Protein AF-0000000085122939 (afdb_homodimer)

pLDDT: mean 85.91, std 17.23, range [36.19, 98.81]

InterPro domains:
  IPR000701 Succinate dehydrogenase/fumarate reductase type B, transmembrane subunit [PF01127] (109-211)
  IPR004224 Fumarate reductase type B, transmembrane subunit [NF010072] (1-251)
  IPR004224 Fumarate reductase type B, transmembrane subunit [PIRSF000177] (2-240)
  IPR004224 Fumarate reductase type B, transmembrane subunit [cd00581] (24-233)
  IPR034804 Fumarate reductase/succinate dehydrogenase, transmembrane subunit [G3DSA:1.20.1300.10] (1-251)
  IPR034804 Fumarate reductase/succinate dehydrogenase, transmembrane subunit [SSF81343] (2-237)

Nearest PDB structures (foldseek):
  2bs4-assembly1_F  TM=9.556E-01  e=3.043E-21  Wolinella succinogenes
  2bs3-assembly1_F  TM=9.555E-01  e=5.502E-21  Wolinella succinogenes
  1qlb-assembly1_F  TM=9.405E-01  e=1.369E-20  Wolinella succinogenes
  1e7p-assembly1_C  TM=9.432E-01  e=2.528E-19  Wolinella succinogenes
  5k7v-assembly1_B  TM=2.062E-01  e=4.747E+00  synthetic construct

Secondary structure (DSSP, 8-state):
-HHHHHHHHSB-TTS-B-SHHHHHHHHHHHHHHHHHHHHHHHHHHHGGGGG-HHHHHHHHHHHTTTTTSTT--HHHHHHHHHHHHHHHHHHHHHHHTTS--SHHHHHHHHHHHHHTT-HHHHHHHHHHHHHHHHHHHHHHHHHHHHH-GGG-SHHHHHHHHHHT-HHHHHHHHHHHHHHHHHHHHHHHHHHHTTT--S-HHHHHHHHHHHHHHHHHHHHHHHHHHHHHHHHHHHHTTTT--SS--HHHHHHHHH-/-HHHHHHHHSB-TTS-B-SHHHHHHHHHHHHHHHHHHHHHHHHHHHGGGGG-HHHHHHHHHHHTTTTTSTT--HHHHHHHHHHHHHHHHHHHHHHHTTS--SHHHHHHHHHHHHHTT-HHHHHHHHHHHHHHHHHHHHHHHHHHHHH-GGG-SHHHHHHHHHHT-HHHHHHHHHHHHHHHHHHHHHHHHHHHTTT--S-HHHHHHHHHHHHHHHHHHHHHHHHHHHHHHHHHHHHTTTT--SS--HHHHHHHHH-

Structure (mmCIF, N/CA/C/O backbone):
data_AF-0000000085122939-model_v1
#
loop_
_entity.id
_entity.type
_entity.pdbx_description
1 polymer 'Fumarate reductase cytochrome b subunit'
#
loop_
_atom_site.group_PDB
_atom_site.id
_atom_site.type_symbol
_atom_site.label_atom_id
_atom_site.label_alt_id
_atom_site.label_comp_id
_atom_site.label_asym_id
_atom_site.label_entity_id
_atom_site.label_seq_id
_atom_site.pdbx_PDB_ins_code
_atom_site.Cartn_x
_atom_site.Cartn_y
_atom_site.Cartn_z
_atom_site.occupancy
_atom_site.B_iso_or_equiv
_atom_site.auth_seq_id
_atom_site.auth_comp_id
_atom_site.auth_asym_id
_atom_site.auth_atom_id
_atom_site.pdbx_PDB_model_num
ATOM 1 N N . MET A 1 1 ? 4.242 -35.594 9.461 1 50.62 1 MET A N 1
ATOM 2 C CA . MET A 1 1 ? 4.363 -36.719 8.547 1 50.62 1 MET A CA 1
ATOM 3 C C . MET A 1 1 ? 3.184 -36.781 7.586 1 50.62 1 MET A C 1
ATOM 5 O O . MET A 1 1 ? 3.369 -36.906 6.375 1 50.62 1 MET A O 1
ATOM 9 N N . ASN A 1 2 ? 2.004 -36.719 8.164 1 49.41 2 ASN A N 1
ATOM 10 C CA . ASN A 1 2 ? 0.809 -36.875 7.336 1 49.41 2 ASN A CA 1
ATOM 11 C C . ASN A 1 2 ? 0.654 -35.688 6.383 1 49.41 2 ASN A C 1
ATOM 13 O O . ASN A 1 2 ? 0.237 -35.844 5.238 1 49.41 2 ASN A O 1
ATOM 17 N N . GLU A 1 3 ? 1.021 -34.594 6.816 1 52.03 3 GLU A N 1
ATOM 18 C CA . GLU A 1 3 ? 0.925 -33.406 5.965 1 52.03 3 GLU A CA 1
ATOM 19 C C . GLU A 1 3 ? 1.915 -33.469 4.805 1 52.03 3 GLU A C 1
ATOM 21 O O . GLU A 1 3 ? 1.596 -33.062 3.686 1 52.03 3 GLU A O 1
ATOM 26 N N . VAL A 1 4 ? 3.002 -34.094 5.094 1 52.81 4 VAL A N 1
ATOM 27 C CA . VAL A 1 4 ? 4.043 -34.281 4.09 1 52.81 4 VAL A CA 1
ATOM 28 C C . VAL A 1 4 ? 3.57 -35.281 3.045 1 52.81 4 VAL A C 1
ATOM 30 O O . VAL A 1 4 ? 3.723 -35.062 1.842 1 52.81 4 VAL A O 1
ATOM 33 N N . ILE A 1 5 ? 3.008 -36.312 3.471 1 51.38 5 ILE A N 1
ATOM 34 C CA . ILE A 1 5 ? 2.52 -37.375 2.564 1 51.38 5 ILE A CA 1
ATOM 35 C C . ILE A 1 5 ? 1.396 -36.781 1.697 1 51.38 5 ILE A C 1
ATOM 37 O O . ILE A 1 5 ? 1.348 -37.031 0.491 1 51.38 5 ILE A O 1
ATOM 41 N N . GLU A 1 6 ? 0.661 -36.062 2.314 1 52.09 6 GLU A N 1
ATOM 42 C CA . GLU A 1 6 ? -0.443 -35.438 1.58 1 52.09 6 GLU A CA 1
ATOM 43 C C . GLU A 1 6 ? 0.067 -34.469 0.542 1 52.09 6 GLU A C 1
ATOM 45 O O . GLU A 1 6 ? -0.48 -34.375 -0.558 1 52.09 6 GLU A O 1
ATOM 50 N N . ALA A 1 7 ? 1.023 -33.812 0.859 1 55.03 7 ALA A N 1
ATOM 51 C CA . ALA A 1 7 ? 1.613 -32.812 -0.041 1 55.03 7 ALA A CA 1
ATOM 52 C C . ALA A 1 7 ? 2.248 -33.5 -1.254 1 55.03 7 ALA A C 1
ATOM 54 O O . ALA A 1 7 ? 2.174 -32.969 -2.371 1 55.03 7 ALA A O 1
ATOM 55 N N . TYR A 1 8 ? 2.752 -34.688 -0.973 1 51.69 8 TYR A N 1
ATOM 56 C CA . TYR A 1 8 ? 3.463 -35.375 -2.031 1 51.69 8 TYR A CA 1
ATOM 57 C C . TYR A 1 8 ? 2.508 -36.25 -2.84 1 51.69 8 TYR A C 1
ATOM 59 O O . TYR A 1 8 ? 2.719 -36.469 -4.035 1 51.69 8 TYR A O 1
ATOM 67 N N . THR A 1 9 ? 1.534 -36.688 -2.219 1 54.34 9 THR A N 1
ATOM 68 C CA . THR A 1 9 ? 0.701 -37.656 -2.926 1 54.34 9 THR A CA 1
ATOM 69 C C . THR A 1 9 ? -0.632 -37.031 -3.326 1 54.34 9 THR A C 1
ATOM 71 O O . THR A 1 9 ? -1.372 -37.594 -4.133 1 54.34 9 THR A O 1
ATOM 74 N N . GLY A 1 10 ? -0.818 -35.781 -2.881 1 55.53 10 GLY A N 1
ATOM 75 C CA . GLY A 1 10 ? -2.104 -35.125 -3.115 1 55.53 10 GLY A CA 1
ATOM 76 C C . GLY A 1 10 ? -3.252 -35.812 -2.41 1 55.53 10 GLY A C 1
ATOM 77 O O . GLY A 1 10 ? -4.414 -35.438 -2.584 1 55.53 10 GLY A O 1
ATOM 78 N N . GLN A 1 11 ? -3.045 -37 -1.829 1 55.06 11 GLN A N 1
ATOM 79 C CA . GLN A 1 11 ? -4.062 -37.844 -1.186 1 55.06 11 GLN A CA 1
ATOM 80 C C . GLN A 1 11 ? -3.816 -37.938 0.317 1 55.06 11 GLN A C 1
ATOM 82 O O . GLN A 1 11 ? -2.668 -37.938 0.763 1 55.06 11 GLN A O 1
ATOM 87 N N . ASN A 1 12 ? -4.781 -37.594 1.129 1 53.84 12 ASN A N 1
ATOM 88 C CA . ASN A 1 12 ? -4.664 -37.906 2.549 1 53.84 12 ASN A CA 1
ATOM 89 C C . ASN A 1 12 ? -4.477 -39.406 2.775 1 53.84 12 ASN A C 1
ATOM 91 O O . ASN A 1 12 ? -4.863 -40.219 1.932 1 53.84 12 ASN A O 1
ATOM 95 N N . PRO A 1 13 ? -3.752 -39.812 3.736 1 53.56 13 PRO A N 1
ATOM 96 C CA . PRO A 1 13 ? -3.529 -41.25 4.02 1 53.56 13 PRO A CA 1
ATOM 97 C C . PRO A 1 13 ? -4.801 -42.062 3.889 1 53.56 13 PRO A C 1
ATOM 99 O O . PRO A 1 13 ? -4.734 -43.281 3.604 1 53.56 13 PRO A O 1
ATOM 102 N N . ASP A 1 14 ? -5.906 -41.531 4.188 1 54.62 14 ASP A N 1
ATOM 103 C CA . ASP A 1 14 ? -7.113 -42.344 4.141 1 54.62 14 ASP A CA 1
ATOM 104 C C . ASP A 1 14 ? -7.711 -42.375 2.736 1 54.62 14 ASP A C 1
ATOM 106 O O . ASP A 1 14 ? -8.789 -42.906 2.521 1 54.62 14 ASP A O 1
ATOM 110 N N . GLY A 1 15 ? -7.043 -41.812 1.589 1 53 15 GLY A N 1
ATOM 111 C CA . GLY A 1 15 ? -7.492 -41.906 0.21 1 53 15 GLY A CA 1
ATOM 112 C C . GLY A 1 15 ? -8.375 -40.75 -0.211 1 53 15 GLY A C 1
ATOM 113 O O . GLY A 1 15 ? -8.875 -40.719 -1.337 1 53 15 GLY A O 1
ATOM 114 N N . ASN A 1 16 ? -8.867 -39.906 0.673 1 51.28 16 ASN A N 1
ATOM 115 C CA . ASN A 1 16 ? -9.812 -38.844 0.339 1 51.28 16 ASN A CA 1
ATOM 116 C C . ASN A 1 16 ? -9.094 -37.594 -0.164 1 51.28 16 ASN A C 1
ATOM 118 O O . ASN A 1 16 ? -7.934 -37.344 0.184 1 51.28 16 ASN A O 1
ATOM 122 N N . LYS A 1 17 ? -9.469 -37.125 -1.342 1 55.81 17 LYS A N 1
ATOM 123 C CA . LYS A 1 17 ? -8.922 -35.906 -1.915 1 55.81 17 LYS A CA 1
ATOM 124 C C . LYS A 1 17 ? -8.688 -34.844 -0.836 1 55.81 17 LYS A C 1
ATOM 126 O O . LYS A 1 17 ? -9.445 -34.781 0.135 1 55.81 17 LYS A O 1
ATOM 131 N N . SER A 1 18 ? -7.516 -34.219 -0.809 1 59.94 18 SER A N 1
ATOM 132 C CA . SER A 1 18 ? -7.117 -33.25 0.206 1 59.94 18 SER A CA 1
ATOM 133 C C . SER A 1 18 ? -8.164 -32.156 0.366 1 59.94 18 SER A C 1
ATOM 135 O O . SER A 1 18 ? -8.688 -31.641 -0.624 1 59.94 18 SER A O 1
ATOM 137 N N . ARG A 1 19 ? -8.922 -32.125 1.453 1 67.06 19 ARG A N 1
ATOM 138 C CA . ARG A 1 19 ? -9.945 -31.141 1.82 1 67.06 19 ARG A CA 1
ATOM 139 C C . ARG A 1 19 ? -9.352 -29.75 1.92 1 67.06 19 ARG A C 1
ATOM 141 O O . ARG A 1 19 ? -10.078 -28.766 2.133 1 67.06 19 ARG A O 1
ATOM 148 N N . MET A 1 20 ? -8.055 -29.562 1.712 1 68.12 20 MET A N 1
ATOM 149 C CA . MET A 1 20 ? -7.352 -28.297 1.947 1 68.12 20 MET A CA 1
ATOM 150 C C . MET A 1 20 ? -7.797 -27.234 0.949 1 68.12 20 MET A C 1
ATOM 152 O O . MET A 1 20 ? -8.117 -26.109 1.337 1 68.12 20 MET A O 1
ATOM 156 N N . PRO A 1 21 ? -7.945 -27.641 -0.194 1 70 21 PRO A N 1
ATOM 157 C CA . PRO A 1 21 ? -8.398 -26.625 -1.149 1 70 21 PRO A CA 1
ATOM 158 C C . PRO A 1 21 ? -9.797 -26.094 -0.826 1 70 21 PRO A C 1
ATOM 160 O O . PRO A 1 21 ? -10.062 -24.891 -0.98 1 70 21 PRO A O 1
ATOM 163 N N . ALA A 1 22 ? -10.609 -26.906 -0.318 1 79.06 22 ALA A N 1
ATOM 164 C CA . ALA A 1 22 ? -11.961 -26.5 0.038 1 79.06 22 ALA A CA 1
ATOM 165 C C . ALA A 1 22 ? -11.953 -25.578 1.252 1 79.06 22 ALA A C 1
ATOM 167 O O . ALA A 1 22 ? -12.711 -24.594 1.306 1 79.06 22 ALA A O 1
ATOM 168 N N . LYS A 1 23 ? -11.117 -25.859 2.191 1 86.25 23 LYS A N 1
ATOM 169 C CA . LYS A 1 23 ? -10.992 -25.016 3.383 1 86.25 23 LYS A CA 1
ATOM 170 C C . LYS A 1 23 ? -10.453 -23.641 3.029 1 86.25 23 LYS A C 1
ATOM 172 O O . LYS A 1 23 ? -10.914 -22.625 3.574 1 86.25 23 LYS A O 1
ATOM 177 N N . LEU A 1 24 ? -9.555 -23.562 2.162 1 87.81 24 LEU A N 1
ATOM 178 C CA . LEU A 1 24 ? -8.969 -22.297 1.743 1 87.81 24 LEU A CA 1
ATOM 179 C C . LEU A 1 24 ? -9.984 -21.453 0.964 1 87.81 24 LEU A C 1
ATOM 181 O O . LEU A 1 24 ? -10.023 -20.234 1.092 1 87.81 24 LEU A O 1
ATOM 185 N N . ASP A 1 25 ? -10.789 -22.141 0.274 1 90.31 25 ASP A N 1
ATOM 186 C CA . ASP A 1 25 ? -11.844 -21.438 -0.455 1 90.31 25 ASP A CA 1
ATOM 187 C C . ASP A 1 25 ? -12.891 -20.859 0.503 1 90.31 25 ASP A C 1
ATOM 189 O O . ASP A 1 25 ? -13.398 -19.766 0.284 1 90.31 25 ASP A O 1
ATOM 193 N N . LYS A 1 26 ? -13.18 -21.625 1.489 1 94.5 26 LYS A N 1
ATOM 194 C CA . LYS A 1 26 ? -14.117 -21.141 2.494 1 94.5 26 LYS A CA 1
ATOM 195 C C . LYS A 1 26 ? -13.547 -19.953 3.246 1 94.5 26 LYS A C 1
ATOM 197 O O . LYS A 1 26 ? -14.266 -18.984 3.523 1 94.5 26 LYS A O 1
ATOM 202 N N . ALA A 1 27 ? -12.32 -20.016 3.541 1 96.12 27 ALA A N 1
ATOM 203 C CA . ALA A 1 27 ? -11.664 -18.906 4.227 1 96.12 27 ALA A CA 1
ATOM 204 C C . ALA A 1 27 ? -11.633 -17.656 3.348 1 96.12 27 ALA A C 1
ATOM 206 O O . ALA A 1 27 ? -11.836 -16.547 3.838 1 96.12 27 ALA A O 1
ATOM 207 N N . LEU A 1 28 ? -11.391 -17.906 2.102 1 96.62 28 LEU A N 1
ATOM 208 C CA . LEU A 1 28 ? -11.406 -16.797 1.152 1 96.62 28 LEU A CA 1
ATOM 209 C C . LEU A 1 28 ? -12.789 -16.156 1.097 1 96.62 28 LEU A C 1
ATOM 211 O O . LEU A 1 28 ? -12.906 -14.922 1.175 1 96.62 28 LEU A O 1
ATOM 215 N N . THR A 1 29 ? -13.789 -16.969 1.042 1 97.5 29 THR A N 1
ATOM 216 C CA . THR A 1 29 ? -15.156 -16.453 0.99 1 97.5 29 THR A CA 1
ATOM 217 C C . THR A 1 29 ? -15.523 -15.75 2.293 1 97.5 29 THR A C 1
ATOM 219 O O . THR A 1 29 ? -16.078 -14.648 2.275 1 97.5 29 THR A O 1
ATOM 222 N N . ALA A 1 30 ? -15.156 -16.359 3.402 1 98 30 ALA A N 1
ATOM 223 C CA . ALA A 1 30 ? -15.5 -15.805 4.707 1 98 30 ALA A CA 1
ATOM 224 C C . ALA A 1 30 ? -14.844 -14.445 4.906 1 98 30 ALA A C 1
ATOM 226 O O . ALA A 1 30 ? -15.508 -13.484 5.309 1 98 30 ALA A O 1
ATOM 227 N N . SER A 1 31 ? -13.594 -14.344 4.633 1 98.5 31 SER A N 1
ATOM 228 C CA . SER A 1 31 ? -12.898 -13.07 4.789 1 98.5 31 SER A CA 1
ATOM 229 C C . SER A 1 31 ? -13.445 -12.023 3.826 1 98.5 31 SER A C 1
ATOM 231 O O . SER A 1 31 ? -13.594 -10.852 4.191 1 98.5 31 SER A O 1
ATOM 233 N N . GLY A 1 32 ? -13.789 -12.469 2.623 1 98.44 32 GLY A N 1
ATOM 234 C CA . GLY A 1 32 ? -14.383 -11.555 1.656 1 98.44 32 GLY A CA 1
ATOM 235 C C . GLY A 1 32 ? -15.734 -11.016 2.094 1 98.44 32 GLY A C 1
ATOM 236 O O . GLY A 1 32 ? -16.016 -9.828 1.932 1 98.44 32 GLY A O 1
ATOM 237 N N . VAL A 1 33 ? -16.516 -11.883 2.637 1 98.25 33 VAL A N 1
ATOM 238 C CA . VAL A 1 33 ? -17.844 -11.484 3.088 1 98.25 33 VAL A CA 1
ATOM 239 C C . VAL A 1 33 ? -17.719 -10.5 4.254 1 98.25 33 VAL A C 1
ATOM 241 O O . VAL A 1 33 ? -18.422 -9.492 4.297 1 98.25 33 VAL A O 1
ATOM 244 N N . VAL A 1 34 ? -16.844 -10.789 5.145 1 98.56 34 VAL A N 1
ATOM 245 C CA . VAL A 1 34 ? -16.609 -9.898 6.277 1 98.56 34 VAL A CA 1
ATOM 246 C C . VAL A 1 34 ? -16.172 -8.523 5.773 1 98.56 34 VAL A C 1
ATOM 248 O O . VAL A 1 34 ? -16.688 -7.5 6.23 1 98.56 34 VAL A O 1
ATOM 251 N N . LEU A 1 35 ? -15.297 -8.477 4.848 1 98.81 35 LEU A N 1
ATOM 252 C CA . LEU A 1 35 ? -14.797 -7.219 4.305 1 98.81 35 LEU A CA 1
ATOM 253 C C . LEU A 1 35 ? -15.898 -6.488 3.541 1 98.81 35 LEU A C 1
ATOM 255 O O . LEU A 1 35 ? -15.969 -5.258 3.584 1 98.81 35 LEU A O 1
ATOM 259 N N . ALA A 1 36 ? -16.719 -7.246 2.836 1 98.44 36 ALA A N 1
ATOM 260 C CA . ALA A 1 36 ? -17.828 -6.625 2.107 1 98.44 36 ALA A CA 1
ATOM 261 C C . ALA A 1 36 ? -18.828 -5.98 3.068 1 98.44 36 ALA A C 1
ATOM 263 O O . ALA A 1 36 ? -19.281 -4.859 2.834 1 98.44 36 ALA A O 1
ATOM 264 N N . ILE A 1 37 ? -19.141 -6.672 4.086 1 98.06 37 ILE A N 1
ATOM 265 C CA . ILE A 1 37 ? -20.047 -6.137 5.094 1 98.06 37 ILE A CA 1
ATOM 266 C C . ILE A 1 37 ? -19.438 -4.902 5.742 1 98.06 37 ILE A C 1
ATOM 268 O O . ILE A 1 37 ? -20.109 -3.889 5.938 1 98.06 37 ILE A O 1
ATOM 272 N N . PHE A 1 38 ? -18.203 -5.023 6.117 1 98.75 38 PHE A N 1
ATOM 273 C CA . PHE A 1 38 ? -17.484 -3.871 6.656 1 98.75 38 PHE A CA 1
ATOM 274 C C . PHE A 1 38 ? -17.594 -2.682 5.707 1 98.75 38 PHE A C 1
ATOM 276 O O . PHE A 1 38 ? -17.859 -1.558 6.145 1 98.75 38 PHE A O 1
ATOM 283 N N . MET A 1 39 ? -17.391 -2.92 4.449 1 98.5 39 MET A N 1
ATOM 284 C CA . MET A 1 39 ? -17.359 -1.823 3.482 1 98.5 39 MET A CA 1
ATOM 285 C C . MET A 1 39 ? -18.734 -1.178 3.363 1 98.5 39 MET A C 1
ATOM 287 O O . MET A 1 39 ? -18.844 0.036 3.18 1 98.5 39 MET A O 1
ATOM 291 N N . MET A 1 40 ? -19.766 -1.978 3.381 1 97.94 40 MET A N 1
ATOM 292 C CA . MET A 1 40 ? -21.125 -1.419 3.344 1 97.94 40 MET A CA 1
ATOM 293 C C . MET A 1 40 ? -21.359 -0.508 4.543 1 97.94 40 MET A C 1
ATOM 295 O O . MET A 1 40 ? -21.812 0.63 4.383 1 97.94 40 MET A O 1
ATOM 299 N N . ALA A 1 41 ? -21.031 -1.002 5.695 1 98.31 41 ALA A N 1
ATOM 300 C CA . ALA A 1 41 ? -21.172 -0.186 6.898 1 98.31 41 ALA A CA 1
ATOM 301 C C . ALA A 1 41 ? -20.281 1.05 6.828 1 98.31 41 ALA A C 1
ATOM 303 O O . ALA A 1 41 ? -20.703 2.156 7.16 1 98.31 41 ALA A O 1
ATOM 304 N N . HIS A 1 42 ? -19.062 0.864 6.391 1 98.56 42 HIS A N 1
ATOM 305 C CA . HIS A 1 42 ? -18.094 1.946 6.262 1 98.56 42 HIS A CA 1
ATOM 306 C C . HIS A 1 42 ? -18.625 3.061 5.367 1 98.56 42 HIS A C 1
ATOM 308 O O . HIS A 1 42 ? -18.5 4.242 5.699 1 98.56 42 HIS A O 1
ATOM 314 N N . MET A 1 43 ? -19.266 2.65 4.277 1 98.56 43 MET A N 1
ATOM 315 C CA . MET A 1 43 ? -19.812 3.645 3.352 1 98.56 43 MET A CA 1
ATOM 316 C C . MET A 1 43 ? -20.953 4.422 3.994 1 98.56 43 MET A C 1
ATOM 318 O O . MET A 1 43 ? -21.078 5.629 3.779 1 98.56 43 MET A O 1
ATOM 322 N N . PHE A 1 44 ? -21.719 3.791 4.727 1 98.44 44 PHE A N 1
ATOM 323 C CA . PHE A 1 44 ? -22.797 4.488 5.418 1 98.44 44 PHE A CA 1
ATOM 324 C C . PHE A 1 44 ? -22.234 5.441 6.469 1 98.44 44 PHE A C 1
ATOM 326 O O . PHE A 1 44 ? -22.719 6.566 6.609 1 98.44 44 PHE A O 1
ATOM 333 N N . PHE A 1 45 ? -21.234 5.035 7.184 1 98.12 45 PHE A N 1
ATOM 334 C CA . PHE A 1 45 ? -20.656 5.875 8.234 1 98.12 45 PHE A CA 1
ATOM 335 C C . PHE A 1 45 ? -19.969 7.098 7.633 1 98.12 45 PHE A C 1
ATOM 337 O O . PHE A 1 45 ? -20.203 8.227 8.078 1 98.12 45 PHE A O 1
ATOM 344 N N . VAL A 1 46 ? -19.172 6.895 6.613 1 98.06 46 VAL A N 1
ATOM 345 C CA . VAL A 1 46 ? -18.438 8.016 6.039 1 98.06 46 VAL A CA 1
ATOM 346 C C . VAL A 1 46 ? -19.406 8.977 5.352 1 98.06 46 VAL A C 1
ATOM 348 O O . VAL A 1 46 ? -19.172 10.188 5.316 1 98.06 46 VAL A O 1
ATOM 351 N N . SER A 1 47 ? -20.531 8.469 4.891 1 98.56 47 SER A N 1
ATOM 352 C CA . SER A 1 47 ? -21.484 9.297 4.156 1 98.56 47 SER A CA 1
ATOM 353 C C . SER A 1 47 ? -22.312 10.164 5.102 1 98.56 47 SER A C 1
ATOM 355 O O . SER A 1 47 ? -23.062 11.039 4.66 1 98.56 47 SER A O 1
ATOM 357 N N . THR A 1 48 ? -22.125 10.031 6.379 1 98.38 48 THR A N 1
ATOM 358 C CA . THR A 1 48 ? -22.859 10.875 7.32 1 98.38 48 THR A CA 1
ATOM 359 C C . THR A 1 48 ? -22.438 12.336 7.184 1 98.38 48 THR A C 1
ATOM 361 O O . THR A 1 48 ? -23.125 13.234 7.664 1 98.38 48 THR A O 1
ATOM 364 N N . ILE A 1 49 ? -21.344 12.539 6.555 1 98.31 49 ILE 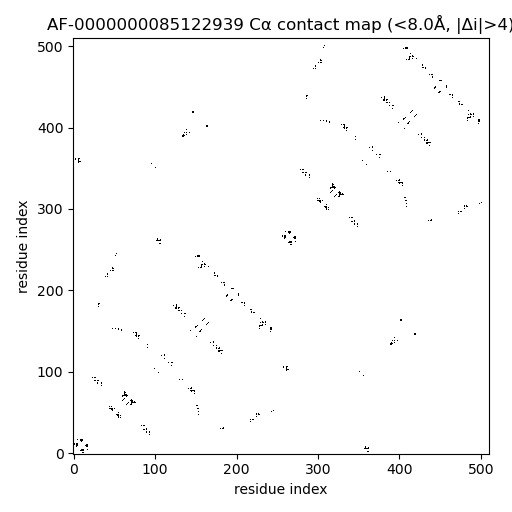A N 1
ATOM 365 C CA . ILE A 1 49 ? -20.906 13.906 6.277 1 98.31 49 ILE A CA 1
ATOM 366 C C . ILE A 1 49 ? -21.969 14.633 5.453 1 98.31 49 ILE A C 1
ATOM 368 O O . ILE A 1 49 ? -22.078 15.859 5.5 1 98.31 49 ILE A O 1
ATOM 372 N N . LEU A 1 50 ? -22.766 13.898 4.652 1 98.38 50 LEU A N 1
ATOM 373 C CA . LEU A 1 50 ? -23.812 14.477 3.82 1 98.38 50 LEU A CA 1
ATOM 374 C C . LEU A 1 50 ? -24.922 15.078 4.68 1 98.38 50 LEU A C 1
ATOM 376 O O . LEU A 1 50 ? -25.719 15.891 4.199 1 98.38 50 LEU A O 1
ATOM 380 N N . PHE A 1 51 ? -24.984 14.688 5.914 1 97.94 51 PHE A N 1
ATOM 381 C CA . PHE A 1 51 ? -25.969 15.234 6.844 1 97.94 51 PHE A CA 1
ATOM 382 C C . PHE A 1 51 ? -25.359 16.344 7.68 1 97.94 51 PHE A C 1
ATOM 384 O O . PHE A 1 51 ? -26 16.859 8.609 1 97.94 51 PHE A O 1
ATOM 391 N N . GLY A 1 52 ? -24.094 16.688 7.426 1 95.88 52 GLY A N 1
ATOM 392 C CA . GLY A 1 52 ? -23.422 17.797 8.102 1 95.88 52 GLY A CA 1
ATOM 393 C C . GLY A 1 52 ? -22.203 17.359 8.883 1 95.88 52 GLY A C 1
ATOM 394 O O . GLY A 1 52 ? -22 16.172 9.148 1 95.88 52 GLY A O 1
ATOM 395 N N . GLU A 1 53 ? -21.391 18.312 9.266 1 95 53 GLU A N 1
ATOM 396 C CA . GLU A 1 53 ? -20.141 18.062 9.984 1 95 53 GLU A CA 1
ATOM 397 C C . GLU A 1 53 ? -20.406 17.516 11.375 1 95 53 GLU A C 1
ATOM 399 O O . GLU A 1 53 ? -19.656 16.656 11.859 1 95 53 GLU A O 1
ATOM 404 N N . ASN A 1 54 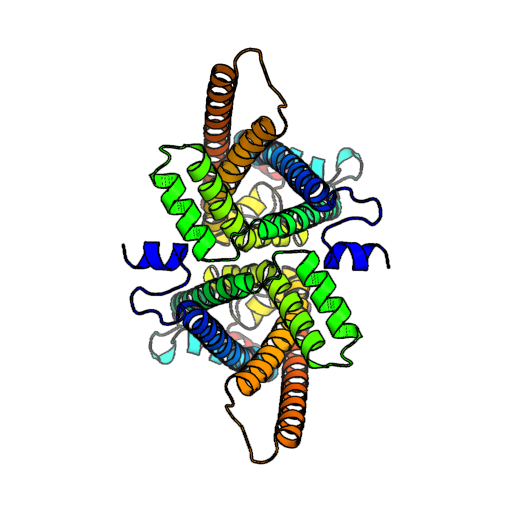? -21.484 17.953 11.984 1 95 54 ASN A N 1
ATOM 405 C CA . ASN A 1 54 ? -21.828 17.469 13.312 1 95 54 ASN A CA 1
ATOM 406 C C . ASN A 1 54 ? -22.172 15.984 13.305 1 95 54 ASN A C 1
ATOM 408 O O . ASN A 1 54 ? -21.797 15.25 14.219 1 95 54 ASN A O 1
ATOM 412 N N . ALA A 1 55 ? -22.891 15.609 12.312 1 96.19 55 ALA A N 1
ATOM 413 C CA . ALA A 1 55 ? -23.266 14.203 12.188 1 96.19 55 ALA A CA 1
ATOM 414 C C . ALA A 1 55 ? -22.031 13.312 12.062 1 96.19 55 ALA A C 1
ATOM 416 O O . ALA A 1 55 ? -21.906 12.32 12.773 1 96.19 55 ALA A O 1
ATOM 417 N N . MET A 1 56 ? -21.156 13.703 11.203 1 96.81 56 MET A N 1
ATOM 418 C CA . MET A 1 56 ? -19.938 12.938 11 1 96.81 56 MET A CA 1
ATOM 419 C C . MET A 1 56 ? -19.094 12.922 12.273 1 96.81 56 MET A C 1
ATOM 421 O O . MET A 1 56 ? -18.516 11.898 12.633 1 96.81 56 MET A O 1
ATOM 425 N N . TYR A 1 57 ? -19 14.047 12.914 1 95.69 57 TYR A N 1
ATOM 426 C CA . TYR A 1 57 ? -18.234 14.133 14.156 1 95.69 57 TYR A CA 1
ATOM 427 C C . TYR A 1 57 ? -18.797 13.18 15.203 1 95.69 57 TYR A C 1
ATOM 429 O O . TYR A 1 57 ? -18.047 12.492 15.898 1 95.69 57 TYR A O 1
ATOM 437 N N . THR A 1 58 ? -20.094 13.109 15.297 1 94.94 58 THR A N 1
ATOM 438 C CA . THR A 1 58 ? -20.766 12.234 16.25 1 94.94 58 THR A CA 1
ATOM 439 C C . THR A 1 58 ? -20.406 10.773 15.984 1 94.94 58 THR A C 1
ATOM 441 O O . THR A 1 58 ? -20.094 10.023 16.906 1 94.94 58 THR A O 1
ATOM 444 N N . ILE A 1 59 ? -20.391 10.406 14.734 1 96.31 59 ILE A N 1
ATOM 445 C CA . ILE A 1 59 ? -20.062 9.039 14.352 1 96.31 59 ILE A CA 1
ATOM 446 C C . ILE A 1 59 ? -18.594 8.758 14.664 1 96.31 59 ILE A C 1
ATOM 448 O O . ILE A 1 59 ? -18.25 7.684 15.172 1 96.31 59 ILE A O 1
ATOM 452 N N . THR A 1 60 ? -17.703 9.664 14.359 1 96.38 60 THR A N 1
ATOM 453 C CA . THR A 1 60 ? -16.281 9.516 14.656 1 96.38 60 THR A CA 1
ATOM 454 C C . THR A 1 60 ? -16.047 9.266 16.141 1 96.38 60 THR A C 1
ATOM 456 O O . THR A 1 60 ? -15.32 8.352 16.516 1 96.38 60 THR A O 1
ATOM 459 N N . LYS A 1 61 ? -16.734 10.023 16.953 1 95.31 61 LYS A N 1
ATOM 460 C CA . LYS A 1 61 ? -16.578 9.922 18.406 1 95.31 61 LYS A CA 1
ATOM 461 C C . LYS A 1 61 ? -17.188 8.633 18.938 1 95.31 61 LYS A C 1
ATOM 463 O O . LYS A 1 61 ? -16.688 8.055 19.906 1 95.31 61 LYS A O 1
ATOM 468 N N . MET A 1 62 ? -18.266 8.234 18.297 1 96.31 62 MET A N 1
ATOM 469 C CA . MET A 1 62 ? -18.859 6.941 18.656 1 96.31 62 MET A CA 1
ATOM 470 C C . MET A 1 62 ? -17.844 5.816 18.484 1 96.31 62 MET A C 1
ATOM 472 O O . MET A 1 62 ? -17.688 4.969 19.359 1 96.31 62 MET A O 1
ATOM 476 N N . PHE A 1 63 ? -17.078 5.855 17.422 1 97 63 PHE A N 1
ATOM 477 C CA . PHE A 1 63 ? -16.109 4.805 17.141 1 97 63 PHE A CA 1
ATOM 478 C C . PHE A 1 63 ? -14.906 4.918 18.062 1 97 63 PHE A C 1
ATOM 480 O O . PHE A 1 63 ? -14.164 3.951 18.234 1 97 63 PHE A O 1
ATOM 487 N N . GLU A 1 64 ? -14.789 6.074 18.641 1 96.69 64 GLU A N 1
ATOM 488 C CA . GLU A 1 64 ? -13.758 6.254 19.672 1 96.69 64 GLU A CA 1
ATOM 489 C C . GLU A 1 64 ? -14.297 5.906 21.062 1 96.69 64 GLU A C 1
ATOM 491 O O . GLU A 1 64 ? -13.617 6.137 22.062 1 96.69 64 GLU A O 1
ATOM 496 N N . LEU A 1 65 ? -15.5 5.461 21.109 1 96.06 65 LEU A N 1
ATOM 497 C CA . LEU A 1 65 ? -16.188 5.062 22.328 1 96.06 65 LEU A CA 1
ATOM 498 C C . LEU A 1 65 ? -16.328 6.246 23.281 1 96.06 65 LEU A C 1
ATOM 500 O O . LEU A 1 65 ? -16.031 6.133 24.469 1 96.06 65 LEU A O 1
ATOM 504 N N . ASP A 1 66 ? -16.75 7.223 22.688 1 93.94 66 ASP A N 1
ATOM 505 C CA . ASP A 1 66 ? -16.938 8.43 23.484 1 93.94 66 ASP A CA 1
ATOM 506 C C . ASP A 1 66 ? -18 8.211 24.578 1 93.94 66 ASP A C 1
ATOM 508 O O . ASP A 1 66 ? -17.938 8.836 25.625 1 93.94 66 ASP A O 1
ATOM 512 N N . PHE A 1 67 ? -18.891 7.336 24.422 1 93.38 67 PHE A N 1
ATOM 513 C CA . PHE A 1 67 ? -19.938 7.043 25.391 1 93.38 67 PHE A CA 1
ATOM 514 C C . PHE A 1 67 ? -19.375 6.312 26.609 1 93.38 67 PHE A C 1
ATOM 516 O O . PHE A 1 67 ? -20 6.266 27.656 1 93.38 67 PHE A O 1
ATOM 523 N N . ILE A 1 68 ? -18.25 5.738 26.484 1 94.12 68 ILE A N 1
ATOM 524 C CA . ILE A 1 68 ? -17.562 5.066 27.578 1 94.12 68 ILE A CA 1
ATOM 525 C C . ILE A 1 68 ? -16.422 5.949 28.094 1 94.12 68 ILE A C 1
ATOM 527 O O . ILE A 1 68 ? -16.266 6.125 29.312 1 94.12 68 ILE A O 1
ATOM 531 N N . PHE A 1 69 ? -15.656 6.48 27.172 1 92.81 69 PHE A N 1
ATOM 532 C CA . PHE A 1 69 ? -14.523 7.34 27.484 1 92.81 69 PHE A CA 1
ATOM 533 C C . PHE A 1 69 ? -14.805 8.781 27.094 1 92.81 69 PHE A C 1
ATOM 535 O O . PHE A 1 69 ? -14.898 9.094 25.891 1 92.81 69 PHE A O 1
ATOM 542 N N . ASP A 1 70 ? -14.898 9.641 27.969 1 90.69 70 ASP A N 1
ATOM 543 C CA . ASP A 1 70 ? -15.203 11.047 27.688 1 90.69 70 ASP A CA 1
ATOM 544 C C . ASP A 1 70 ? -14.188 11.641 26.719 1 90.69 70 ASP A C 1
ATOM 546 O O . ASP A 1 70 ? -12.977 11.594 26.969 1 90.69 70 ASP A O 1
ATOM 550 N N . GLY A 1 71 ? -14.656 12.156 25.625 1 90.69 71 GLY A N 1
ATOM 551 C CA . GLY A 1 71 ? -13.797 12.734 24.594 1 90.69 71 GLY A CA 1
ATOM 552 C C . GLY A 1 71 ? -13.352 11.727 23.547 1 90.69 71 GLY A C 1
ATOM 553 O O . GLY A 1 71 ? -12.828 12.109 22.5 1 90.69 71 GLY A O 1
ATOM 554 N N . GLY A 1 72 ? -13.523 10.445 23.828 1 93.88 72 GLY A N 1
ATOM 555 C CA . GLY A 1 72 ? -13.18 9.391 22.891 1 93.88 72 GLY A CA 1
ATOM 556 C C . GLY A 1 72 ? -11.727 8.969 22.969 1 93.88 72 GLY A C 1
ATOM 557 O O . GLY A 1 72 ? -10.883 9.719 23.469 1 93.88 72 GLY A O 1
ATOM 558 N N . LEU A 1 73 ? -11.477 7.789 22.578 1 96.31 73 LEU A N 1
ATOM 559 C CA . LEU A 1 73 ? -10.125 7.238 22.516 1 96.31 73 LEU A CA 1
ATOM 560 C C . LEU A 1 73 ? -9.773 6.82 21.094 1 96.31 73 LEU A C 1
ATOM 562 O O . LEU A 1 73 ? -10.133 5.727 20.656 1 96.31 73 LEU A O 1
ATOM 566 N N . PRO A 1 74 ? -8.992 7.648 20.438 1 95.75 74 PRO A N 1
ATOM 567 C CA . PRO A 1 74 ? -8.664 7.359 19.031 1 95.75 74 PRO A CA 1
ATOM 568 C C . PRO A 1 74 ? -7.965 6.016 18.859 1 95.75 74 PRO A C 1
ATOM 570 O O . PRO A 1 74 ? -8.109 5.371 17.812 1 95.75 74 PRO A O 1
ATOM 573 N N . ILE A 1 75 ? -7.266 5.535 19.875 1 96.38 75 ILE A N 1
ATOM 574 C CA . ILE A 1 75 ? -6.516 4.289 19.781 1 96.38 75 ILE A CA 1
ATOM 575 C C . ILE A 1 75 ? -7.469 3.133 19.5 1 96.38 75 ILE A C 1
ATOM 577 O O . ILE A 1 75 ? -7.082 2.141 18.875 1 96.38 75 ILE A O 1
ATOM 581 N N . ILE A 1 76 ? -8.703 3.236 19.875 1 97.62 76 ILE A N 1
ATOM 582 C CA . ILE A 1 76 ? -9.703 2.201 19.625 1 97.62 76 ILE A CA 1
ATOM 583 C C . ILE A 1 76 ? -9.922 2.049 18.125 1 97.62 76 ILE A C 1
ATOM 585 O O . ILE A 1 76 ? -10.039 0.929 17.625 1 97.62 76 ILE A O 1
ATOM 589 N N . VAL A 1 77 ? -9.961 3.172 17.453 1 97.69 77 VAL A N 1
ATOM 590 C CA . VAL A 1 77 ? -10.117 3.143 16 1 97.69 77 VAL A CA 1
ATOM 591 C C . VAL A 1 77 ? -8.914 2.453 15.359 1 97.69 77 VAL A C 1
ATOM 593 O O . VAL A 1 77 ? -9.07 1.657 14.43 1 97.69 77 VAL A O 1
ATOM 596 N N . SER A 1 78 ? -7.742 2.684 15.898 1 98.19 78 SER A N 1
ATOM 597 C CA . SER A 1 78 ? -6.543 2.023 15.398 1 98.19 78 SER A CA 1
ATOM 598 C C . SER A 1 78 ? -6.633 0.51 15.562 1 98.19 78 SER A C 1
ATOM 600 O O . SER A 1 78 ? -6.203 -0.242 14.688 1 98.19 78 SER A O 1
ATOM 602 N N . ILE A 1 79 ? -7.121 0.067 16.641 1 98.31 79 ILE A N 1
ATOM 603 C CA . ILE A 1 79 ? -7.281 -1.361 16.891 1 98.31 79 ILE A CA 1
ATOM 604 C C . ILE A 1 79 ? -8.234 -1.965 15.859 1 98.31 79 ILE A C 1
ATOM 606 O O . ILE A 1 79 ? -7.93 -2.998 15.258 1 98.31 79 ILE A O 1
ATOM 610 N N . PHE A 1 80 ? -9.359 -1.28 15.633 1 98.12 80 PHE A N 1
ATOM 611 C CA . PHE A 1 80 ? -10.328 -1.744 14.641 1 98.12 80 PHE A CA 1
ATOM 612 C C . PHE A 1 80 ? -9.688 -1.806 13.258 1 98.12 80 PHE A C 1
ATOM 614 O O . PHE A 1 80 ? -9.836 -2.799 12.539 1 98.12 80 PHE A O 1
ATOM 621 N N . VAL A 1 81 ? -8.953 -0.751 12.891 1 98.62 81 VAL A N 1
ATOM 622 C CA . VAL A 1 81 ? -8.289 -0.697 11.594 1 98.62 81 VAL A CA 1
ATOM 623 C C . VAL A 1 81 ? -7.25 -1.81 11.492 1 98.62 81 VAL A C 1
ATOM 625 O O . VAL A 1 81 ? -7.102 -2.441 10.445 1 98.62 81 VAL A O 1
ATOM 628 N N . GLY A 1 82 ? -6.547 -2.041 12.625 1 98.5 82 GLY A N 1
ATOM 629 C CA . GLY A 1 82 ? -5.594 -3.137 12.656 1 98.5 82 GLY A CA 1
ATOM 630 C C . GLY A 1 82 ? -6.223 -4.484 12.367 1 98.5 82 GLY A C 1
ATOM 631 O O . GLY A 1 82 ? -5.688 -5.27 11.578 1 98.5 82 GLY A O 1
ATOM 632 N N . ILE A 1 83 ? -7.352 -4.75 12.93 1 98.69 83 ILE A N 1
ATOM 633 C CA . ILE A 1 83 ? -8.078 -6.004 12.734 1 98.69 83 ILE A CA 1
ATOM 634 C C . ILE A 1 83 ? -8.492 -6.129 11.266 1 98.69 83 ILE A C 1
ATOM 636 O O . ILE A 1 83 ? -8.273 -7.168 10.641 1 98.69 83 ILE A O 1
ATOM 640 N N . ILE A 1 84 ? -9.047 -5.082 10.711 1 98.75 84 ILE A N 1
ATOM 641 C CA . ILE A 1 84 ? -9.5 -5.086 9.32 1 98.75 84 ILE A CA 1
ATOM 642 C C . ILE A 1 84 ? -8.305 -5.273 8.391 1 98.75 84 ILE A C 1
ATOM 644 O O . ILE A 1 84 ? -8.406 -5.969 7.375 1 98.75 84 ILE A O 1
ATOM 648 N N . THR A 1 85 ? -7.184 -4.641 8.766 1 98.62 85 THR A N 1
ATOM 649 C CA . THR A 1 85 ? -5.973 -4.773 7.957 1 98.62 85 THR A CA 1
ATOM 650 C C . THR A 1 85 ? -5.512 -6.227 7.906 1 98.62 85 THR A C 1
ATOM 652 O O . THR A 1 85 ? -5.145 -6.73 6.844 1 98.62 85 THR A O 1
ATOM 655 N N . VAL A 1 86 ? -5.555 -6.906 9.016 1 98.31 86 VAL A N 1
ATOM 656 C CA . VAL A 1 86 ? -5.156 -8.312 9.07 1 98.31 86 VAL A CA 1
ATOM 657 C C . VAL A 1 86 ? -6.09 -9.148 8.203 1 98.31 86 VAL A C 1
ATOM 659 O O . VAL A 1 86 ? -5.637 -9.984 7.418 1 98.31 86 VAL A O 1
ATOM 662 N N . ILE A 1 87 ? -7.375 -8.938 8.297 1 98.62 87 ILE A N 1
ATOM 663 C CA . ILE A 1 87 ? -8.352 -9.664 7.488 1 98.62 87 ILE A CA 1
ATOM 664 C C . ILE A 1 87 ? -8.109 -9.391 6.008 1 98.62 87 ILE A C 1
ATOM 666 O O . ILE A 1 87 ? -8.172 -10.297 5.18 1 98.62 87 ILE A O 1
ATOM 670 N N . PHE A 1 88 ? -7.809 -8.156 5.715 1 98.7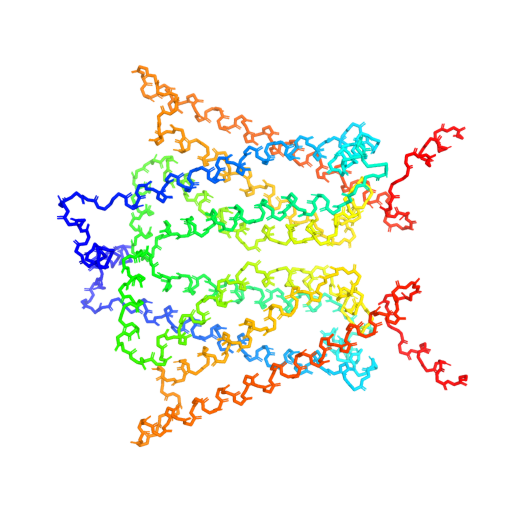5 88 PHE A N 1
ATOM 671 C CA . PHE A 1 88 ? -7.535 -7.758 4.34 1 98.75 88 PHE A CA 1
ATOM 672 C C . PHE A 1 88 ? -6.32 -8.492 3.789 1 98.75 88 PHE A C 1
ATOM 674 O O . PHE A 1 88 ? -6.367 -9.039 2.686 1 98.75 88 PHE A O 1
ATOM 681 N N . VAL A 1 89 ? -5.258 -8.531 4.566 1 97.5 89 VAL A N 1
ATOM 682 C CA . VAL A 1 89 ? -4.023 -9.172 4.121 1 97.5 89 VAL A CA 1
ATOM 683 C C . VAL A 1 89 ? -4.25 -10.672 3.945 1 97.5 89 VAL A C 1
ATOM 685 O O . VAL A 1 89 ? -3.826 -11.258 2.947 1 97.5 89 VAL A O 1
ATOM 688 N N . VAL A 1 90 ? -4.938 -11.289 4.883 1 96.88 90 VAL A N 1
ATOM 689 C CA . VAL A 1 90 ? -5.254 -12.703 4.781 1 96.88 90 VAL A CA 1
ATOM 690 C C . VAL A 1 90 ? -6.094 -12.961 3.529 1 96.88 90 VAL A C 1
ATOM 692 O O . VAL A 1 90 ? -5.812 -13.883 2.764 1 96.88 90 VAL A O 1
ATOM 695 N N . HIS A 1 91 ? -7.078 -12.148 3.326 1 98 91 HIS A N 1
ATOM 696 C CA . HIS A 1 91 ? -7.941 -12.258 2.152 1 98 91 HIS A CA 1
ATOM 697 C C . HIS A 1 91 ? -7.133 -12.133 0.864 1 98 91 HIS A C 1
ATOM 699 O O . HIS A 1 91 ? -7.305 -12.93 -0.06 1 98 91 HIS A O 1
ATOM 705 N N . ALA A 1 92 ? -6.293 -11.148 0.833 1 96.25 92 ALA A N 1
ATOM 706 C CA . ALA A 1 92 ? -5.477 -10.906 -0.354 1 96.25 92 ALA A CA 1
ATOM 707 C C . ALA A 1 92 ? -4.559 -12.086 -0.642 1 96.25 92 ALA A C 1
ATOM 709 O O . ALA A 1 92 ? -4.418 -12.508 -1.793 1 96.25 92 ALA A O 1
ATOM 710 N N . LEU A 1 93 ? -3.922 -12.609 0.346 1 92.62 93 LEU A N 1
ATOM 711 C CA . LEU A 1 93 ? -3.018 -13.742 0.18 1 92.62 93 LEU A CA 1
ATOM 712 C C . LEU A 1 93 ? -3.773 -14.977 -0.307 1 92.62 93 LEU A C 1
ATOM 714 O O . LEU A 1 93 ? -3.289 -15.703 -1.18 1 92.62 93 LEU A O 1
ATOM 718 N N . LEU A 1 94 ? -4.934 -15.188 0.27 1 91.88 94 LEU A N 1
ATOM 719 C CA . LEU A 1 94 ? -5.758 -16.297 -0.186 1 91.88 94 LEU A CA 1
ATOM 720 C C . LEU A 1 94 ? -6.203 -16.094 -1.631 1 91.88 94 LEU A C 1
ATOM 722 O O . LEU A 1 94 ? -6.316 -17.047 -2.395 1 91.88 94 LEU A O 1
ATOM 726 N N . GLY A 1 95 ? -6.434 -14.859 -1.92 1 91.12 95 GLY A N 1
ATOM 727 C CA . GLY A 1 95 ? -6.871 -14.547 -3.27 1 91.12 95 GLY A CA 1
ATOM 728 C C . GLY A 1 95 ? -5.781 -14.727 -4.309 1 91.12 95 GLY A C 1
ATOM 729 O O . GLY A 1 95 ? -6.059 -15.102 -5.449 1 91.12 95 GLY A O 1
ATOM 730 N N . ILE A 1 96 ? -4.586 -14.43 -3.965 1 86.5 96 ILE A N 1
ATOM 731 C CA . ILE A 1 96 ? -3.453 -14.539 -4.875 1 86.5 96 ILE A CA 1
ATOM 732 C C . ILE A 1 96 ? -3.291 -15.984 -5.332 1 86.5 96 ILE A C 1
ATOM 734 O O . ILE A 1 96 ? -2.871 -16.25 -6.465 1 86.5 96 ILE A O 1
ATOM 738 N N . ARG A 1 97 ? -3.672 -16.875 -4.523 1 81.19 97 ARG A N 1
ATOM 739 C CA . ARG A 1 97 ? -3.547 -18.281 -4.844 1 81.19 97 ARG A CA 1
ATOM 740 C C . ARG A 1 97 ? -4.383 -18.656 -6.066 1 81.19 97 ARG A C 1
ATOM 742 O O . ARG A 1 97 ? -4.133 -19.672 -6.719 1 81.19 97 ARG A O 1
ATOM 749 N N . LYS A 1 98 ? -5.363 -17.875 -6.242 1 76.25 98 LYS A N 1
ATOM 750 C CA . LYS A 1 98 ? -6.266 -18.156 -7.355 1 76.25 98 LYS A CA 1
ATOM 751 C C . LYS A 1 98 ? -5.75 -17.547 -8.656 1 76.25 98 LYS A C 1
ATOM 753 O O . LYS A 1 98 ? -6.363 -17.719 -9.711 1 76.25 98 LYS A O 1
ATOM 758 N N . PHE A 1 99 ? -4.602 -17 -8.516 1 67.44 99 PHE A N 1
ATOM 759 C CA . PHE A 1 99 ? -4.004 -16.359 -9.68 1 67.44 99 PHE A CA 1
ATOM 760 C C . PHE A 1 99 ? -3.506 -17.406 -10.68 1 67.44 99 PHE A C 1
ATOM 762 O O . PHE A 1 99 ? -2.93 -18.422 -10.281 1 67.44 99 PHE A O 1
ATOM 769 N N . PRO A 1 100 ? -3.957 -17.156 -11.945 1 58.69 100 PRO A N 1
ATOM 770 C CA . PRO A 1 100 ? -3.418 -18.078 -12.945 1 58.69 100 PRO A CA 1
ATOM 771 C C . PRO A 1 100 ? -1.894 -18.016 -13.039 1 58.69 100 PRO A C 1
ATOM 773 O O . PRO A 1 100 ? -1.321 -16.938 -13.211 1 58.69 100 PRO A O 1
ATOM 776 N N . THR A 1 101 ? -1.188 -18.906 -12.375 1 53.44 101 THR A N 1
ATOM 777 C CA . THR A 1 101 ? 0.27 -18.922 -12.344 1 53.44 101 THR A CA 1
ATOM 778 C C . THR A 1 101 ? 0.843 -19.047 -13.75 1 53.44 101 THR A C 1
ATOM 780 O O . THR A 1 101 ? 1.995 -18.688 -13.992 1 53.44 101 THR A O 1
ATOM 783 N N . SER A 1 102 ? 0.132 -19.688 -14.648 1 52.78 102 SER A N 1
ATOM 784 C CA . SER A 1 102 ? 0.755 -19.859 -15.961 1 52.78 102 SER A CA 1
ATOM 785 C C . SER A 1 102 ? 0.045 -19.031 -17.031 1 52.78 102 SER A C 1
ATOM 787 O O . SER A 1 102 ? -1.176 -18.859 -16.984 1 52.78 102 SER A O 1
ATOM 789 N N . TYR A 1 103 ? 0.813 -18.094 -17.703 1 50.91 103 TYR A N 1
ATOM 790 C CA . TYR A 1 103 ? 0.351 -17.375 -18.891 1 50.91 103 TYR A CA 1
ATOM 791 C C . TYR A 1 103 ? -0.542 -18.266 -19.734 1 50.91 103 TYR A C 1
ATOM 793 O O . TYR A 1 103 ? -1.551 -17.797 -20.281 1 50.91 103 TYR A O 1
ATOM 801 N N . LYS A 1 104 ? -0.207 -19.438 -19.672 1 51.47 104 LYS A N 1
ATOM 802 C CA . LYS A 1 104 ? -0.977 -20.391 -20.453 1 51.47 104 LYS A CA 1
ATOM 803 C C . LYS A 1 104 ? -2.395 -20.531 -19.906 1 51.47 104 LYS A C 1
ATOM 805 O O . LYS A 1 104 ? -3.359 -20.578 -20.672 1 51.47 104 LYS A O 1
ATOM 810 N N . ALA A 1 105 ? -2.4 -20.484 -18.578 1 55.59 105 ALA A N 1
ATOM 811 C CA . ALA A 1 105 ? -3.723 -20.609 -17.969 1 55.59 105 ALA A CA 1
ATOM 812 C C . ALA A 1 105 ? -4.562 -19.359 -18.219 1 55.59 105 ALA A C 1
ATOM 814 O O . ALA A 1 105 ? -5.762 -19.453 -18.469 1 55.59 105 ALA A O 1
ATOM 815 N N . TYR A 1 106 ? -3.811 -18.281 -18.328 1 57.59 106 TYR A N 1
ATOM 816 C CA . TYR A 1 106 ? -4.508 -17.031 -18.609 1 57.59 106 TYR A CA 1
ATOM 817 C C . TYR A 1 106 ? -5.07 -17.031 -20.031 1 57.59 106 TYR A C 1
ATOM 819 O O . TYR A 1 106 ? -6.219 -16.641 -20.25 1 57.59 106 TYR A O 1
ATOM 827 N N . ILE A 1 107 ? -4.191 -17.344 -20.969 1 54.22 107 ILE A N 1
ATOM 828 C CA . ILE A 1 107 ? -4.613 -17.359 -22.359 1 54.22 107 ILE A CA 1
ATOM 829 C C . ILE A 1 107 ? -5.773 -18.344 -22.547 1 54.22 107 ILE A C 1
ATOM 831 O O . ILE A 1 107 ? -6.73 -18.047 -23.266 1 54.22 107 ILE A O 1
ATOM 835 N N . LYS A 1 108 ? -5.648 -19.391 -21.828 1 57.31 108 LYS A N 1
ATOM 836 C CA . LYS A 1 108 ? -6.715 -20.375 -21.953 1 57.31 108 LYS A CA 1
ATOM 837 C C . LYS A 1 108 ? -8.023 -19.844 -21.375 1 57.31 108 LYS A C 1
ATOM 839 O O . LYS A 1 108 ? -9.086 -20.031 -21.969 1 57.31 108 LYS A O 1
ATOM 844 N N . ILE A 1 109 ? -7.84 -19.125 -20.344 1 59.09 109 ILE A N 1
ATOM 845 C CA . ILE A 1 109 ? -9.023 -18.578 -19.688 1 59.09 109 ILE A CA 1
ATOM 846 C C . ILE A 1 109 ? -9.633 -17.484 -20.562 1 59.09 109 ILE A C 1
ATOM 848 O O . ILE A 1 109 ? -10.852 -17.422 -20.734 1 59.09 109 ILE A O 1
ATOM 852 N N . ARG A 1 110 ? -8.805 -16.656 -21.094 1 58.38 110 ARG A N 1
ATOM 853 C CA . ARG A 1 110 ? -9.273 -15.578 -21.969 1 58.38 110 ARG A CA 1
ATOM 854 C C . ARG A 1 110 ? -9.953 -16.125 -23.203 1 58.38 110 ARG A C 1
ATOM 856 O O . ARG A 1 110 ? -10.992 -15.617 -23.625 1 58.38 110 ARG A O 1
ATOM 863 N N . GLU A 1 111 ? -9.352 -17.047 -23.812 1 57.66 111 GLU A N 1
ATOM 864 C CA . GLU A 1 111 ? -9.906 -17.625 -25.031 1 57.66 111 GLU A CA 1
ATOM 865 C C . GLU A 1 111 ? -11.234 -18.328 -24.734 1 57.66 111 GLU A C 1
ATOM 867 O O . GLU A 1 111 ? -12.172 -18.25 -25.531 1 57.66 111 GLU A O 1
ATOM 872 N N . HIS A 1 112 ? -11.188 -18.969 -23.641 1 55 112 HIS A N 1
ATOM 873 C CA . HIS A 1 112 ? -12.43 -19.625 -23.25 1 55 112 HIS A CA 1
ATOM 874 C C . HIS A 1 112 ? -13.516 -18.609 -22.922 1 55 112 HIS A C 1
ATOM 876 O O . HIS A 1 112 ? -14.688 -18.812 -23.266 1 55 112 HIS A O 1
ATOM 882 N N . SER A 1 113 ? -13.062 -17.578 -22.328 1 58.91 113 SER A N 1
ATOM 883 C CA . SER A 1 113 ? -14.023 -16.531 -21.969 1 58.91 113 SER A CA 1
ATOM 884 C C . SER A 1 113 ? -14.633 -15.906 -23.219 1 58.91 113 SER A C 1
ATOM 886 O O . SER A 1 113 ? -15.828 -15.586 -23.234 1 58.91 113 SER A O 1
ATOM 888 N N . LYS A 1 114 ? -13.844 -15.594 -24.203 1 56.16 114 LYS A N 1
ATOM 889 C CA . LYS A 1 114 ? -14.336 -15.039 -25.469 1 56.16 114 LYS A CA 1
ATOM 890 C C . LYS A 1 114 ? -15.312 -15.992 -26.141 1 56.16 114 LYS A C 1
ATOM 892 O O . LYS A 1 114 ? -16.25 -15.555 -26.828 1 56.16 114 LYS A O 1
ATOM 897 N N . MET A 1 115 ? -14.836 -17.156 -26.016 1 53.06 115 MET A N 1
ATOM 898 C CA . MET A 1 115 ? -15.664 -18.156 -26.688 1 53.06 115 MET A CA 1
ATOM 899 C C . MET A 1 115 ? -16.984 -18.359 -25.953 1 53.06 115 MET A C 1
ATOM 901 O O . MET A 1 115 ? -18 -18.672 -26.578 1 53.06 115 MET A O 1
ATOM 905 N N . MET A 1 116 ? -16.734 -18.406 -24.641 1 50.41 116 MET A N 1
ATOM 906 C CA . MET A 1 116 ? -17.984 -18.562 -23.906 1 50.41 116 MET A CA 1
ATOM 907 C C . MET A 1 116 ? -18.625 -17.203 -23.625 1 50.41 116 MET A C 1
ATOM 909 O O . MET A 1 116 ? -17.938 -16.234 -23.312 1 50.41 116 MET A O 1
ATOM 913 N N . LYS A 1 117 ? -19.422 -16.609 -24.531 1 50.59 117 LYS A N 1
ATOM 914 C CA . LYS A 1 117 ? -20.234 -15.438 -24.219 1 50.59 117 LYS A CA 1
ATOM 915 C C . LYS A 1 117 ? -20.438 -15.297 -22.719 1 50.59 117 LYS A C 1
ATOM 917 O O . LYS A 1 117 ? -21.516 -14.875 -22.266 1 50.59 117 LYS A O 1
ATOM 922 N N . HIS A 1 118 ? -19.562 -15.906 -21.828 1 61.56 118 HIS A N 1
ATOM 923 C CA . HIS A 1 118 ? -20.078 -16.125 -20.484 1 61.56 118 HIS A CA 1
ATOM 924 C C . HIS A 1 118 ? -19.656 -15 -19.531 1 61.56 118 HIS A C 1
ATOM 926 O O . HIS A 1 118 ? -18.469 -14.656 -19.469 1 61.56 118 HIS A O 1
ATOM 932 N N . SER A 1 119 ? -20.609 -14.156 -19.188 1 71.19 119 SER A N 1
ATOM 933 C CA . SER A 1 119 ? -20.688 -13.055 -18.234 1 71.19 119 SER A CA 1
ATOM 934 C C . SER A 1 119 ? -19.922 -13.391 -16.953 1 71.19 119 SER A C 1
ATOM 936 O O . SER A 1 119 ? -19.25 -12.531 -16.391 1 71.19 119 SER A O 1
ATOM 938 N N . ASP A 1 120 ? -19.688 -14.625 -16.734 1 78.81 120 ASP A N 1
ATOM 939 C CA . ASP A 1 120 ? -19.094 -14.984 -15.445 1 78.81 120 ASP A CA 1
ATOM 940 C C . ASP A 1 120 ? -17.578 -14.875 -15.484 1 78.81 120 ASP A C 1
ATOM 942 O O . ASP A 1 120 ? -16.953 -14.477 -14.5 1 78.81 120 ASP A O 1
ATOM 946 N N . THR A 1 121 ? -17.047 -15.188 -16.609 1 79.5 121 THR A N 1
ATOM 947 C CA . THR A 1 121 ? -15.594 -15.094 -16.75 1 79.5 121 THR A CA 1
ATOM 948 C C . THR A 1 121 ? -15.141 -13.641 -16.719 1 79.5 121 THR A C 1
ATOM 950 O O . THR A 1 121 ? -14.125 -13.312 -16.109 1 79.5 121 THR A O 1
ATOM 953 N N . SER A 1 122 ? -15.914 -12.852 -17.328 1 86 122 SER A N 1
ATOM 954 C CA . SER A 1 122 ? -15.578 -11.43 -17.312 1 86 122 SER A CA 1
ATOM 955 C C . SER A 1 122 ? -15.68 -10.852 -15.906 1 86 122 SER A C 1
ATOM 957 O O . SER A 1 122 ? -14.844 -10.039 -15.5 1 86 122 SER A O 1
ATOM 959 N N . LEU A 1 123 ? -16.672 -11.328 -15.219 1 89.88 123 LEU A N 1
ATOM 960 C CA . LEU A 1 123 ? -16.844 -10.859 -13.852 1 89.88 123 LEU A CA 1
ATOM 961 C C . LEU A 1 123 ? -15.664 -11.273 -12.984 1 89.88 123 LEU A C 1
ATOM 963 O O . LEU A 1 123 ? -15.164 -10.484 -12.18 1 89.88 123 LEU A O 1
ATOM 967 N N . TRP A 1 124 ? -15.242 -12.406 -13.203 1 88.88 124 TRP A N 1
ATOM 968 C CA . TRP A 1 124 ? -14.094 -12.914 -12.453 1 88.88 124 TRP A CA 1
ATOM 969 C C . TRP A 1 124 ? -12.836 -12.102 -12.766 1 88.88 124 TRP A C 1
ATOM 971 O O . TRP A 1 124 ? -12.062 -11.773 -11.867 1 88.88 124 TRP A O 1
ATOM 981 N N . MET A 1 125 ? -12.688 -11.805 -13.984 1 88.75 125 MET A N 1
ATOM 982 C CA . MET A 1 125 ? -11.523 -11.039 -14.398 1 88.75 125 MET A CA 1
ATOM 983 C C . MET A 1 125 ? -11.547 -9.641 -13.789 1 88.75 125 MET A C 1
ATOM 985 O O . MET A 1 125 ? -10.516 -9.141 -13.328 1 88.75 125 ME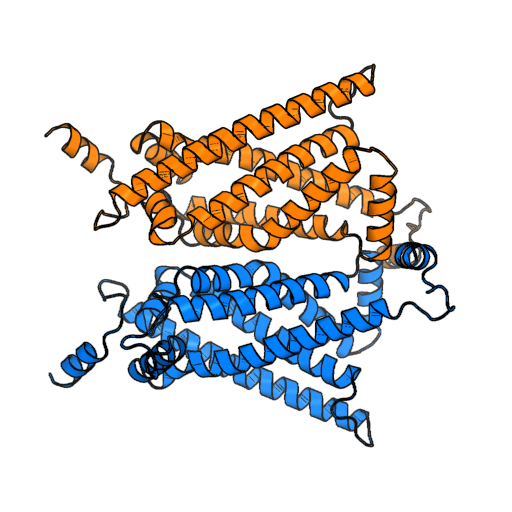T A O 1
ATOM 989 N N . PHE A 1 126 ? -12.703 -9.039 -13.812 1 92.5 126 PHE A N 1
ATOM 990 C CA . PHE A 1 126 ? -12.828 -7.711 -13.219 1 92.5 126 PHE A CA 1
ATOM 991 C C . PHE A 1 126 ? -12.586 -7.762 -11.719 1 92.5 126 PHE A C 1
ATOM 993 O O . PHE A 1 126 ? -12 -6.84 -11.148 1 92.5 126 PHE A O 1
ATOM 1000 N N . GLN A 1 127 ? -13.039 -8.82 -11.133 1 95 127 GLN A N 1
ATOM 1001 C CA . GLN A 1 127 ? -12.797 -9 -9.703 1 95 127 GLN A CA 1
ATOM 1002 C C . GLN A 1 127 ? -11.312 -9.148 -9.406 1 95 127 GLN A C 1
ATOM 1004 O O . GLN A 1 127 ? -10.797 -8.547 -8.461 1 95 127 GLN A O 1
ATOM 1009 N N . TRP A 1 128 ? -10.727 -9.875 -10.234 1 90.5 128 TRP A N 1
ATOM 1010 C CA . TRP A 1 128 ? -9.297 -10.133 -10.062 1 90.5 128 TRP A CA 1
ATOM 1011 C C . TRP A 1 128 ? -8.492 -8.852 -10.266 1 90.5 128 TRP A C 1
ATOM 1013 O O . TRP A 1 128 ? -7.605 -8.539 -9.469 1 90.5 128 TRP A O 1
ATOM 1023 N N . ILE A 1 129 ? -8.789 -8.125 -11.258 1 93.62 129 ILE A N 1
ATOM 1024 C CA . ILE A 1 129 ? -8.055 -6.898 -11.578 1 93.62 129 ILE A CA 1
ATOM 1025 C C . ILE A 1 129 ? -8.258 -5.871 -10.469 1 93.62 129 ILE A C 1
ATOM 1027 O O . ILE A 1 129 ? -7.297 -5.27 -9.992 1 93.62 129 ILE A O 1
ATOM 1031 N N . SER A 1 130 ? -9.461 -5.688 -10.055 1 97.31 130 SER A N 1
ATOM 1032 C CA . SER A 1 130 ? -9.742 -4.73 -8.992 1 97.31 130 SER A CA 1
ATOM 1033 C C . SER A 1 130 ? -9.086 -5.156 -7.68 1 97.31 130 SER A C 1
ATOM 1035 O O . SER A 1 130 ? -8.578 -4.316 -6.93 1 97.31 130 SER A O 1
ATOM 1037 N N . GLY A 1 131 ? -9.094 -6.477 -7.453 1 96.5 131 GLY A N 1
ATOM 1038 C CA . GLY A 1 131 ? -8.406 -6.988 -6.277 1 96.5 131 GLY A CA 1
ATOM 1039 C C . GLY A 1 131 ? -6.91 -6.727 -6.301 1 96.5 131 GLY A C 1
ATOM 1040 O O . GLY A 1 131 ? -6.328 -6.348 -5.281 1 96.5 131 GLY A O 1
ATOM 1041 N N . LEU A 1 132 ? -6.363 -6.922 -7.465 1 93.94 132 LEU A N 1
ATOM 1042 C CA . LEU A 1 132 ? -4.934 -6.684 -7.625 1 93.94 132 LEU A CA 1
ATOM 1043 C C . LEU A 1 132 ? -4.602 -5.215 -7.391 1 93.94 132 LEU A C 1
ATOM 1045 O O . LEU A 1 132 ? -3.629 -4.895 -6.699 1 93.94 132 LEU A O 1
ATOM 1049 N N . ILE A 1 133 ? -5.348 -4.355 -7.922 1 96.56 133 ILE A N 1
ATOM 1050 C CA . ILE A 1 133 ? -5.141 -2.924 -7.738 1 96.56 133 ILE A CA 1
ATOM 1051 C C . ILE A 1 133 ? -5.246 -2.574 -6.254 1 96.56 133 ILE A C 1
ATOM 1053 O O . ILE A 1 133 ? -4.387 -1.871 -5.715 1 96.56 133 ILE A O 1
ATOM 1057 N N . MET A 1 134 ? -6.207 -3.115 -5.613 1 97.94 134 MET A N 1
ATOM 1058 C CA . MET A 1 134 ? -6.418 -2.801 -4.203 1 97.94 134 MET A CA 1
ATOM 1059 C C . MET A 1 134 ? -5.301 -3.381 -3.342 1 97.94 134 MET A C 1
ATOM 1061 O O . MET A 1 134 ? -4.98 -2.838 -2.285 1 97.94 134 MET A O 1
ATOM 1065 N N . MET A 1 135 ? -4.746 -4.434 -3.791 1 95.44 135 MET A N 1
ATOM 1066 C CA . MET A 1 135 ? -3.631 -5.008 -3.047 1 95.44 135 MET A CA 1
ATOM 1067 C C . MET A 1 135 ? -2.494 -4.004 -2.904 1 95.44 135 MET A C 1
ATOM 1069 O O . MET A 1 135 ? -1.83 -3.951 -1.868 1 95.44 135 MET A O 1
ATOM 1073 N N . PHE A 1 136 ? -2.367 -3.168 -3.861 1 95.62 136 PHE A N 1
ATOM 1074 C CA . PHE A 1 136 ? -1.277 -2.199 -3.855 1 95.62 136 PHE A CA 1
ATOM 1075 C C . PHE A 1 136 ? -1.701 -0.913 -3.156 1 95.62 136 PHE A C 1
ATOM 1077 O O . PHE A 1 136 ? -0.895 -0.276 -2.475 1 95.62 136 PHE A O 1
ATOM 1084 N N . ILE A 1 137 ? -2.967 -0.562 -3.281 1 97.69 137 ILE A N 1
ATOM 1085 C CA . ILE A 1 137 ? -3.203 0.833 -2.924 1 97.69 137 ILE A CA 1
ATOM 1086 C C . ILE A 1 137 ? -4.109 0.904 -1.696 1 97.69 137 ILE A C 1
ATOM 1088 O O . ILE A 1 137 ? -4.219 1.955 -1.061 1 97.69 137 ILE A O 1
ATOM 1092 N N . ALA A 1 138 ? -4.77 -0.23 -1.3 1 98.38 138 ALA A N 1
ATOM 1093 C CA . ALA A 1 138 ? -5.648 -0.201 -0.135 1 98.38 138 ALA A CA 1
ATOM 1094 C C . ALA A 1 138 ? -4.859 0.04 1.146 1 98.38 138 ALA A C 1
ATOM 1096 O O . ALA A 1 138 ? -5.352 0.682 2.076 1 98.38 138 ALA A O 1
ATOM 1097 N N . THR A 1 139 ? -3.629 -0.422 1.191 1 98 139 THR A N 1
ATOM 1098 C CA . THR A 1 139 ? -2.83 -0.325 2.408 1 98 139 THR A CA 1
ATOM 1099 C C . THR A 1 139 ? -2.4 1.117 2.658 1 98 139 THR A C 1
ATOM 1101 O O . THR A 1 139 ? -2.047 1.479 3.783 1 98 139 THR A O 1
ATOM 1104 N N . ILE A 1 140 ? -2.363 1.953 1.604 1 97.81 140 ILE A N 1
ATOM 1105 C CA . ILE A 1 140 ? -2.102 3.375 1.798 1 97.81 140 ILE A CA 1
ATOM 1106 C C . ILE A 1 140 ? -3.164 3.975 2.717 1 97.81 140 ILE A C 1
ATOM 1108 O O . ILE A 1 140 ? -2.838 4.633 3.707 1 97.81 140 ILE A O 1
ATOM 1112 N N . HIS A 1 141 ? -4.383 3.678 2.416 1 98.44 141 HIS A N 1
ATOM 1113 C CA . HIS A 1 141 ? -5.523 4.133 3.207 1 98.44 141 HIS A CA 1
ATOM 1114 C C . HIS A 1 141 ? -5.508 3.51 4.602 1 98.44 141 HIS A C 1
ATOM 1116 O O . HIS A 1 141 ? -5.637 4.215 5.602 1 98.44 141 HIS A O 1
ATOM 1122 N N . LEU A 1 142 ? -5.266 2.238 4.672 1 98.5 142 LEU A N 1
ATOM 1123 C CA . LEU A 1 142 ? -5.336 1.512 5.934 1 98.5 142 LEU A CA 1
ATOM 1124 C C . LEU A 1 142 ? -4.223 1.959 6.879 1 98.5 142 LEU A C 1
ATOM 1126 O O . LEU A 1 142 ? -4.449 2.113 8.078 1 98.5 142 LEU A O 1
ATOM 1130 N N . TYR A 1 143 ? -3.064 2.203 6.363 1 98.31 143 TYR A N 1
ATOM 1131 C CA . TYR A 1 143 ? -1.938 2.602 7.199 1 98.31 143 TYR A CA 1
ATOM 1132 C C . TYR A 1 143 ? -2.178 3.975 7.82 1 98.31 143 TYR A C 1
ATOM 1134 O O . TYR A 1 143 ? -1.937 4.176 9.008 1 98.31 143 TYR A O 1
ATOM 1142 N N . ILE A 1 144 ? -2.645 4.883 6.996 1 96.81 144 ILE A N 1
ATOM 1143 C CA . ILE A 1 144 ? -2.885 6.238 7.477 1 96.81 144 ILE A CA 1
ATOM 1144 C C . ILE A 1 144 ? -3.988 6.227 8.531 1 96.81 144 ILE A C 1
ATOM 1146 O O . ILE A 1 144 ? -3.877 6.891 9.562 1 96.81 144 ILE A O 1
ATOM 1150 N N . MET A 1 145 ? -5.051 5.43 8.312 1 97.81 145 MET A N 1
ATOM 1151 C CA . MET A 1 145 ? -6.125 5.332 9.289 1 97.81 145 MET A CA 1
ATOM 1152 C C . MET A 1 145 ? -5.633 4.676 10.578 1 97.81 145 MET A C 1
ATOM 1154 O O . MET A 1 145 ? -6.094 5.02 11.664 1 97.81 145 MET A O 1
ATOM 1158 N N . PHE A 1 146 ? -4.703 3.746 10.477 1 98.12 146 PHE A N 1
ATOM 1159 C CA . PHE A 1 146 ? -4.168 3.01 11.617 1 98.12 146 PHE A CA 1
ATOM 1160 C C . PHE A 1 146 ? -3.264 3.898 12.453 1 98.12 146 PHE A C 1
ATOM 1162 O O . PHE A 1 146 ? -3.322 3.865 13.688 1 98.12 146 PHE A O 1
ATOM 1169 N N . THR A 1 147 ? -2.465 4.758 11.797 1 96.88 147 THR A N 1
ATOM 1170 C CA . THR A 1 147 ? -1.401 5.461 12.508 1 96.88 147 THR A CA 1
ATOM 1171 C C . THR A 1 147 ? -1.844 6.871 12.891 1 96.88 147 THR A C 1
ATOM 1173 O O . THR A 1 147 ? -1.197 7.527 13.703 1 96.88 147 THR A O 1
ATOM 1176 N N . GLN A 1 148 ? -2.891 7.352 12.211 1 95.12 148 GLN A N 1
ATOM 1177 C CA . GLN A 1 148 ? -3.373 8.695 12.508 1 95.12 148 GLN A CA 1
ATOM 1178 C C . GLN A 1 148 ? -4.871 8.695 12.789 1 95.12 148 GLN A C 1
ATOM 1180 O O . GLN A 1 148 ? -5.625 9.461 12.188 1 95.12 148 GLN A O 1
ATOM 1185 N N . PRO A 1 149 ? -5.262 7.898 13.805 1 95.44 149 PRO A N 1
ATOM 1186 C CA . PRO A 1 149 ? -6.691 7.801 14.109 1 95.44 149 PRO A CA 1
ATOM 1187 C C . PRO A 1 149 ? -7.277 9.117 14.625 1 95.44 149 PRO A C 1
ATOM 1189 O O . PRO A 1 149 ? -8.484 9.344 14.523 1 95.44 149 PRO A O 1
ATOM 1192 N N . GLU A 1 150 ? -6.457 9.977 15.141 1 93.31 150 GLU A N 1
ATOM 1193 C CA . GLU A 1 150 ? -6.906 11.258 15.672 1 93.31 150 GLU A CA 1
ATOM 1194 C C . GLU A 1 150 ? -7.281 12.219 14.555 1 93.31 150 GLU A C 1
ATOM 1196 O O . GLU A 1 150 ? -7.918 13.25 14.797 1 93.31 150 GLU A O 1
ATOM 1201 N N . ASN A 1 151 ? -6.863 11.867 13.344 1 93 151 ASN A N 1
ATOM 1202 C CA . ASN A 1 151 ? -7.129 12.734 12.203 1 93 151 ASN A CA 1
ATOM 1203 C C . ASN A 1 151 ? -8.289 12.219 11.359 1 93 151 ASN A C 1
ATOM 1205 O O . ASN A 1 151 ? -8.281 12.359 10.133 1 93 151 ASN A O 1
ATOM 1209 N N . ILE A 1 152 ? -9.148 11.555 11.977 1 94.81 152 ILE A N 1
ATOM 1210 C CA . ILE A 1 152 ? -10.398 11.148 11.344 1 94.81 152 ILE A CA 1
ATOM 1211 C C . ILE A 1 152 ? -11.531 12.047 11.828 1 94.81 152 ILE A C 1
ATOM 1213 O O . ILE A 1 152 ? -11.773 12.156 13.031 1 94.81 152 ILE A O 1
ATOM 1217 N N . GLY A 1 153 ? -12.141 12.727 10.977 1 94.31 153 GLY A N 1
ATOM 1218 C CA . GLY A 1 153 ? -13.211 13.672 11.266 1 94.31 153 GLY A CA 1
ATOM 1219 C C . GLY A 1 153 ? -13.594 14.523 10.07 1 94.31 153 GLY A C 1
ATOM 1220 O O . GLY A 1 153 ? -13 14.398 8.992 1 94.31 153 GLY A O 1
ATOM 1221 N N . PRO A 1 154 ? -14.578 15.336 10.297 1 94.56 154 PRO A N 1
ATOM 1222 C CA . PRO A 1 154 ? -15.094 16.109 9.164 1 94.56 154 PRO A CA 1
ATOM 1223 C C . PRO A 1 154 ? -14.016 16.969 8.5 1 94.56 154 PRO A C 1
ATOM 1225 O O . PRO A 1 154 ? -13.859 16.922 7.273 1 94.56 154 PRO A O 1
ATOM 1228 N N . TYR A 1 155 ? -13.234 17.641 9.242 1 93.12 155 TYR A N 1
ATOM 1229 C CA . TYR A 1 155 ? -12.266 18.562 8.672 1 93.12 155 TYR A CA 1
ATOM 1230 C C . TYR A 1 155 ? -10.953 17.844 8.359 1 93.12 155 TYR A C 1
ATOM 1232 O O . TYR A 1 155 ? -10.375 18.047 7.289 1 93.12 155 TYR A O 1
ATOM 1240 N N . SER A 1 156 ? -10.531 17 9.289 1 93.25 156 SER A N 1
ATOM 1241 C CA . SER A 1 156 ? -9.266 16.312 9.086 1 93.25 156 SER A CA 1
ATOM 1242 C C . SER A 1 156 ? -9.32 15.383 7.879 1 93.25 156 SER A C 1
ATOM 1244 O O . SER A 1 156 ? -8.352 15.281 7.121 1 93.25 156 SER A O 1
ATOM 1246 N N . SER A 1 157 ? -10.43 14.766 7.723 1 96.31 157 SER A N 1
ATOM 1247 C CA . SER A 1 157 ? -10.602 13.914 6.547 1 96.31 157 SER A CA 1
ATOM 1248 C C . SER A 1 157 ? -10.633 14.75 5.266 1 96.31 157 SER A C 1
ATOM 1250 O O . SER A 1 157 ? -10.023 14.375 4.262 1 96.31 157 SER A O 1
ATOM 1252 N N . ALA A 1 158 ? -11.312 15.828 5.332 1 95.62 158 ALA A N 1
ATOM 1253 C CA . ALA A 1 158 ? -11.375 16.719 4.176 1 95.62 158 ALA A CA 1
ATOM 1254 C C . ALA A 1 158 ? -9.992 17.266 3.822 1 95.62 158 ALA A C 1
ATOM 1256 O O . ALA A 1 158 ? -9.656 17.391 2.645 1 95.62 158 ALA A O 1
ATOM 1257 N N . TYR A 1 159 ? -9.227 17.594 4.844 1 92.81 159 TYR A N 1
ATOM 1258 C CA . TYR A 1 159 ? -7.855 18.047 4.641 1 92.81 159 TYR A CA 1
ATOM 1259 C C . TYR A 1 159 ? -7.031 17 3.908 1 92.81 159 TYR A C 1
ATOM 1261 O O . TYR A 1 159 ? -6.34 17.312 2.938 1 92.81 159 TYR A O 1
ATOM 1269 N N . ARG A 1 160 ? -7.113 15.758 4.324 1 94.69 160 ARG A N 1
ATOM 1270 C CA . ARG A 1 160 ? -6.398 14.656 3.691 1 94.69 160 ARG A CA 1
ATOM 1271 C C . ARG A 1 160 ? -6.82 14.492 2.234 1 94.69 160 ARG A C 1
ATOM 1273 O O . ARG A 1 160 ? -5.98 14.289 1.357 1 94.69 160 ARG A O 1
ATOM 1280 N N . VAL A 1 161 ? -8.125 14.641 1.998 1 96.94 161 VAL A N 1
ATOM 1281 C CA . VAL A 1 161 ? -8.688 14.445 0.668 1 96.94 161 VAL A CA 1
ATOM 1282 C C . VAL A 1 161 ? -8.133 15.492 -0.292 1 96.94 161 VAL A C 1
ATOM 1284 O O . VAL A 1 161 ? -7.715 15.164 -1.405 1 96.94 161 VAL A O 1
ATOM 1287 N N . VAL A 1 162 ? -8.023 16.719 0.131 1 94.56 162 VAL A N 1
ATOM 1288 C CA . VAL A 1 162 ? -7.703 17.797 -0.785 1 94.56 162 VAL A CA 1
ATOM 1289 C C . VAL A 1 162 ? -6.227 18.172 -0.649 1 94.56 162 VAL A C 1
ATOM 1291 O O . VAL A 1 162 ? -5.461 18.062 -1.61 1 94.56 162 VAL A O 1
ATOM 1294 N N . ASN A 1 163 ? -5.746 18.453 0.593 1 90.69 163 ASN A N 1
ATOM 1295 C CA . ASN A 1 163 ? -4.41 19 0.809 1 90.69 163 ASN A CA 1
ATOM 1296 C C . ASN A 1 163 ? -3.338 17.922 0.653 1 90.69 163 ASN A C 1
ATOM 1298 O O . ASN A 1 163 ? -2.195 18.219 0.306 1 90.69 163 ASN A O 1
ATOM 1302 N N . GLN A 1 164 ? -3.725 16.672 0.852 1 91.88 164 GLN A N 1
ATOM 1303 C CA . GLN A 1 164 ? -2.756 15.594 0.723 1 91.88 164 GLN A CA 1
ATOM 1304 C C . GLN A 1 164 ? -3.035 14.758 -0.52 1 91.88 164 GLN A C 1
ATOM 1306 O O . GLN A 1 164 ? -2.512 13.648 -0.656 1 91.88 164 GLN A O 1
ATOM 1311 N N . ASN A 1 165 ? -3.936 15.234 -1.359 1 94.75 165 ASN A N 1
ATOM 1312 C CA . ASN A 1 165 ? -4.227 14.672 -2.672 1 94.75 165 ASN A CA 1
ATOM 1313 C C . ASN A 1 165 ? -4.703 13.219 -2.566 1 94.75 165 ASN A C 1
ATOM 1315 O O . ASN A 1 165 ? -4.367 12.391 -3.41 1 94.75 165 ASN A O 1
ATOM 1319 N N . MET A 1 166 ? -5.453 12.938 -1.541 1 97.44 166 MET A N 1
ATOM 1320 C CA . MET A 1 166 ? -5.93 11.562 -1.359 1 97.44 166 MET A CA 1
ATOM 1321 C C . MET A 1 166 ? -7.203 11.32 -2.16 1 97.44 166 MET A C 1
ATOM 1323 O O . MET A 1 166 ? -7.625 10.18 -2.328 1 97.44 166 MET A O 1
ATOM 1327 N N . TRP A 1 167 ? -7.809 12.438 -2.719 1 97.38 167 TRP A N 1
ATOM 1328 C CA . TRP A 1 167 ? -9.023 12.281 -3.516 1 97.38 167 TRP A CA 1
ATOM 1329 C C . TRP A 1 167 ? -8.805 11.297 -4.656 1 97.38 167 TRP A C 1
ATOM 1331 O O . TRP A 1 167 ? -9.703 10.523 -5.004 1 97.38 167 TRP A O 1
ATOM 1341 N N . LEU A 1 168 ? -7.637 11.297 -5.238 1 96 168 LEU A N 1
ATOM 1342 C CA . LEU A 1 168 ? -7.324 10.398 -6.344 1 96 168 LEU A CA 1
ATOM 1343 C C . LEU A 1 168 ? -7.312 8.945 -5.871 1 96 168 LEU A C 1
ATOM 1345 O O . LEU A 1 168 ? -7.926 8.078 -6.496 1 96 168 LEU A O 1
ATOM 1349 N N . LEU A 1 169 ? -6.57 8.695 -4.816 1 98.06 169 LEU A N 1
ATOM 1350 C CA . LEU A 1 169 ? -6.508 7.355 -4.23 1 98.06 169 LEU A CA 1
ATOM 1351 C C . LEU A 1 169 ? -7.902 6.844 -3.891 1 98.06 169 LEU A C 1
ATOM 1353 O O . LEU A 1 169 ? -8.25 5.707 -4.219 1 98.06 169 LEU A O 1
ATOM 1357 N N . TYR A 1 170 ? -8.734 7.707 -3.281 1 98.62 170 TYR A N 1
ATOM 1358 C CA . TYR A 1 170 ? -10.047 7.312 -2.799 1 98.62 170 TYR A CA 1
ATOM 1359 C C . TYR A 1 170 ? -11 7.039 -3.959 1 98.62 170 TYR A C 1
ATOM 1361 O O . TYR A 1 170 ? -11.852 6.152 -3.875 1 98.62 170 TYR A O 1
ATOM 1369 N N . MET A 1 171 ? -10.875 7.781 -5.023 1 98.31 171 MET A N 1
ATOM 1370 C CA . MET A 1 171 ? -11.711 7.531 -6.195 1 98.31 171 MET A CA 1
ATOM 1371 C C . MET A 1 171 ? -11.422 6.152 -6.785 1 98.31 171 MET A C 1
ATOM 1373 O O . MET A 1 171 ? -12.344 5.387 -7.07 1 98.31 171 MET A O 1
ATOM 1377 N N . VAL A 1 172 ? -10.164 5.828 -6.934 1 98.25 172 VAL A N 1
ATOM 1378 C CA . VAL A 1 172 ? -9.773 4.531 -7.488 1 98.25 172 VAL A CA 1
ATOM 1379 C C . VAL A 1 172 ? -10.211 3.418 -6.539 1 98.25 172 VAL A C 1
ATOM 1381 O O . VAL A 1 172 ? -10.766 2.404 -6.977 1 98.25 172 VAL A O 1
ATOM 1384 N N . LEU A 1 173 ? -9.977 3.623 -5.242 1 98.69 173 LEU A N 1
ATOM 1385 C CA . LEU A 1 173 ? -10.375 2.623 -4.258 1 98.69 173 LEU A CA 1
ATOM 1386 C C . LEU A 1 173 ? -11.883 2.408 -4.281 1 98.69 173 LEU A C 1
ATOM 1388 O O . LEU A 1 173 ? -12.352 1.272 -4.195 1 98.69 173 LEU A O 1
ATOM 1392 N N . LEU A 1 174 ? -12.633 3.512 -4.406 1 98.56 174 LEU A N 1
ATOM 1393 C CA . LEU A 1 174 ? -14.094 3.441 -4.438 1 98.56 174 LEU A CA 1
ATOM 1394 C C . LEU A 1 174 ? -14.57 2.578 -5.598 1 98.56 174 LEU A C 1
ATOM 1396 O O . LEU A 1 174 ? -15.367 1.658 -5.406 1 98.56 174 LEU A O 1
ATOM 1400 N N . ILE A 1 175 ? -14.016 2.801 -6.762 1 98.19 175 ILE A N 1
ATOM 1401 C CA . ILE A 1 175 ? -14.43 2.061 -7.949 1 98.19 175 ILE A CA 1
ATOM 1402 C C . ILE A 1 175 ? -14.016 0.597 -7.816 1 98.19 175 ILE A C 1
ATOM 1404 O O . ILE A 1 175 ? -14.828 -0.307 -8.031 1 98.19 175 ILE A O 1
ATOM 1408 N N . CYS A 1 176 ? -12.852 0.339 -7.383 1 98.44 176 CYS A N 1
ATOM 1409 C CA . CYS A 1 176 ? -12.312 -1.015 -7.305 1 98.44 176 CYS A CA 1
ATOM 1410 C C . CYS A 1 176 ? -13.031 -1.825 -6.23 1 98.44 176 CYS A C 1
ATOM 1412 O O . CYS A 1 176 ? -13.375 -2.99 -6.453 1 98.44 176 CYS A O 1
ATOM 1414 N N . VAL A 1 177 ? -13.25 -1.22 -5.059 1 98.38 177 VAL A N 1
ATOM 1415 C CA . VAL A 1 177 ? -13.828 -1.986 -3.959 1 98.38 177 VAL A CA 1
ATOM 1416 C C . VAL A 1 177 ? -15.289 -2.303 -4.258 1 98.38 177 VAL A C 1
ATOM 1418 O O . VAL A 1 177 ? -15.781 -3.385 -3.93 1 98.38 177 VAL A O 1
ATOM 1421 N N . GLU A 1 178 ? -16 -1.351 -4.855 1 97.75 178 GLU A N 1
ATOM 1422 C CA . GLU A 1 178 ? -17.406 -1.585 -5.18 1 97.75 178 GLU A CA 1
ATOM 1423 C C . GLU A 1 178 ? -17.547 -2.688 -6.227 1 97.75 178 GLU A C 1
ATOM 1425 O O . GLU A 1 178 ? -18.406 -3.561 -6.098 1 97.75 178 GLU A O 1
ATOM 1430 N N . LEU A 1 179 ? -16.734 -2.6 -7.25 1 96.38 179 LEU A N 1
ATOM 1431 C CA . LEU A 1 179 ? -16.75 -3.645 -8.266 1 96.38 179 LEU A CA 1
ATOM 1432 C C . LEU A 1 179 ? -16.328 -4.984 -7.68 1 96.38 179 LEU A C 1
ATOM 1434 O O . LEU A 1 179 ? -17.031 -5.988 -7.852 1 96.38 179 LEU A O 1
ATOM 1438 N N . HIS A 1 180 ? -15.305 -5.031 -7.004 1 98.19 180 HIS A N 1
ATOM 1439 C CA . HIS A 1 180 ? -14.766 -6.246 -6.406 1 98.19 180 HIS A CA 1
ATOM 1440 C C . HIS A 1 180 ? -15.75 -6.867 -5.426 1 98.19 180 HIS A C 1
ATOM 1442 O O . HIS A 1 180 ? -16.047 -8.062 -5.504 1 98.19 180 HIS A O 1
ATOM 1448 N N . GLY A 1 181 ? -16.203 -6.047 -4.531 1 97.81 181 GLY A N 1
ATOM 1449 C CA . GLY A 1 181 ? -17.078 -6.539 -3.479 1 97.81 181 GLY A CA 1
ATOM 1450 C C . GLY A 1 181 ? -18.391 -7.07 -4.004 1 97.81 181 GLY A C 1
ATOM 1451 O O . GLY A 1 181 ? -18.859 -8.133 -3.584 1 97.81 181 GLY A O 1
ATOM 1452 N N . SER A 1 182 ? -19.016 -6.348 -4.887 1 97.5 182 SER A N 1
ATOM 1453 C CA . SER A 1 182 ? -20.297 -6.77 -5.418 1 97.5 182 SER A CA 1
ATOM 1454 C C . SER A 1 182 ? -20.172 -8.039 -6.25 1 97.5 182 SER A C 1
ATOM 1456 O O . SER A 1 182 ? -20.984 -8.953 -6.141 1 97.5 182 SER A O 1
ATOM 1458 N N . ILE A 1 183 ? -19.172 -8.062 -7.102 1 96.56 183 ILE A N 1
ATOM 1459 C CA . ILE A 1 183 ? -18.922 -9.266 -7.887 1 96.56 183 ILE A CA 1
ATOM 1460 C C . ILE A 1 183 ? -18.594 -10.438 -6.957 1 96.56 183 ILE A C 1
ATOM 1462 O O . ILE A 1 183 ? -19.094 -11.547 -7.152 1 96.56 183 ILE A O 1
ATOM 1466 N N . GLY A 1 184 ? -17.812 -10.156 -5.965 1 97 184 GLY A N 1
ATOM 1467 C CA . GLY A 1 184 ? -17.469 -11.203 -5.012 1 97 184 GLY A CA 1
ATOM 1468 C C . GLY A 1 184 ? -18.656 -11.773 -4.281 1 97 184 GLY A C 1
ATOM 1469 O O . GLY A 1 184 ? -18.781 -12.992 -4.125 1 97 184 GLY A O 1
ATOM 1470 N N . LEU A 1 185 ? -19.5 -10.953 -3.84 1 97.06 185 LEU A N 1
ATOM 1471 C CA . LEU A 1 185 ? -20.703 -11.406 -3.146 1 97.06 185 LEU A CA 1
ATOM 1472 C C . LEU A 1 185 ? -21.594 -12.227 -4.078 1 97.06 185 LEU A C 1
ATOM 1474 O O . LEU A 1 185 ? -22.141 -13.258 -3.676 1 97.06 185 LEU A O 1
ATOM 1478 N N . TYR A 1 186 ? -21.766 -11.781 -5.277 1 95.88 186 TYR A N 1
ATOM 1479 C CA . TYR A 1 186 ? -22.547 -12.5 -6.273 1 95.88 186 TYR A CA 1
ATOM 1480 C C . TYR A 1 186 ? -21.984 -13.891 -6.512 1 95.88 186 TYR A C 1
ATOM 1482 O O . TYR A 1 186 ? -22.703 -14.891 -6.449 1 95.88 186 TYR A O 1
ATOM 1490 N N . ARG A 1 187 ? -20.703 -13.922 -6.719 1 94.31 187 ARG A N 1
ATOM 1491 C CA . ARG A 1 187 ? -20.062 -15.188 -7.039 1 94.31 187 ARG A CA 1
ATOM 1492 C C . ARG A 1 187 ? -20.078 -16.125 -5.836 1 94.31 187 ARG A C 1
ATOM 1494 O O . ARG A 1 187 ? -20.219 -17.344 -5.992 1 94.31 187 ARG A O 1
ATOM 1501 N N . ALA A 1 188 ? -19.891 -15.578 -4.68 1 94.69 188 ALA A N 1
ATOM 1502 C CA . ALA A 1 188 ? -19.984 -16.391 -3.469 1 94.69 188 ALA A CA 1
ATOM 1503 C C . ALA A 1 188 ? -21.375 -16.984 -3.303 1 94.69 188 ALA A C 1
ATOM 1505 O O . ALA A 1 188 ? -21.531 -18.172 -3 1 94.69 188 ALA A O 1
ATOM 1506 N N . ALA A 1 189 ? -22.359 -16.188 -3.533 1 94.38 189 ALA A N 1
ATOM 1507 C CA . ALA A 1 189 ? -23.75 -16.656 -3.406 1 94.38 189 ALA A CA 1
ATOM 1508 C C . ALA A 1 189 ? -24.047 -17.766 -4.402 1 94.38 189 ALA A C 1
ATOM 1510 O O . ALA A 1 189 ? -24.703 -18.75 -4.059 1 94.38 189 ALA A O 1
ATOM 1511 N N . MET A 1 190 ? -23.562 -17.609 -5.582 1 91.62 190 MET A N 1
ATOM 1512 C CA . MET A 1 190 ? -23.797 -18.609 -6.617 1 91.62 190 MET A CA 1
ATOM 1513 C C . MET A 1 190 ? -23.031 -19.891 -6.305 1 91.62 190 MET A C 1
ATOM 1515 O O . MET A 1 190 ? -23.562 -20.984 -6.453 1 91.62 190 MET A O 1
ATOM 1519 N N . LYS A 1 191 ? -21.844 -19.75 -5.852 1 90.31 191 LYS A N 1
ATOM 1520 C CA . LYS A 1 191 ? -20.984 -20.891 -5.574 1 90.31 191 LYS A CA 1
ATOM 1521 C C . LYS A 1 191 ? -21.531 -21.734 -4.422 1 90.31 191 LYS A C 1
ATOM 1523 O O . LYS A 1 191 ? -21.516 -22.969 -4.484 1 90.31 191 LYS A O 1
ATOM 1528 N N . TRP A 1 192 ? -21.969 -21.016 -3.447 1 93.06 192 TRP A N 1
ATOM 1529 C CA . TRP A 1 192 ? -22.344 -21.734 -2.232 1 93.06 192 TRP A CA 1
ATOM 1530 C C . TRP A 1 192 ? -23.844 -21.938 -2.162 1 93.06 192 TRP A C 1
ATOM 1532 O O . TRP A 1 192 ? -24.359 -22.5 -1.193 1 93.06 192 TRP A O 1
ATOM 1542 N N . GLY A 1 193 ? -24.578 -21.406 -3.15 1 92.31 193 GLY A N 1
ATOM 1543 C CA . GLY A 1 193 ? -26.016 -21.625 -3.248 1 92.31 193 GLY A CA 1
ATOM 1544 C C . GLY A 1 193 ? -26.797 -20.984 -2.121 1 92.31 193 GLY A C 1
ATOM 1545 O O . GLY A 1 193 ? -27.719 -21.594 -1.567 1 92.31 193 GLY A O 1
ATOM 1546 N N . TRP A 1 194 ? -26.406 -19.797 -1.78 1 90.94 194 TRP A N 1
ATOM 1547 C CA . TRP A 1 194 ? -27.031 -19.125 -0.647 1 90.94 194 TRP A CA 1
ATOM 1548 C C . TRP A 1 194 ? -28.5 -18.828 -0.926 1 90.94 194 TRP A C 1
ATOM 1550 O O . TRP A 1 194 ? -29.312 -18.812 -0.005 1 90.94 194 TRP A O 1
ATOM 1560 N N . PHE A 1 195 ? -28.906 -18.672 -2.217 1 89.56 195 PHE A N 1
ATOM 1561 C CA . PHE A 1 195 ? -30.266 -18.281 -2.574 1 89.56 195 PHE A CA 1
ATOM 1562 C C . PHE A 1 195 ? -30.844 -19.203 -3.646 1 89.56 195 PHE A C 1
ATOM 1564 O O . PHE A 1 195 ? -31.625 -18.766 -4.496 1 89.56 195 PHE A O 1
ATOM 1571 N N . ASP A 1 196 ? -30.375 -20.344 -3.633 1 86.88 196 ASP A N 1
ATOM 1572 C CA . ASP A 1 196 ? -30.828 -21.297 -4.633 1 86.88 196 ASP A CA 1
ATOM 1573 C C . ASP A 1 196 ? -32.344 -21.484 -4.574 1 86.88 196 ASP A C 1
ATOM 1575 O O . ASP A 1 196 ? -32.906 -21.641 -3.49 1 86.88 196 ASP A O 1
ATOM 1579 N N . GLY A 1 197 ? -32.938 -21.25 -5.711 1 83.12 197 GLY A N 1
ATOM 1580 C CA . GLY A 1 197 ? -34.344 -21.531 -5.879 1 83.12 197 GLY A CA 1
ATOM 1581 C C . GLY A 1 197 ? -34.625 -22.688 -6.816 1 83.12 197 GLY A C 1
ATOM 1582 O O . GLY A 1 197 ? -33.75 -23.531 -7.043 1 83.12 197 GLY A O 1
ATOM 1583 N N . LYS A 1 198 ? -35.938 -22.75 -7.227 1 86.88 198 LYS A N 1
ATOM 1584 C CA . LYS A 1 198 ? -36.344 -23.859 -8.07 1 86.88 198 LYS A CA 1
ATOM 1585 C C . LYS A 1 198 ? -35.812 -23.719 -9.492 1 86.88 198 LYS A C 1
ATOM 1587 O O . LYS A 1 198 ? -35.594 -24.703 -10.18 1 86.88 198 LYS A O 1
ATOM 1592 N N . ASN A 1 199 ? -35.562 -22.5 -9.875 1 89.69 199 ASN A N 1
ATOM 1593 C CA . ASN A 1 199 ? -35.094 -22.188 -11.219 1 89.69 199 ASN A CA 1
ATOM 1594 C C . ASN A 1 199 ? -33.75 -21.469 -11.195 1 89.69 199 ASN A C 1
ATOM 1596 O O . ASN A 1 199 ? -33.688 -20.266 -10.914 1 89.69 199 ASN A O 1
ATOM 1600 N N . PRO A 1 200 ? -32.719 -22.172 -11.523 1 85.88 200 PRO A N 1
ATOM 1601 C CA . PRO A 1 200 ? -31.391 -21.578 -11.477 1 85.88 200 PRO A CA 1
ATOM 1602 C C . PRO A 1 200 ? -31.25 -20.359 -12.383 1 85.88 200 PRO A C 1
ATOM 1604 O O . PRO A 1 200 ? -30.547 -19.406 -12.031 1 85.88 200 PRO A O 1
ATOM 1607 N N . LYS A 1 201 ? -31.828 -20.359 -13.484 1 87.94 201 LYS A N 1
ATOM 1608 C CA . LYS A 1 201 ? -31.75 -19.234 -14.406 1 87.94 201 LYS A CA 1
ATOM 1609 C C . LYS A 1 201 ? -32.375 -17.984 -13.805 1 87.94 201 LYS A C 1
ATOM 1611 O O . LYS A 1 201 ? -31.844 -16.875 -13.93 1 87.94 201 LYS A O 1
ATOM 1616 N N . GLU A 1 202 ? -33.469 -18.172 -13.219 1 90.56 202 GLU A N 1
ATOM 1617 C CA . GLU A 1 202 ? -34.156 -17.047 -12.578 1 90.56 202 GLU A CA 1
ATOM 1618 C C . GLU A 1 202 ? -33.344 -16.531 -11.383 1 90.56 202 GLU A C 1
ATOM 1620 O O . GLU A 1 202 ? -33.312 -15.32 -11.141 1 90.56 202 GLU A O 1
ATOM 1625 N N . THR A 1 203 ? -32.812 -17.359 -10.625 1 90.38 203 THR A N 1
ATOM 1626 C CA . THR A 1 203 ? -31.984 -16.984 -9.477 1 90.38 203 THR A CA 1
ATOM 1627 C C . THR A 1 203 ? -30.797 -16.141 -9.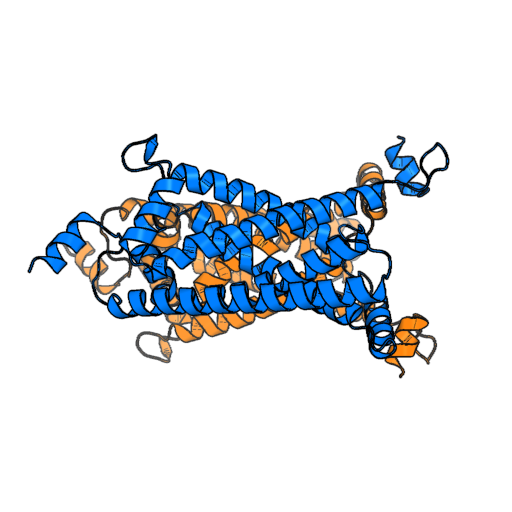922 1 90.38 203 THR A C 1
ATOM 1629 O O . THR A 1 203 ? -30.5 -15.109 -9.312 1 90.38 203 THR A O 1
ATOM 1632 N N . ARG A 1 204 ? -30.125 -16.578 -10.969 1 90.81 204 ARG A N 1
ATOM 1633 C CA . ARG A 1 204 ? -28.984 -15.836 -11.492 1 90.81 204 ARG A CA 1
ATOM 1634 C C . ARG A 1 204 ? -29.391 -14.438 -11.938 1 90.81 204 ARG A C 1
ATOM 1636 O O . ARG A 1 204 ? -28.688 -13.461 -11.656 1 90.81 204 ARG A O 1
ATOM 1643 N N . LYS A 1 205 ? -30.438 -14.32 -12.609 1 91.75 205 LYS A N 1
ATOM 1644 C CA . LYS A 1 205 ? -30.938 -13.031 -13.078 1 91.75 205 LYS A CA 1
ATOM 1645 C C . LYS A 1 205 ? -31.219 -12.094 -11.898 1 91.75 205 LYS A C 1
ATOM 1647 O O . LYS A 1 205 ? -30.859 -10.914 -11.938 1 91.75 205 LYS A O 1
ATOM 1652 N N . THR A 1 206 ? -31.828 -12.648 -10.945 1 93.19 206 THR A N 1
ATOM 1653 C CA . THR A 1 206 ? -32.188 -11.867 -9.758 1 93.19 206 THR A CA 1
ATOM 1654 C C . THR A 1 206 ? -30.906 -11.414 -9.031 1 93.19 206 THR A C 1
ATOM 1656 O O . THR A 1 206 ? -30.828 -10.266 -8.602 1 93.19 206 THR A O 1
ATOM 1659 N N . MET A 1 207 ? -29.984 -12.305 -8.914 1 93.44 207 MET A N 1
ATOM 1660 C CA . MET A 1 207 ? -28.734 -11.984 -8.227 1 93.44 207 MET A CA 1
ATOM 1661 C C . MET A 1 207 ? -27.938 -10.953 -9 1 93.44 207 MET A C 1
ATOM 1663 O O . MET A 1 207 ? -27.312 -10.07 -8.406 1 93.44 207 MET A O 1
ATOM 1667 N N . MET A 1 208 ? -27.938 -11.055 -10.281 1 93.94 208 MET A N 1
ATOM 1668 C CA . MET A 1 208 ? -27.25 -10.07 -11.109 1 93.94 208 MET A CA 1
ATOM 1669 C C . MET A 1 208 ? -27.891 -8.695 -10.969 1 93.94 208 MET A C 1
ATOM 1671 O O . MET A 1 208 ? -27.203 -7.68 -10.922 1 93.94 208 MET A O 1
ATOM 1675 N N . LYS A 1 209 ? -29.172 -8.68 -10.906 1 95.44 209 LYS A N 1
ATOM 1676 C CA . LYS A 1 209 ? -29.891 -7.422 -10.68 1 95.44 209 LYS A CA 1
ATOM 1677 C C . LYS A 1 209 ? -29.531 -6.828 -9.32 1 95.44 209 LYS A C 1
ATOM 1679 O O . LYS A 1 209 ? -29.297 -5.625 -9.211 1 95.44 209 LYS A O 1
ATOM 1684 N N . ALA A 1 210 ? -29.562 -7.656 -8.312 1 95.5 210 ALA A N 1
ATOM 1685 C CA . ALA A 1 210 ? -29.203 -7.215 -6.965 1 95.5 210 ALA A CA 1
ATOM 1686 C C . ALA A 1 210 ? -27.781 -6.648 -6.938 1 95.5 210 ALA A C 1
ATOM 1688 O O . ALA A 1 210 ? -27.547 -5.605 -6.328 1 95.5 210 ALA A O 1
ATOM 1689 N N . LYS A 1 211 ? -26.906 -7.391 -7.535 1 95.94 211 LYS A N 1
ATOM 1690 C CA . LYS A 1 211 ? -25.531 -6.922 -7.617 1 95.94 211 LYS A CA 1
ATOM 1691 C C . LYS A 1 211 ? -25.453 -5.543 -8.266 1 95.94 211 LYS A C 1
ATOM 1693 O O . LYS A 1 211 ? -24.75 -4.66 -7.777 1 95.94 211 LYS A O 1
ATOM 1698 N N . LYS A 1 212 ? -26.094 -5.324 -9.375 1 96.5 212 LYS A N 1
ATOM 1699 C CA . LYS A 1 212 ? -26.078 -4.055 -10.102 1 96.5 212 LYS A CA 1
ATOM 1700 C C . LYS A 1 212 ? -26.641 -2.93 -9.242 1 96.5 212 LYS A C 1
ATOM 1702 O O . LYS A 1 212 ? -26.094 -1.827 -9.211 1 96.5 212 LYS A O 1
ATOM 1707 N N . ILE A 1 213 ? -27.719 -3.186 -8.602 1 97.06 213 ILE A N 1
ATOM 1708 C CA . ILE A 1 213 ? -28.359 -2.195 -7.742 1 97.06 213 ILE A CA 1
ATOM 1709 C C . ILE A 1 213 ? -27.406 -1.814 -6.605 1 97.06 213 ILE A C 1
ATOM 1711 O O . ILE A 1 213 ? -27.234 -0.631 -6.305 1 97.06 213 ILE A O 1
ATOM 1715 N N . LEU A 1 214 ? -26.859 -2.805 -5.996 1 96.44 214 LEU A N 1
ATOM 1716 C CA . LEU A 1 214 ? -25.906 -2.576 -4.91 1 96.44 214 LEU A CA 1
ATOM 1717 C C . LEU A 1 214 ? -24.734 -1.731 -5.387 1 96.44 214 LEU A C 1
ATOM 1719 O O . LEU A 1 214 ? -24.344 -0.764 -4.727 1 96.44 214 LEU A O 1
ATOM 1723 N N . SER A 1 215 ? -24.219 -2.068 -6.531 1 97.25 215 SER A N 1
ATOM 1724 C CA . SER A 1 215 ? -23.078 -1.351 -7.094 1 97.25 215 SER A CA 1
ATOM 1725 C C . SER A 1 215 ? -23.438 0.104 -7.387 1 97.25 215 SER A C 1
ATOM 1727 O O . SER A 1 215 ? -22.688 1.015 -7.012 1 97.25 215 SER A O 1
ATOM 1729 N N . ILE A 1 216 ? -24.531 0.295 -8.023 1 97.75 216 ILE A N 1
ATOM 1730 C CA . ILE A 1 216 ? -24.953 1.645 -8.391 1 97.75 216 ILE A CA 1
ATOM 1731 C C . ILE A 1 216 ? -25.203 2.471 -7.133 1 97.75 216 ILE A C 1
ATOM 1733 O O . ILE A 1 216 ? -24.781 3.629 -7.051 1 97.75 216 ILE A O 1
ATOM 1737 N N . PHE A 1 217 ? -25.812 1.916 -6.199 1 98.19 217 PHE A N 1
ATOM 1738 C CA . PHE A 1 217 ? -26.141 2.619 -4.965 1 98.19 217 PHE A CA 1
ATOM 1739 C C . PHE A 1 217 ? -24.875 3.049 -4.234 1 98.19 217 PHE A C 1
ATOM 1741 O O . PHE A 1 217 ? -24.688 4.23 -3.943 1 98.19 217 PHE A O 1
ATOM 1748 N N . PHE A 1 218 ? -23.984 2.158 -4.016 1 98.38 218 PHE A N 1
ATOM 1749 C CA . PHE A 1 218 ? -22.812 2.475 -3.199 1 98.38 218 PHE A CA 1
ATOM 1750 C C . PHE A 1 218 ? -21.797 3.301 -3.988 1 98.38 218 PHE A C 1
ATOM 1752 O O . PHE A 1 218 ? -21.094 4.133 -3.42 1 98.38 218 PHE A O 1
ATOM 1759 N N . LEU A 1 219 ? -21.75 3.07 -5.266 1 98.5 219 LEU A N 1
ATOM 1760 C CA . LEU A 1 219 ? -20.891 3.934 -6.07 1 98.5 219 LEU A CA 1
ATOM 1761 C C . LEU A 1 219 ? -21.391 5.375 -6.039 1 98.5 219 LEU A C 1
ATOM 1763 O O . LEU A 1 219 ? -20.594 6.305 -5.871 1 98.5 219 LEU A O 1
ATOM 1767 N N . THR A 1 220 ? -22.688 5.531 -6.172 1 98.62 220 THR A N 1
ATOM 1768 C CA . THR A 1 220 ? -23.281 6.867 -6.121 1 98.62 220 THR A CA 1
ATOM 1769 C C . THR A 1 220 ? -23.078 7.492 -4.746 1 98.62 220 THR A C 1
ATOM 1771 O O . THR A 1 220 ? -22.625 8.633 -4.641 1 98.62 220 THR A O 1
ATOM 1774 N N . LEU A 1 221 ? -23.359 6.75 -3.727 1 98.56 221 LEU A N 1
ATOM 1775 C CA . LEU A 1 221 ? -23.188 7.238 -2.363 1 98.56 221 LEU A CA 1
ATOM 1776 C C . LEU A 1 221 ? -21.734 7.648 -2.123 1 98.56 221 LEU A C 1
ATOM 1778 O O . LEU A 1 221 ? -21.469 8.719 -1.561 1 98.56 221 LEU A O 1
ATOM 1782 N N . GLY A 1 222 ? -20.812 6.793 -2.584 1 98.69 222 GLY A N 1
ATOM 1783 C CA . GLY A 1 222 ? -19.406 7.07 -2.396 1 98.69 222 GLY A CA 1
ATOM 1784 C C . GLY A 1 222 ? -18.938 8.305 -3.143 1 98.69 222 GLY A C 1
ATOM 1785 O O . GLY A 1 222 ? -18.188 9.117 -2.598 1 98.69 222 GLY A O 1
ATOM 1786 N N . VAL A 1 223 ? -19.375 8.445 -4.387 1 98.69 223 VAL A N 1
ATOM 1787 C CA . VAL A 1 223 ? -18.953 9.57 -5.211 1 98.69 223 VAL A CA 1
ATOM 1788 C C . VAL A 1 223 ? -19.5 10.867 -4.621 1 98.69 223 VAL A C 1
ATOM 1790 O O . VAL A 1 223 ? -18.75 11.844 -4.48 1 98.69 223 VAL A O 1
ATOM 1793 N N . VAL A 1 224 ? -20.734 10.883 -4.234 1 98.69 224 VAL A N 1
ATOM 1794 C CA . VAL A 1 224 ? -21.344 12.078 -3.656 1 98.69 224 VAL A CA 1
ATOM 1795 C C . VAL A 1 224 ? -20.656 12.422 -2.34 1 98.69 224 VAL A C 1
ATOM 1797 O O . VAL A 1 224 ? -20.391 13.594 -2.055 1 98.69 224 VAL A O 1
ATOM 1800 N N . THR A 1 225 ? -20.344 11.43 -1.563 1 98.75 225 THR A N 1
ATOM 1801 C CA . THR A 1 225 ? -19.656 11.641 -0.292 1 98.75 225 THR A CA 1
ATOM 1802 C C . THR A 1 225 ? -18.25 12.211 -0.515 1 98.75 225 THR A C 1
ATOM 1804 O O . THR A 1 225 ? -17.859 13.164 0.158 1 98.75 225 THR A O 1
ATOM 1807 N N . LEU A 1 226 ? -17.516 11.625 -1.458 1 98.69 226 LEU A N 1
ATOM 1808 C CA . LEU A 1 226 ? -16.172 12.109 -1.765 1 98.69 226 LEU A CA 1
ATOM 1809 C C . LEU A 1 226 ? -16.219 13.562 -2.227 1 98.69 226 LEU A C 1
ATOM 1811 O O . LEU A 1 226 ? -15.391 14.375 -1.815 1 98.69 226 LEU A O 1
ATOM 1815 N N . PHE A 1 227 ? -17.234 13.898 -3.02 1 98.5 227 PHE A N 1
ATOM 1816 C CA . PHE A 1 227 ? -17.359 15.266 -3.488 1 98.5 227 PHE A CA 1
ATOM 1817 C C . PHE A 1 227 ? -17.688 16.203 -2.332 1 98.5 227 PHE A C 1
ATOM 1819 O O . PHE A 1 227 ? -17.25 17.359 -2.32 1 98.5 227 PHE A O 1
ATOM 1826 N N . ALA A 1 228 ? -18.438 15.758 -1.387 1 98.44 228 ALA A N 1
ATOM 1827 C CA . ALA A 1 228 ? -18.703 16.562 -0.197 1 98.44 228 ALA A CA 1
ATOM 1828 C C . ALA A 1 228 ? -17.406 16.859 0.56 1 98.44 228 ALA A C 1
ATOM 1830 O O . ALA A 1 228 ? -17.188 18 0.974 1 98.44 228 ALA A O 1
ATOM 1831 N N . TYR A 1 229 ? -16.594 15.883 0.703 1 97.81 229 TYR A N 1
ATOM 1832 C CA . TYR A 1 229 ? -15.328 16.094 1.389 1 97.81 229 TYR A CA 1
ATOM 1833 C C . TYR A 1 229 ? -14.422 17.016 0.589 1 97.81 229 TYR A C 1
ATOM 1835 O O . TYR A 1 229 ? -13.688 17.828 1.163 1 97.81 229 TYR A O 1
ATOM 1843 N N . ILE A 1 230 ? -14.422 16.859 -0.726 1 97.62 230 ILE A N 1
ATOM 1844 C CA . ILE A 1 230 ? -13.625 17.75 -1.572 1 97.62 230 ILE A CA 1
ATOM 1845 C C . ILE A 1 230 ? -14.094 19.188 -1.395 1 97.62 230 ILE A C 1
ATOM 1847 O O . ILE A 1 230 ? -13.273 20.094 -1.253 1 97.62 230 ILE A O 1
ATOM 1851 N N . LYS A 1 231 ? -15.383 19.391 -1.373 1 96.88 231 LYS A N 1
ATOM 1852 C CA . LYS A 1 231 ? -15.93 20.734 -1.193 1 96.88 231 LYS A CA 1
ATOM 1853 C C . LYS A 1 231 ? -15.508 21.328 0.151 1 96.88 231 LYS A C 1
ATOM 1855 O O . LYS A 1 231 ? -15.047 22.469 0.217 1 96.88 231 LYS A O 1
ATOM 1860 N N . ILE A 1 232 ? -15.633 20.562 1.189 1 94.38 232 ILE A N 1
ATOM 1861 C CA . ILE A 1 232 ? -15.258 21.016 2.525 1 94.38 232 ILE A CA 1
ATOM 1862 C C . ILE A 1 232 ? -13.766 21.344 2.561 1 94.38 232 ILE A C 1
ATOM 1864 O O . ILE A 1 232 ? -13.367 22.375 3.115 1 94.38 232 ILE A O 1
ATOM 1868 N N . GLY A 1 233 ? -13 20.422 1.964 1 94.06 233 GLY A N 1
ATOM 1869 C CA . GLY A 1 233 ? -11.562 20.656 1.921 1 94.06 233 GLY A CA 1
ATOM 1870 C C . GLY A 1 233 ? -11.18 21.891 1.144 1 94.06 233 GLY A C 1
ATOM 1871 O O . GLY A 1 233 ? -10.289 22.641 1.559 1 94.06 233 GLY A O 1
ATOM 1872 N N . MET A 1 234 ? -11.836 22.172 0.008 1 93.5 234 MET A N 1
ATOM 1873 C CA . MET A 1 234 ? -11.547 23.328 -0.827 1 93.5 234 MET A CA 1
ATOM 1874 C C . MET A 1 234 ? -11.961 24.625 -0.124 1 93.5 234 MET A C 1
ATOM 1876 O O . MET A 1 234 ? -11.273 25.641 -0.243 1 93.5 234 MET A O 1
ATOM 1880 N N . ASP A 1 235 ? -13 24.531 0.607 1 91.06 235 ASP A N 1
ATOM 1881 C CA . ASP A 1 235 ? -13.492 25.703 1.344 1 91.06 235 ASP A CA 1
ATOM 1882 C C . ASP A 1 235 ? -12.547 26.062 2.49 1 91.06 235 ASP A C 1
ATOM 1884 O O . ASP A 1 235 ? -12.555 27.188 2.977 1 91.06 235 ASP A O 1
ATOM 1888 N N . ARG A 1 236 ? -11.641 25.125 2.836 1 85.88 236 ARG A N 1
ATOM 1889 C CA . ARG A 1 236 ? -10.797 25.312 4.012 1 85.88 236 ARG A CA 1
ATOM 1890 C C . ARG A 1 236 ? -9.32 25.25 3.646 1 85.88 236 ARG A C 1
ATOM 1892 O O . ARG A 1 236 ? -8.469 25.016 4.508 1 85.88 236 ARG A O 1
ATOM 1899 N N . ILE A 1 237 ? -8.93 25.406 2.467 1 76.88 237 ILE A N 1
ATOM 1900 C CA . ILE A 1 237 ? -7.594 25.156 1.934 1 76.88 237 ILE A CA 1
ATOM 1901 C C . ILE A 1 237 ? -6.586 26.094 2.605 1 76.88 237 ILE A C 1
ATOM 1903 O O . ILE A 1 237 ? -5.453 25.688 2.891 1 76.88 237 ILE A O 1
ATOM 1907 N N . ASP A 1 238 ? -6.773 27.406 2.887 1 67.56 238 ASP A N 1
ATOM 1908 C CA . ASP A 1 238 ? -5.832 28.422 3.344 1 67.56 238 ASP A CA 1
ATOM 1909 C C . ASP A 1 238 ? -5.891 28.578 4.859 1 67.56 238 ASP A C 1
ATOM 1911 O O . ASP A 1 238 ? -5.023 29.234 5.453 1 67.56 238 ASP A O 1
ATOM 1915 N N . HIS A 1 239 ? -6.582 28.031 5.699 1 62.94 239 HIS A N 1
ATOM 1916 C CA . HIS A 1 239 ? -6.414 28.594 7.035 1 62.94 239 HIS A CA 1
ATOM 1917 C C . HIS A 1 239 ? -7.316 27.891 8.047 1 62.94 239 HIS A C 1
ATOM 1919 O O . HIS A 1 239 ? -7.387 28.281 9.211 1 62.94 239 HIS A O 1
ATOM 1925 N N . ALA A 1 240 ? -7.824 26.828 7.723 1 58.28 240 ALA A N 1
ATOM 1926 C CA . ALA A 1 240 ? -8.812 26.422 8.711 1 58.28 240 ALA A CA 1
ATOM 1927 C C . ALA A 1 240 ? -8.266 25.281 9.578 1 58.28 240 ALA A C 1
ATOM 1929 O O . ALA A 1 240 ? -7.387 24.531 9.148 1 58.28 240 ALA A O 1
ATOM 1930 N N . PRO A 1 241 ? -8.539 25.469 10.867 1 57.38 241 PRO A N 1
ATOM 1931 C CA . PRO A 1 241 ? -8.141 24.375 11.75 1 57.38 241 PRO A CA 1
ATOM 1932 C C . PRO A 1 241 ? -8.484 23 11.172 1 57.38 241 PRO A C 1
ATOM 1934 O O . PRO A 1 241 ? -9.547 22.828 10.57 1 57.38 241 PRO A O 1
ATOM 1937 N N . MET A 1 242 ? -7.602 22.141 11.359 1 70.81 242 MET A N 1
ATOM 1938 C CA . MET A 1 242 ? -7.746 20.781 10.828 1 70.81 242 MET A CA 1
ATOM 1939 C C . MET A 1 242 ? -8.742 19.984 11.656 1 70.81 242 MET A C 1
ATOM 1941 O O . MET A 1 242 ? -9.359 19.031 11.156 1 70.81 242 MET A O 1
ATOM 1945 N N . LYS A 1 243 ? -8.93 20.422 12.875 1 75.88 243 LYS A N 1
ATOM 1946 C CA . LYS A 1 243 ? -9.797 19.656 13.758 1 75.88 243 LYS A CA 1
ATOM 1947 C C . LYS A 1 243 ? -11.156 20.328 13.922 1 75.88 243 LYS A C 1
ATOM 1949 O O . LYS A 1 243 ? -11.234 21.547 14.102 1 75.88 243 LYS A O 1
ATOM 1954 N N . TYR A 1 244 ? -12.141 19.594 13.82 1 76.44 244 TYR A N 1
ATOM 1955 C CA . TYR A 1 244 ? -13.516 20.062 13.984 1 76.44 244 TYR A CA 1
ATOM 1956 C C . TYR A 1 244 ? -13.883 20.172 15.461 1 76.44 244 TYR A C 1
ATOM 1958 O O . TYR A 1 244 ? -13.523 19.312 16.266 1 76.44 244 TYR A O 1
ATOM 1966 N N . ASN A 1 245 ? -14.453 21.297 15.859 1 69.88 245 ASN A N 1
ATOM 1967 C CA . ASN A 1 245 ? -15.031 21.531 17.172 1 69.88 245 ASN A CA 1
ATOM 1968 C C . ASN A 1 245 ? -16.516 21.875 17.094 1 69.88 245 ASN A C 1
ATOM 1970 O O . ASN A 1 245 ? -16.875 22.938 16.578 1 69.88 245 ASN A O 1
ATOM 1974 N N . PRO A 1 246 ? -17.328 20.984 17.5 1 67.62 246 PRO A N 1
ATOM 1975 C CA . PRO A 1 246 ? -18.766 21.234 17.375 1 67.62 246 PRO A CA 1
ATOM 1976 C C . PRO A 1 246 ? -19.203 22.516 18.078 1 67.62 246 PRO A C 1
ATOM 1978 O O . PRO A 1 246 ? -20.234 23.094 17.719 1 67.62 246 PRO A O 1
ATOM 1981 N N . ASN A 1 247 ? -18.438 22.891 19.078 1 63.94 247 ASN A N 1
ATOM 1982 C CA . ASN A 1 247 ? -18.781 24.078 19.828 1 63.94 247 ASN A CA 1
ATOM 1983 C C . ASN A 1 247 ? -18.469 25.344 19.047 1 63.94 247 ASN A C 1
ATOM 1985 O O . ASN A 1 247 ? -18.984 26.422 19.344 1 63.94 247 ASN A O 1
ATOM 1989 N N . ASP A 1 248 ? -17.5 25.219 18.141 1 55.31 248 ASP A N 1
ATOM 1990 C CA . ASP A 1 248 ? -17.172 26.375 17.312 1 55.31 248 ASP A CA 1
ATOM 1991 C C . ASP A 1 248 ? -18.25 26.641 16.281 1 55.31 248 ASP A C 1
ATOM 1993 O O . ASP A 1 248 ? -18.531 27.797 15.953 1 55.31 248 ASP A O 1
ATOM 1997 N N . SER A 1 249 ? -18.766 25.656 15.625 1 47.84 249 SER A N 1
ATOM 1998 C CA . SER A 1 249 ? -19.797 25.781 14.602 1 47.84 249 SER A CA 1
ATOM 1999 C C . SER A 1 249 ? -21.078 26.391 15.172 1 47.84 249 SER A C 1
ATOM 2001 O O . SER A 1 249 ? -21.797 27.109 14.477 1 47.84 249 SER A O 1
ATOM 2003 N N . ILE A 1 250 ? -21.375 26.109 16.375 1 46.34 250 ILE A N 1
ATOM 2004 C CA . ILE A 1 250 ? -22.516 26.734 17.031 1 46.34 250 ILE A CA 1
ATOM 2005 C C . ILE A 1 250 ? -22.281 28.25 17.141 1 46.34 250 ILE A C 1
ATOM 2007 O O . ILE A 1 250 ? -23.203 29.031 16.922 1 46.34 250 ILE A O 1
ATOM 2011 N N . GLN A 1 251 ? -21.078 28.562 17.297 1 42.75 251 GLN A N 1
ATOM 2012 C CA . GLN A 1 251 ? -20.812 29.984 17.422 1 42.75 251 GLN A CA 1
ATOM 2013 C C . GLN A 1 251 ? -20.969 30.703 16.078 1 42.75 251 GLN A C 1
ATOM 2015 O O . GLN A 1 251 ? -21.438 31.844 16.016 1 42.75 251 GLN A O 1
ATOM 2020 N N . LEU A 1 252 ? -20.625 29.969 15.062 1 45.06 252 LEU A N 1
ATOM 2021 C CA . LEU A 1 252 ? -20.719 30.625 13.766 1 45.06 252 LEU A CA 1
ATOM 2022 C C . LEU A 1 252 ? -22.172 30.734 13.312 1 45.06 252 LEU A C 1
ATOM 2024 O O . LEU A 1 252 ? -22.516 31.594 12.508 1 45.06 252 LEU A O 1
ATOM 2028 N N . MET A 1 253 ? -23 29.828 13.641 1 43.97 253 MET A N 1
ATOM 2029 C CA . MET A 1 253 ? -24.422 29.953 13.289 1 43.97 253 MET A CA 1
ATOM 2030 C C . MET A 1 253 ? -25.094 31.031 14.133 1 43.97 253 MET A C 1
ATOM 2032 O O . MET A 1 253 ? -26.156 31.531 13.75 1 43.97 253 MET A O 1
ATOM 2036 N N . LYS A 1 254 ? -24.578 31.5 15.312 1 43.66 254 LYS A N 1
ATOM 2037 C CA . LYS A 1 254 ? -25.219 32.5 16.156 1 43.66 254 LYS A CA 1
ATOM 2038 C C . LYS A 1 254 ? -24.781 33.906 15.773 1 43.66 254 LYS A C 1
ATOM 2040 O O . LYS A 1 254 ? -25.328 34.875 16.281 1 43.66 254 LYS A O 1
ATOM 2045 N N . LYS A 1 255 ? -23.828 34.031 15.008 1 36.19 255 LYS A N 1
ATOM 2046 C CA . LYS A 1 255 ? -23.594 35.406 14.562 1 36.19 255 LYS A CA 1
ATOM 2047 C C . LYS A 1 255 ? -24.297 35.688 13.234 1 36.19 255 LYS A C 1
ATOM 2049 O O . LYS A 1 255 ? -24.297 34.812 12.344 1 36.19 255 LYS A O 1
ATOM 2054 N N . MET B 1 1 ? -3.201 -16.344 -33.438 1 50.78 1 MET B N 1
ATOM 2055 C CA . MET B 1 1 ? -3.305 -17.781 -33.656 1 50.78 1 MET B CA 1
ATOM 2056 C C . MET B 1 1 ? -2.119 -18.516 -33.062 1 50.78 1 MET B C 1
ATOM 2058 O O . MET B 1 1 ? -2.299 -19.516 -32.344 1 50.78 1 MET B O 1
ATOM 2062 N N . ASN B 1 2 ? -0.946 -18.031 -33.375 1 49.59 2 ASN B N 1
ATOM 2063 C CA . ASN B 1 2 ? 0.254 -18.719 -32.938 1 49.59 2 ASN B CA 1
ATOM 2064 C C . ASN B 1 2 ? 0.392 -18.656 -31.406 1 49.59 2 ASN B C 1
ATOM 2066 O O . ASN B 1 2 ? 0.813 -19.625 -30.781 1 49.59 2 ASN B O 1
ATOM 2070 N N . GLU B 1 3 ? 0.008 -17.609 -30.875 1 52.44 3 GLU B N 1
ATOM 2071 C CA . GLU B 1 3 ? 0.088 -17.453 -29.438 1 52.44 3 GLU B CA 1
ATOM 2072 C C . GLU B 1 3 ? -0.893 -18.391 -28.719 1 52.44 3 GLU B C 1
ATOM 2074 O O . GLU B 1 3 ? -0.575 -18.953 -27.672 1 52.44 3 GLU B O 1
ATOM 2079 N N . VAL B 1 4 ? -1.961 -18.578 -29.391 1 52.81 4 VAL B N 1
ATOM 2080 C CA . VAL B 1 4 ? -2.992 -19.469 -28.875 1 52.81 4 VAL B CA 1
ATOM 2081 C C . VAL B 1 4 ? -2.498 -20.922 -28.938 1 52.81 4 VAL B C 1
ATOM 2083 O O . VAL B 1 4 ? -2.643 -21.672 -27.984 1 52.81 4 VAL B O 1
ATOM 2086 N N . ILE B 1 5 ? -1.929 -21.281 -30 1 51.78 5 ILE B N 1
ATOM 2087 C CA . ILE B 1 5 ? -1.417 -22.641 -30.172 1 51.78 5 ILE B CA 1
ATOM 2088 C C . ILE B 1 5 ? -0.293 -22.906 -29.172 1 51.78 5 ILE B C 1
ATOM 2090 O O . ILE B 1 5 ? -0.232 -23.969 -28.562 1 51.78 5 ILE B O 1
ATOM 2094 N N . GLU B 1 6 ? 0.416 -21.938 -29.031 1 52.19 6 GLU B N 1
ATOM 2095 C CA . GLU B 1 6 ? 1.52 -22.062 -28.078 1 52.19 6 GLU B CA 1
ATOM 2096 C C . GLU B 1 6 ? 1.008 -22.203 -26.641 1 52.19 6 GLU B C 1
ATOM 2098 O O . GLU B 1 6 ? 1.565 -22.953 -25.844 1 52.19 6 GLU B O 1
ATOM 2103 N N . ALA B 1 7 ? 0.038 -21.562 -26.359 1 55.09 7 ALA B N 1
ATOM 2104 C CA . ALA B 1 7 ? -0.556 -21.594 -25.031 1 55.09 7 ALA B CA 1
ATOM 2105 C C . ALA B 1 7 ? -1.159 -22.969 -24.734 1 55.09 7 ALA B C 1
ATOM 2107 O O . ALA B 1 7 ? -1.069 -23.453 -23.609 1 55.09 7 ALA B O 1
ATOM 2108 N N . TYR B 1 8 ? -1.65 -23.531 -25.797 1 52.22 8 TYR B N 1
ATOM 2109 C CA . TYR B 1 8 ? -2.332 -24.797 -25.641 1 52.22 8 TYR B CA 1
ATOM 2110 C C . TYR B 1 8 ? -1.354 -25.969 -25.75 1 52.22 8 TYR B C 1
ATOM 2112 O O . TYR B 1 8 ? -1.541 -27.016 -25.125 1 52.22 8 TYR B O 1
ATOM 2120 N N . THR B 1 9 ? -0.381 -25.781 -26.5 1 54.47 9 THR B N 1
ATOM 2121 C CA . THR B 1 9 ? 0.482 -26.922 -26.766 1 54.47 9 THR B CA 1
ATOM 2122 C C . THR B 1 9 ? 1.809 -26.781 -26.031 1 54.47 9 THR B C 1
ATOM 2124 O O . THR B 1 9 ? 2.568 -27.734 -25.906 1 54.47 9 THR B O 1
ATOM 2127 N N . GLY B 1 10 ? 1.961 -25.594 -25.359 1 55.56 10 GLY B N 1
ATOM 2128 C CA . GLY B 1 10 ? 3.238 -25.328 -24.734 1 55.56 10 GLY B CA 1
ATOM 2129 C C . GLY B 1 10 ? 4.387 -25.219 -25.719 1 55.56 10 GLY B C 1
ATOM 2130 O O . GLY B 1 10 ? 5.543 -25.062 -25.312 1 55.56 10 GLY B O 1
ATOM 2131 N N . GLN B 1 11 ? 4.191 -25.562 -26.984 1 55 11 GLN B N 1
ATOM 2132 C CA . GLN B 1 11 ? 5.219 -25.594 -28.031 1 55 11 GLN B CA 1
ATOM 2133 C C . GLN B 1 11 ? 4.957 -24.547 -29.094 1 55 11 GLN B C 1
ATOM 2135 O O . GLN B 1 11 ? 3.805 -24.25 -29.422 1 55 11 GLN B O 1
ATOM 2140 N N . ASN B 1 12 ? 5.898 -23.688 -29.375 1 53.91 12 ASN B N 1
ATOM 2141 C CA . ASN B 1 12 ? 5.773 -22.828 -30.547 1 53.91 12 ASN B CA 1
ATOM 2142 C C . ASN B 1 12 ? 5.621 -23.641 -31.828 1 53.91 12 ASN B C 1
ATOM 2144 O O . ASN B 1 12 ? 6.039 -24.797 -31.875 1 53.91 12 ASN B O 1
ATOM 2148 N N . PRO B 1 13 ? 4.906 -23.203 -32.781 1 53.5 13 PRO B N 1
ATOM 2149 C CA . PRO B 1 13 ? 4.711 -23.938 -34.031 1 53.5 13 PRO B CA 1
ATOM 2150 C C . PRO B 1 13 ? 6.004 -24.547 -34.562 1 53.5 13 PRO B C 1
ATOM 2152 O O . PRO B 1 13 ? 5.965 -25.547 -35.281 1 53.5 13 PRO B O 1
ATOM 2155 N N . ASP B 1 14 ? 7.094 -23.938 -34.344 1 54.81 14 ASP B N 1
ATOM 2156 C CA . ASP B 1 14 ? 8.312 -24.484 -34.906 1 54.81 14 ASP B CA 1
ATOM 2157 C C . ASP B 1 14 ? 8.93 -25.547 -34 1 54.81 14 ASP B C 1
ATOM 2159 O O . ASP B 1 14 ? 10.023 -26.047 -34.281 1 54.81 14 ASP B O 1
ATOM 2163 N N . GLY B 1 15 ? 8.273 -26.047 -32.844 1 53.06 15 GLY B N 1
ATOM 2164 C CA . GLY B 1 15 ? 8.742 -27.141 -32 1 53.06 15 GLY B CA 1
ATOM 2165 C C . GLY B 1 15 ? 9.609 -26.672 -30.844 1 53.06 15 GLY B C 1
ATOM 2166 O O . GLY B 1 15 ? 10.125 -27.484 -3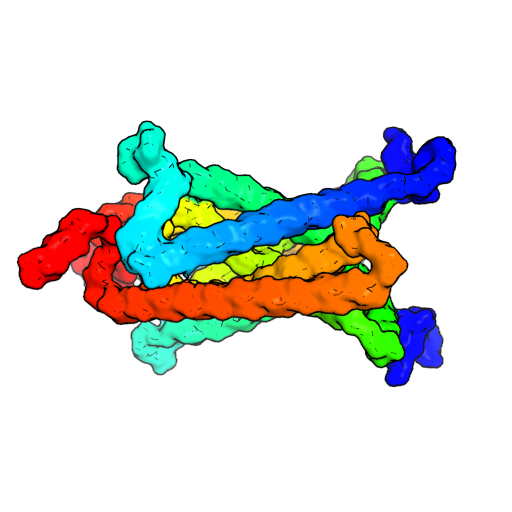0.078 1 53.06 15 GLY B O 1
ATOM 2167 N N . ASN B 1 16 ? 10.07 -25.438 -30.797 1 51.62 16 ASN B N 1
ATOM 2168 C CA . ASN B 1 16 ? 10.992 -24.953 -29.766 1 51.62 16 ASN B CA 1
ATOM 2169 C C . ASN B 1 16 ? 10.25 -24.516 -28.516 1 51.62 16 ASN B C 1
ATOM 2171 O O . ASN B 1 16 ? 9.086 -24.141 -28.578 1 51.62 16 ASN B O 1
ATOM 2175 N N . LYS B 1 17 ? 10.625 -25.109 -27.391 1 56.03 17 LYS B N 1
ATOM 2176 C CA . LYS B 1 17 ? 10.062 -24.734 -26.094 1 56.03 17 LYS B CA 1
ATOM 2177 C C . LYS B 1 17 ? 9.797 -23.234 -26.016 1 56.03 17 LYS B C 1
ATOM 2179 O O . LYS B 1 17 ? 10.547 -22.438 -26.578 1 56.03 17 LYS B O 1
ATOM 2184 N N . SER B 1 18 ? 8.625 -22.828 -25.578 1 60.22 18 SER B N 1
ATOM 2185 C CA . SER B 1 18 ? 8.195 -21.438 -25.531 1 60.22 18 SER B CA 1
ATOM 2186 C C . SER B 1 18 ? 9.219 -20.578 -24.797 1 60.22 18 SER B C 1
ATOM 2188 O O . SER B 1 18 ? 9.742 -20.984 -23.75 1 60.22 18 SER B O 1
ATOM 2190 N N . ARG B 1 19 ? 9.953 -19.719 -25.469 1 67.31 19 ARG B N 1
ATOM 2191 C CA . ARG B 1 19 ? 10.953 -18.781 -24.953 1 67.31 19 ARG B CA 1
ATOM 2192 C C . ARG B 1 19 ? 10.328 -17.797 -23.969 1 67.31 19 ARG B C 1
ATOM 2194 O O . ARG B 1 19 ? 11.039 -16.984 -23.375 1 67.31 19 ARG B O 1
ATOM 2201 N N . MET B 1 20 ? 9.047 -17.875 -23.719 1 68.38 20 MET B N 1
ATOM 2202 C CA . MET B 1 20 ? 8.312 -16.875 -22.938 1 68.38 20 MET B CA 1
ATOM 2203 C C . MET B 1 20 ? 8.75 -16.922 -21.469 1 68.38 20 MET B C 1
ATOM 2205 O O . MET B 1 20 ? 9.047 -15.883 -20.875 1 68.38 20 MET B O 1
ATOM 2209 N N . PRO B 1 21 ? 8.906 -18.031 -21 1 70.06 21 PRO B N 1
ATOM 2210 C CA . PRO B 1 21 ? 9.352 -18.078 -19.609 1 70.06 21 PRO B CA 1
ATOM 2211 C C . PRO B 1 21 ? 10.734 -17.453 -19.406 1 70.06 21 PRO B C 1
ATOM 2213 O O . PRO B 1 21 ? 10.977 -16.781 -18.406 1 70.06 21 PRO B O 1
ATOM 2216 N N . ALA B 1 22 ? 11.555 -17.594 -20.344 1 79.19 22 ALA B N 1
ATOM 2217 C CA . ALA B 1 22 ? 12.898 -17.031 -20.266 1 79.19 22 ALA B CA 1
ATOM 2218 C C . ALA B 1 22 ? 12.867 -15.516 -20.359 1 79.19 22 ALA B C 1
ATOM 2220 O O . ALA B 1 22 ? 13.602 -14.82 -19.656 1 79.19 22 ALA B O 1
ATOM 2221 N N . LYS B 1 23 ? 12.039 -15.008 -21.219 1 86.19 23 LYS B N 1
ATOM 2222 C CA . LYS B 1 23 ? 11.883 -13.562 -21.375 1 86.19 23 LYS B CA 1
ATOM 2223 C C . LYS B 1 23 ? 11.32 -12.922 -20.109 1 86.19 23 LYS B C 1
ATOM 2225 O O . LYS B 1 23 ? 11.758 -11.844 -19.703 1 86.19 23 LYS B O 1
ATOM 2230 N N . LEU B 1 24 ? 10.422 -13.539 -19.484 1 88 24 LEU B N 1
ATOM 2231 C CA . LEU B 1 24 ? 9.812 -13.031 -18.25 1 88 24 LEU B CA 1
ATOM 2232 C C . LEU B 1 24 ? 10.82 -13.047 -17.109 1 88 24 LEU B C 1
ATOM 2234 O O . LEU B 1 24 ? 10.828 -12.141 -16.266 1 88 24 LEU B O 1
ATOM 2238 N N . ASP B 1 25 ? 11.641 -14 -17.156 1 90.25 25 ASP B N 1
ATOM 2239 C CA . ASP B 1 25 ? 12.688 -14.062 -16.141 1 90.25 25 ASP B CA 1
ATOM 2240 C C . ASP B 1 25 ? 13.711 -12.945 -16.328 1 90.25 25 ASP B C 1
ATOM 2242 O O . ASP B 1 25 ? 14.203 -12.375 -15.352 1 90.25 25 ASP B O 1
ATOM 2246 N N . LYS B 1 26 ? 14.016 -12.711 -17.547 1 94.44 26 LYS B N 1
ATOM 2247 C CA . LYS B 1 26 ? 14.938 -11.617 -17.828 1 94.44 26 LYS B CA 1
ATOM 2248 C C . LYS B 1 26 ? 14.336 -10.273 -17.438 1 94.44 26 LYS B C 1
ATOM 2250 O O . LYS B 1 26 ? 15.031 -9.414 -16.891 1 94.44 26 LYS B O 1
ATOM 2255 N N . ALA B 1 27 ? 13.109 -10.125 -17.703 1 96.06 27 ALA B N 1
ATOM 2256 C CA . ALA B 1 27 ? 12.422 -8.891 -17.328 1 96.06 27 ALA B CA 1
ATOM 2257 C C . ALA B 1 27 ? 12.375 -8.727 -15.812 1 96.06 27 ALA B C 1
ATOM 2259 O O . ALA B 1 27 ? 12.547 -7.617 -15.297 1 96.06 27 ALA B O 1
ATOM 2260 N N . LEU B 1 28 ? 12.148 -9.82 -15.18 1 96.5 28 LEU B N 1
ATOM 2261 C CA . LEU B 1 28 ? 12.148 -9.805 -13.719 1 96.5 28 LEU B CA 1
ATOM 2262 C C . LEU B 1 28 ? 13.516 -9.383 -13.18 1 96.5 28 LEU B C 1
ATOM 2264 O O . LEU B 1 28 ? 13.609 -8.508 -12.32 1 96.5 28 LEU B O 1
ATOM 2268 N N . THR B 1 29 ? 14.539 -9.953 -13.734 1 97.44 29 THR B N 1
ATOM 2269 C CA . THR B 1 29 ? 15.891 -9.625 -13.305 1 97.44 29 THR B CA 1
ATOM 2270 C C . THR B 1 29 ? 16.234 -8.172 -13.633 1 97.44 29 THR B C 1
ATOM 2272 O O . THR B 1 29 ? 16.75 -7.445 -12.789 1 97.44 29 THR B O 1
ATOM 2275 N N . ALA B 1 30 ? 15.867 -7.758 -14.836 1 98 30 ALA B N 1
ATOM 2276 C CA . ALA B 1 30 ? 16.188 -6.398 -15.273 1 98 30 ALA B CA 1
ATOM 2277 C C . ALA B 1 30 ? 15.5 -5.363 -14.391 1 98 30 ALA B C 1
ATOM 2279 O O . ALA B 1 30 ? 16.141 -4.41 -13.938 1 98 30 ALA B O 1
ATOM 2280 N N . SER B 1 31 ? 14.258 -5.535 -14.148 1 98.5 31 SER B N 1
ATOM 2281 C CA . SER B 1 31 ? 13.531 -4.59 -13.305 1 98.5 31 SER B CA 1
ATOM 2282 C C . SER B 1 31 ? 14.062 -4.609 -11.875 1 98.5 31 SER B C 1
ATOM 2284 O O . SER B 1 31 ? 14.188 -3.559 -11.242 1 98.5 31 SER B O 1
ATOM 2286 N N . GLY B 1 32 ? 14.422 -5.793 -11.422 1 98.44 32 GLY B N 1
ATOM 2287 C CA . GLY B 1 32 ? 15.008 -5.902 -10.094 1 98.44 32 GLY B CA 1
ATOM 2288 C C . GLY B 1 32 ? 16.344 -5.188 -9.961 1 98.44 32 GLY B C 1
ATOM 2289 O O . GLY B 1 32 ? 16.594 -4.516 -8.961 1 98.44 32 GLY B O 1
ATOM 2290 N N . VAL B 1 33 ? 17.141 -5.344 -10.953 1 98.25 33 VAL B N 1
ATOM 2291 C CA . VAL B 1 33 ? 18.453 -4.715 -10.938 1 98.25 33 VAL B CA 1
ATOM 2292 C C . VAL B 1 33 ? 18.297 -3.195 -10.977 1 98.25 33 VAL B C 1
ATOM 2294 O O . VAL B 1 33 ? 18.984 -2.477 -10.242 1 98.25 33 VAL B O 1
ATOM 2297 N N . VAL B 1 34 ? 17.406 -2.73 -11.789 1 98.56 34 VAL B N 1
ATOM 2298 C CA . VAL B 1 34 ? 17.141 -1.298 -11.875 1 98.56 34 VAL B CA 1
ATOM 2299 C C . VAL B 1 34 ? 16.688 -0.774 -10.516 1 98.56 34 VAL B C 1
ATOM 2301 O O . VAL B 1 34 ? 17.172 0.258 -10.047 1 98.56 34 VAL B O 1
ATOM 2304 N N . LEU B 1 35 ? 15.828 -1.462 -9.875 1 98.81 35 LEU B N 1
ATOM 2305 C CA . LEU B 1 35 ? 15.312 -1.045 -8.578 1 98.81 35 LEU B CA 1
ATOM 2306 C C . LEU B 1 35 ? 16.406 -1.11 -7.512 1 98.81 35 LEU B C 1
ATOM 2308 O O . LEU B 1 35 ? 16.453 -0.265 -6.613 1 98.81 35 LEU B O 1
ATOM 2312 N N . ALA B 1 36 ? 17.266 -2.121 -7.605 1 98.44 36 ALA B N 1
ATOM 2313 C CA . ALA B 1 36 ? 18.359 -2.232 -6.652 1 98.44 36 ALA B CA 1
ATOM 2314 C C . ALA B 1 36 ? 19.328 -1.065 -6.793 1 98.44 36 ALA B C 1
ATOM 2316 O O . ALA B 1 36 ? 19.766 -0.49 -5.793 1 98.44 36 ALA B O 1
ATOM 2317 N N . ILE B 1 37 ? 19.641 -0.743 -7.988 1 98.06 37 ILE B N 1
ATOM 2318 C CA . ILE B 1 37 ? 20.531 0.385 -8.25 1 98.06 37 ILE B CA 1
ATOM 2319 C C . ILE B 1 37 ? 19.875 1.676 -7.754 1 98.06 37 ILE B C 1
ATOM 2321 O O . ILE B 1 37 ? 20.531 2.504 -7.117 1 98.06 37 ILE B O 1
ATOM 2325 N N . PHE B 1 38 ? 18.656 1.843 -8.102 1 98.75 38 PHE B N 1
ATOM 2326 C CA . PHE B 1 38 ? 17.906 2.994 -7.598 1 98.75 38 PHE B CA 1
ATOM 2327 C C . PHE B 1 38 ? 18 3.074 -6.078 1 98.75 38 PHE B C 1
ATOM 2329 O O . PHE B 1 38 ? 18.234 4.148 -5.52 1 98.75 38 PHE B O 1
ATOM 2336 N N . MET B 1 39 ? 17.797 1.973 -5.426 1 98.5 39 MET B N 1
ATOM 2337 C CA . MET B 1 39 ? 17.766 1.973 -3.965 1 98.5 39 MET B CA 1
ATOM 2338 C C . MET B 1 39 ? 19.141 2.338 -3.393 1 98.5 39 MET B C 1
ATOM 2340 O O . MET B 1 39 ? 19.219 3.008 -2.361 1 98.5 39 MET B O 1
ATOM 2344 N N . MET B 1 40 ? 20.188 1.838 -3.996 1 97.94 40 MET B N 1
ATOM 2345 C CA . MET B 1 40 ? 21.516 2.205 -3.543 1 97.94 40 MET B CA 1
ATOM 2346 C C . MET B 1 40 ? 21.734 3.711 -3.65 1 97.94 40 MET B C 1
ATOM 2348 O O . MET B 1 40 ? 22.156 4.352 -2.686 1 97.94 40 MET B O 1
ATOM 2352 N N . ALA B 1 41 ? 21.406 4.246 -4.781 1 98.31 41 ALA B N 1
ATOM 2353 C CA . ALA B 1 41 ? 21.516 5.691 -4.965 1 98.31 41 ALA B CA 1
ATOM 2354 C C . ALA B 1 41 ? 20.594 6.438 -3.998 1 98.31 41 ALA B C 1
ATOM 2356 O O . ALA B 1 41 ? 21 7.43 -3.389 1 98.31 41 ALA B O 1
ATOM 2357 N N . HIS B 1 42 ? 19.391 5.961 -3.861 1 98.56 42 HIS B N 1
ATOM 2358 C CA . HIS B 1 42 ? 18.406 6.559 -2.969 1 98.56 42 HIS B CA 1
ATOM 2359 C C . HIS B 1 42 ? 18.922 6.641 -1.54 1 98.56 42 HIS B C 1
ATOM 2361 O O . HIS B 1 42 ? 18.781 7.664 -0.873 1 98.56 42 HIS B O 1
ATOM 2367 N N . MET B 1 43 ? 19.594 5.559 -1.119 1 98.5 43 MET B N 1
ATOM 2368 C CA . MET B 1 43 ? 20.109 5.535 0.243 1 98.5 43 MET B CA 1
ATOM 2369 C C . MET B 1 43 ? 21.234 6.551 0.413 1 98.5 43 MET B C 1
ATOM 2371 O O . MET B 1 43 ? 21.344 7.191 1.46 1 98.5 43 MET B O 1
ATOM 2375 N N . PHE B 1 44 ? 22 6.703 -0.544 1 98.44 44 PHE B N 1
ATOM 2376 C CA . PHE B 1 44 ? 23.062 7.703 -0.469 1 98.44 44 PHE B CA 1
ATOM 2377 C C . PHE B 1 44 ? 22.484 9.109 -0.455 1 98.44 44 PHE B C 1
ATOM 2379 O O . PHE B 1 44 ? 22.938 9.969 0.3 1 98.44 44 PHE B O 1
ATOM 2386 N N . PHE B 1 45 ? 21.469 9.352 -1.239 1 98.12 45 PHE B N 1
ATOM 2387 C CA . PHE B 1 45 ? 20.875 10.68 -1.309 1 98.12 45 PHE B CA 1
ATOM 2388 C C . PHE B 1 45 ? 20.172 11.023 -0.001 1 98.12 45 PHE B C 1
ATOM 2390 O O . PHE B 1 45 ? 20.375 12.109 0.553 1 98.12 45 PHE B O 1
ATOM 2397 N N . VAL B 1 46 ? 19.391 10.109 0.515 1 98.06 46 VAL B N 1
ATOM 2398 C CA . VAL B 1 46 ? 18.625 10.398 1.728 1 98.06 46 VAL B CA 1
ATOM 2399 C C . VAL B 1 46 ? 19.578 10.539 2.912 1 98.06 46 VAL B C 1
ATOM 2401 O O . VAL B 1 46 ? 19.328 11.312 3.84 1 98.06 46 VAL B O 1
ATOM 2404 N N . SER B 1 47 ? 20.734 9.883 2.852 1 98.56 47 SER B N 1
ATOM 2405 C CA . SER B 1 47 ? 21.672 9.898 3.965 1 98.56 47 SER B CA 1
ATOM 2406 C C . SER B 1 47 ? 22.469 11.203 4 1 98.56 47 SER B C 1
ATOM 2408 O O . SER B 1 47 ? 23.203 11.461 4.953 1 98.56 47 SER B O 1
ATOM 2410 N N . THR B 1 48 ? 22.281 12.07 3.057 1 98.38 48 THR B N 1
ATOM 2411 C CA . THR B 1 48 ? 22.984 13.352 3.068 1 98.38 48 THR B CA 1
ATOM 2412 C C . THR B 1 48 ? 22.531 14.203 4.25 1 98.38 48 THR B C 1
ATOM 2414 O O . THR B 1 48 ? 23.203 15.172 4.609 1 98.38 48 THR B O 1
ATOM 2417 N N . ILE B 1 49 ? 21.438 13.844 4.816 1 98.31 49 ILE B N 1
ATOM 2418 C CA . ILE B 1 49 ? 20.984 14.531 6.02 1 98.31 49 ILE B CA 1
ATOM 2419 C C . ILE B 1 49 ? 22.031 14.414 7.117 1 98.31 49 ILE B C 1
ATOM 2421 O O . ILE B 1 49 ? 22.109 15.266 8.008 1 98.31 49 ILE B O 1
ATOM 2425 N N . LEU B 1 50 ? 22.859 13.352 7.098 1 98.38 50 LEU B N 1
ATOM 2426 C CA . LEU B 1 50 ? 23.906 13.125 8.086 1 98.38 50 LEU B CA 1
ATOM 2427 C C . LEU B 1 50 ? 24.984 14.195 7.984 1 98.38 50 LEU B C 1
ATOM 2429 O O . LEU B 1 50 ? 25.766 14.398 8.922 1 98.38 50 LEU B O 1
ATOM 2433 N N . PHE B 1 51 ? 25.047 14.875 6.879 1 97.94 51 PHE B N 1
ATOM 2434 C CA . PHE B 1 51 ? 26 15.953 6.676 1 97.94 51 PHE B CA 1
ATOM 2435 C C . PHE B 1 51 ? 25.359 17.312 6.961 1 97.94 51 PHE B C 1
ATOM 2437 O O . PHE B 1 51 ? 25.984 18.359 6.734 1 97.94 51 PHE B O 1
ATOM 2444 N N . GLY B 1 52 ? 24.094 17.312 7.371 1 95.94 52 GLY B N 1
ATOM 2445 C CA . GLY B 1 52 ? 23.391 18.531 7.746 1 95.94 52 GLY B CA 1
ATOM 2446 C C . GLY B 1 52 ? 22.172 18.812 6.898 1 95.94 52 GLY B C 1
ATOM 2447 O O . GLY B 1 52 ? 22 18.219 5.832 1 95.94 52 GLY B O 1
ATOM 2448 N N . GLU B 1 53 ? 21.344 19.703 7.336 1 95.06 53 GLU B N 1
ATOM 2449 C CA . GLU B 1 53 ? 20.094 20.062 6.672 1 95.06 53 GLU B CA 1
ATOM 2450 C C . GLU B 1 53 ? 20.344 20.734 5.332 1 95.06 53 GLU B C 1
ATOM 2452 O O . GLU B 1 53 ? 19.609 20.516 4.367 1 95.06 53 GLU B O 1
ATOM 2457 N N . ASN B 1 54 ? 21.406 21.5 5.273 1 95.12 54 ASN B N 1
ATOM 2458 C CA . ASN B 1 54 ? 21.75 22.188 4.031 1 95.12 54 ASN B CA 1
ATOM 2459 C C . ASN B 1 54 ? 22.125 21.203 2.93 1 95.12 54 ASN B C 1
ATOM 2461 O O . ASN B 1 54 ? 21.75 21.391 1.771 1 95.12 54 ASN B O 1
ATOM 2465 N N . ALA B 1 55 ? 22.875 20.234 3.316 1 96.31 55 ALA B N 1
ATOM 2466 C CA . ALA B 1 55 ? 23.266 19.219 2.344 1 96.31 55 ALA B CA 1
ATOM 2467 C C . ALA B 1 55 ? 22.062 18.5 1.756 1 96.31 55 ALA B C 1
ATOM 2469 O O . ALA B 1 55 ? 21.938 18.375 0.536 1 96.31 55 ALA B O 1
ATOM 2470 N N . MET B 1 56 ? 21.188 18.109 2.607 1 96.88 56 MET B N 1
ATOM 2471 C CA . MET B 1 56 ? 19.969 17.422 2.156 1 96.88 56 MET B CA 1
ATOM 2472 C C . MET B 1 56 ? 19.109 18.344 1.302 1 96.88 56 MET B C 1
ATOM 2474 O O . MET B 1 56 ? 18.562 17.922 0.287 1 96.88 56 MET B O 1
ATOM 2478 N N . TYR B 1 57 ? 19 19.578 1.713 1 95.75 57 TYR B N 1
ATOM 2479 C CA . TYR B 1 57 ? 18.234 20.547 0.95 1 95.75 57 TYR B CA 1
ATOM 2480 C C . TYR B 1 57 ? 18.797 20.703 -0.455 1 95.75 57 TYR B C 1
ATOM 2482 O O . TYR B 1 57 ? 18.047 20.766 -1.433 1 95.75 57 TYR B O 1
ATOM 2490 N N . THR B 1 58 ? 20.094 20.766 -0.552 1 95.06 58 THR B N 1
ATOM 2491 C CA . THR B 1 58 ? 20.75 20.922 -1.841 1 95.06 58 THR B CA 1
ATOM 2492 C C . THR B 1 58 ? 20.422 19.734 -2.76 1 95.06 58 THR B C 1
ATOM 2494 O O . THR B 1 58 ? 20.125 19.938 -3.938 1 95.06 58 THR B O 1
ATOM 2497 N N . ILE B 1 59 ? 20.438 18.562 -2.213 1 96.38 59 ILE B N 1
ATOM 2498 C CA . ILE B 1 59 ? 20.141 17.359 -2.986 1 96.38 59 ILE B CA 1
ATOM 2499 C C . ILE B 1 59 ? 18.672 17.375 -3.414 1 96.38 59 ILE B C 1
ATOM 2501 O O . ILE B 1 59 ? 18.344 17.047 -4.559 1 96.38 59 ILE B O 1
ATOM 2505 N N . THR B 1 60 ? 17.766 17.734 -2.543 1 96.44 60 THR B N 1
ATOM 2506 C CA . THR B 1 60 ? 16.344 17.828 -2.857 1 96.44 60 THR B CA 1
ATOM 2507 C C . THR B 1 60 ? 16.109 18.781 -4.031 1 96.44 60 THR B C 1
ATOM 2509 O O . THR B 1 60 ? 15.398 18.438 -4.977 1 96.44 60 THR B O 1
ATOM 2512 N N . LYS B 1 61 ? 16.781 19.891 -3.994 1 95.31 61 LYS B N 1
ATOM 2513 C CA . LYS B 1 61 ? 16.594 20.906 -5.027 1 95.31 61 LYS B CA 1
ATOM 2514 C C . LYS B 1 61 ? 17.234 20.469 -6.344 1 95.31 61 LYS B C 1
ATOM 2516 O O . LYS B 1 61 ? 16.734 20.797 -7.422 1 95.31 61 LYS B O 1
ATOM 2521 N N . MET B 1 62 ? 18.328 19.75 -6.219 1 96.31 62 MET B N 1
ATOM 2522 C CA . MET B 1 62 ? 18.938 19.188 -7.418 1 96.31 62 MET B CA 1
ATOM 2523 C C . MET B 1 62 ? 17.953 18.281 -8.148 1 96.31 62 MET B C 1
ATOM 2525 O O . MET B 1 62 ? 17.797 18.375 -9.367 1 96.31 62 MET B O 1
ATOM 2529 N N . PHE B 1 63 ? 17.203 17.484 -7.426 1 96.94 63 PHE B N 1
ATOM 2530 C CA . PHE B 1 63 ? 16.266 16.562 -8.031 1 96.94 63 PHE B CA 1
ATOM 2531 C C . PHE B 1 63 ? 15.039 17.297 -8.57 1 96.94 63 PHE B C 1
ATOM 2533 O O . PHE B 1 63 ? 14.32 16.781 -9.422 1 96.94 63 PHE B O 1
ATOM 2540 N N . GLU B 1 64 ? 14.891 18.516 -8.094 1 96.75 64 GLU B N 1
ATOM 2541 C CA . GLU B 1 64 ? 13.852 19.375 -8.648 1 96.75 64 GLU B CA 1
ATOM 2542 C C . GLU B 1 64 ? 14.383 20.203 -9.82 1 96.75 64 GLU B C 1
ATOM 2544 O O . GLU B 1 64 ? 13.695 21.094 -10.32 1 96.75 64 GLU B O 1
ATOM 2549 N N . LEU B 1 65 ? 15.586 19.953 -10.172 1 96.12 65 LEU B N 1
ATOM 2550 C CA . LEU B 1 65 ? 16.266 20.625 -11.273 1 96.12 65 LEU B CA 1
ATOM 2551 C C . LEU B 1 65 ? 16.375 22.125 -11.016 1 96.12 65 LEU B C 1
ATOM 2553 O O . LEU B 1 65 ? 16.062 22.938 -11.891 1 96.12 65 LEU B O 1
ATOM 2557 N N . ASP B 1 66 ? 16.797 22.328 -9.891 1 94.06 66 ASP B N 1
ATOM 2558 C CA . ASP B 1 66 ? 16.953 23.734 -9.516 1 94.06 66 ASP B CA 1
ATOM 2559 C C . ASP B 1 66 ? 18 24.422 -10.391 1 94.06 66 ASP B C 1
ATOM 2561 O O . ASP B 1 66 ? 17.938 25.625 -10.617 1 94.06 66 ASP B O 1
ATOM 2565 N N . PHE B 1 67 ? 18.906 23.75 -10.938 1 93.44 67 PHE B N 1
ATOM 2566 C CA . PHE B 1 67 ? 19.953 24.312 -11.797 1 93.44 67 PHE B CA 1
ATOM 2567 C C . PHE B 1 67 ? 19.391 24.719 -13.148 1 93.44 67 PHE B C 1
ATOM 2569 O O . PHE B 1 67 ? 20.016 25.484 -13.883 1 93.44 67 PHE B O 1
ATOM 2576 N N . ILE B 1 68 ? 18.281 24.219 -13.508 1 94.19 68 ILE B N 1
ATOM 2577 C CA . ILE B 1 68 ? 17.594 24.594 -14.742 1 94.19 68 ILE B CA 1
ATOM 2578 C C . ILE B 1 68 ? 16.438 25.531 -14.43 1 94.19 68 ILE B C 1
ATOM 2580 O O . ILE B 1 68 ? 16.266 26.562 -15.102 1 94.19 68 ILE B O 1
ATOM 2584 N N . PHE B 1 69 ? 15.656 25.172 -13.43 1 92.94 69 PHE B N 1
ATOM 2585 C CA . PHE B 1 69 ? 14.5 25.953 -13 1 92.94 69 PHE B CA 1
ATOM 2586 C C . PHE B 1 69 ? 14.766 26.609 -11.648 1 92.94 69 PHE B C 1
ATOM 2588 O O . PHE B 1 69 ? 14.875 25.938 -10.633 1 92.94 69 PHE B O 1
ATOM 2595 N N . ASP B 1 70 ? 14.82 27.844 -11.594 1 90.75 70 ASP B N 1
ATOM 2596 C CA . ASP B 1 70 ? 15.094 28.562 -10.359 1 90.75 70 ASP B CA 1
ATOM 2597 C C . ASP B 1 70 ? 14.086 28.203 -9.273 1 90.75 70 ASP B C 1
ATOM 2599 O O . ASP B 1 70 ? 12.875 28.328 -9.484 1 90.75 70 ASP B O 1
ATOM 2603 N N . GLY B 1 71 ? 14.57 27.75 -8.164 1 90.81 71 GLY B N 1
ATOM 2604 C CA . GLY B 1 71 ? 13.719 27.344 -7.055 1 90.81 71 GLY B CA 1
ATOM 2605 C C . GLY B 1 71 ? 13.312 25.891 -7.117 1 90.81 71 GLY B C 1
ATOM 2606 O O . GLY B 1 71 ? 12.797 25.344 -6.137 1 90.81 71 GLY B O 1
ATOM 2607 N N . GLY B 1 72 ? 13.5 25.25 -8.258 1 94 72 GLY B N 1
ATOM 2608 C CA . GLY B 1 72 ? 13.188 23.844 -8.422 1 94 72 GLY B CA 1
ATOM 2609 C C . GLY B 1 72 ? 11.734 23.609 -8.805 1 94 72 GLY B C 1
ATOM 2610 O O . GLY B 1 72 ? 10.875 24.453 -8.578 1 94 72 GLY B O 1
ATOM 2611 N N . LEU B 1 73 ? 11.516 22.531 -9.438 1 96.38 73 LEU B N 1
ATOM 2612 C CA . LEU B 1 73 ? 10.18 22.094 -9.828 1 96.38 73 LEU B CA 1
ATOM 2613 C C . LEU B 1 73 ? 9.844 20.75 -9.195 1 96.38 73 LEU B C 1
ATOM 2615 O O . LEU B 1 73 ? 10.227 19.688 -9.727 1 96.38 73 LEU B O 1
ATOM 2619 N N . PRO B 1 74 ? 9.055 20.781 -8.141 1 95.81 74 PRO B N 1
ATOM 2620 C CA . PRO B 1 74 ? 8.742 19.531 -7.438 1 95.81 74 PRO B CA 1
ATOM 2621 C C . PRO B 1 74 ? 8.07 18.484 -8.336 1 95.81 74 PRO B C 1
ATOM 2623 O O . PRO B 1 74 ? 8.234 17.281 -8.125 1 95.81 74 PRO B O 1
ATOM 2626 N N . ILE B 1 75 ? 7.375 18.922 -9.367 1 96.44 75 ILE B N 1
ATOM 2627 C CA . ILE B 1 75 ? 6.648 18.016 -10.25 1 96.44 75 ILE B CA 1
ATOM 2628 C C . ILE B 1 75 ? 7.629 17.062 -10.914 1 96.44 75 ILE B C 1
ATOM 2630 O O . ILE B 1 75 ? 7.27 15.93 -11.258 1 96.44 75 ILE B O 1
ATOM 2634 N N . ILE B 1 76 ? 8.852 17.438 -11.078 1 97.62 76 ILE B N 1
ATOM 2635 C CA . ILE B 1 76 ? 9.875 16.594 -11.688 1 97.62 76 ILE B CA 1
ATOM 2636 C C . ILE B 1 76 ? 10.117 15.359 -10.805 1 97.62 76 ILE B C 1
ATOM 2638 O O . ILE B 1 76 ? 10.258 14.242 -11.305 1 97.62 76 ILE B O 1
ATOM 2642 N N . VAL B 1 77 ? 10.133 15.594 -9.523 1 97.69 77 VAL B N 1
ATOM 2643 C CA . VAL B 1 77 ? 10.305 14.492 -8.578 1 97.69 77 VAL B CA 1
ATOM 2644 C C . VAL B 1 77 ? 9.125 13.531 -8.688 1 97.69 77 VAL B C 1
ATOM 2646 O O . VAL B 1 77 ? 9.305 12.312 -8.664 1 97.69 77 VAL B O 1
ATOM 2649 N N . SER B 1 78 ? 7.938 14.07 -8.875 1 98.19 78 SER B N 1
ATOM 2650 C CA . SER B 1 78 ? 6.758 13.227 -9.055 1 98.19 78 SER B CA 1
ATOM 2651 C C . SER B 1 78 ? 6.875 12.352 -10.297 1 98.19 78 SER B C 1
ATOM 2653 O O . SER B 1 78 ? 6.473 11.188 -10.281 1 98.19 78 SER B O 1
ATOM 2655 N N . ILE B 1 79 ? 7.363 12.875 -11.336 1 98.38 79 ILE B N 1
ATOM 2656 C CA . ILE B 1 79 ? 7.551 12.125 -12.57 1 98.38 79 ILE B CA 1
ATOM 2657 C C . ILE B 1 79 ? 8.523 10.977 -12.336 1 98.38 79 ILE B C 1
ATOM 2659 O O . ILE B 1 79 ? 8.25 9.836 -12.711 1 98.38 79 ILE B O 1
ATOM 2663 N N . PHE B 1 80 ? 9.648 11.289 -11.656 1 98.12 80 PHE B N 1
ATOM 2664 C CA . PHE B 1 80 ? 10.633 10.258 -11.344 1 98.12 80 PHE B CA 1
ATOM 2665 C C . PHE B 1 80 ? 10.016 9.164 -10.477 1 98.12 80 PHE B C 1
ATOM 2667 O O . PHE B 1 80 ? 10.188 7.977 -10.75 1 98.12 80 PHE B O 1
ATOM 2674 N N . VAL B 1 81 ? 9.258 9.562 -9.453 1 98.62 81 VAL B N 1
ATOM 2675 C CA . VAL B 1 81 ? 8.617 8.609 -8.555 1 98.62 81 VAL B CA 1
ATOM 2676 C C . VAL B 1 81 ? 7.594 7.781 -9.336 1 98.62 81 VAL B C 1
ATOM 2678 O O . VAL B 1 81 ? 7.473 6.574 -9.117 1 98.62 81 VAL B O 1
ATOM 2681 N N . GLY B 1 82 ? 6.895 8.469 -10.258 1 98.5 82 GLY B N 1
ATOM 2682 C CA . GLY B 1 82 ? 5.961 7.746 -11.117 1 98.5 82 GLY B CA 1
ATOM 2683 C C . GLY B 1 82 ? 6.621 6.652 -11.93 1 98.5 82 GLY B C 1
ATOM 2684 O O . GLY B 1 82 ? 6.105 5.535 -12.008 1 98.5 82 GLY B O 1
ATOM 2685 N N . ILE B 1 83 ? 7.742 6.922 -12.492 1 98.69 83 ILE B N 1
ATOM 2686 C CA . ILE B 1 83 ? 8.492 5.961 -13.289 1 98.69 83 ILE B CA 1
ATOM 2687 C C . ILE B 1 83 ? 8.93 4.789 -12.414 1 98.69 83 ILE B C 1
ATOM 2689 O O . ILE B 1 83 ? 8.734 3.625 -12.781 1 98.69 83 ILE B O 1
ATOM 2693 N N . ILE B 1 84 ? 9.469 5.07 -11.258 1 98.75 84 ILE B N 1
ATOM 2694 C CA . ILE B 1 84 ? 9.93 4.039 -10.336 1 98.75 84 ILE B CA 1
ATOM 2695 C C . ILE B 1 84 ? 8.75 3.189 -9.883 1 98.75 84 ILE B C 1
ATOM 2697 O O . ILE B 1 84 ? 8.875 1.971 -9.727 1 98.75 84 ILE B O 1
ATOM 2701 N N . THR B 1 85 ? 7.613 3.861 -9.664 1 98.62 85 THR B N 1
ATOM 2702 C CA . THR B 1 85 ? 6.414 3.145 -9.242 1 98.62 85 THR B CA 1
ATOM 2703 C C . THR B 1 85 ? 5.984 2.139 -10.305 1 98.62 85 THR B C 1
ATOM 2705 O O . THR B 1 85 ? 5.637 1 -9.992 1 98.62 85 THR B O 1
ATOM 2708 N N . VAL B 1 86 ? 6.027 2.523 -11.547 1 98.38 86 VAL B N 1
ATOM 2709 C CA . VAL B 1 86 ? 5.66 1.636 -12.641 1 98.38 86 VAL B CA 1
ATOM 2710 C C . VAL B 1 86 ? 6.621 0.448 -12.688 1 98.38 86 VAL B C 1
ATOM 2712 O O . VAL B 1 86 ? 6.188 -0.702 -12.797 1 98.38 86 VAL B O 1
ATOM 2715 N N . ILE B 1 87 ? 7.895 0.681 -12.57 1 98.62 87 ILE B N 1
ATOM 2716 C CA . ILE B 1 87 ? 8.891 -0.384 -12.578 1 98.62 87 ILE B CA 1
ATOM 2717 C C . ILE B 1 87 ? 8.656 -1.316 -11.398 1 98.62 87 ILE B C 1
ATOM 2719 O O . ILE B 1 87 ? 8.75 -2.539 -11.531 1 98.62 87 ILE B O 1
ATOM 2723 N N . PHE B 1 88 ? 8.328 -0.734 -10.281 1 98.69 88 PHE B N 1
ATOM 2724 C CA . PHE B 1 88 ? 8.062 -1.508 -9.078 1 98.69 88 PHE B CA 1
ATOM 2725 C C . PHE B 1 88 ? 6.871 -2.434 -9.281 1 98.69 88 PHE B C 1
ATOM 2727 O O . PHE B 1 88 ? 6.938 -3.621 -8.961 1 98.69 88 PHE B O 1
ATOM 2734 N N . VAL B 1 89 ? 5.805 -1.902 -9.828 1 97.5 89 VAL B N 1
ATOM 2735 C CA . VAL B 1 89 ? 4.59 -2.684 -10.023 1 97.5 89 VAL B CA 1
ATOM 2736 C C . VAL B 1 89 ? 4.848 -3.801 -11.031 1 97.5 89 VAL B C 1
ATOM 2738 O O . VAL B 1 89 ? 4.445 -4.945 -10.812 1 97.5 89 VAL B O 1
ATOM 2741 N N . VAL B 1 90 ? 5.539 -3.484 -12.109 1 96.81 90 VAL B N 1
ATOM 2742 C CA . VAL B 1 90 ? 5.887 -4.492 -13.102 1 96.81 90 VAL B CA 1
ATOM 2743 C C . VAL B 1 90 ? 6.738 -5.582 -12.461 1 96.81 90 VAL B C 1
ATOM 2745 O O . VAL B 1 90 ? 6.48 -6.773 -12.648 1 96.81 90 VAL B O 1
ATOM 2748 N N . HIS B 1 91 ? 7.707 -5.184 -11.711 1 97.94 91 HIS B N 1
ATOM 2749 C CA . HIS B 1 91 ? 8.578 -6.117 -11.008 1 97.94 91 HIS B CA 1
ATOM 2750 C C . HIS B 1 91 ? 7.781 -7.016 -10.07 1 97.94 91 HIS B C 1
ATOM 2752 O O . HIS B 1 91 ? 7.98 -8.234 -10.055 1 97.94 91 HIS B O 1
ATOM 2758 N N . ALA B 1 92 ? 6.922 -6.41 -9.32 1 96.25 92 ALA B N 1
ATOM 2759 C CA . ALA B 1 92 ? 6.113 -7.16 -8.359 1 96.25 92 ALA B CA 1
ATOM 2760 C C . ALA B 1 92 ? 5.219 -8.172 -9.07 1 96.25 92 ALA B C 1
ATOM 2762 O O . ALA B 1 92 ? 5.094 -9.312 -8.625 1 96.25 92 ALA B O 1
ATOM 2763 N N . LEU B 1 93 ? 4.586 -7.789 -10.125 1 92.62 93 LEU B N 1
ATOM 2764 C CA . LEU B 1 93 ? 3.709 -8.68 -10.875 1 92.62 93 LEU B CA 1
ATOM 2765 C C . LEU B 1 93 ? 4.496 -9.844 -11.469 1 92.62 93 LEU B C 1
ATOM 2767 O O . LEU B 1 93 ? 4.035 -10.984 -11.445 1 92.62 93 LEU B O 1
ATOM 2771 N N . LEU B 1 94 ? 5.656 -9.523 -11.992 1 91.81 94 LEU B N 1
ATOM 2772 C CA . LEU B 1 94 ? 6.512 -10.586 -12.516 1 91.81 94 LEU B CA 1
ATOM 2773 C C . LEU B 1 94 ? 6.957 -11.523 -11.398 1 91.81 94 LEU B C 1
ATOM 2775 O O . LEU B 1 94 ? 7.09 -12.734 -11.617 1 91.81 94 LEU B O 1
ATOM 2779 N N . GLY B 1 95 ? 7.16 -10.922 -10.289 1 91.12 95 GLY B N 1
ATOM 2780 C CA . GLY B 1 95 ? 7.598 -11.719 -9.148 1 91.12 95 GLY B CA 1
ATOM 2781 C C . GLY B 1 95 ? 6.516 -12.633 -8.617 1 91.12 95 GLY B C 1
ATOM 2782 O O . GLY B 1 95 ? 6.809 -13.742 -8.148 1 91.12 95 GLY B O 1
ATOM 2783 N N . ILE B 1 96 ? 5.32 -12.211 -8.633 1 86.56 96 ILE B N 1
ATOM 2784 C CA . ILE B 1 96 ? 4.195 -12.984 -8.125 1 86.56 96 ILE B CA 1
ATOM 2785 C C . ILE B 1 96 ? 4.062 -14.289 -8.906 1 86.56 96 ILE B C 1
ATOM 2787 O O . ILE B 1 96 ? 3.66 -15.312 -8.359 1 86.56 96 ILE B O 1
ATOM 2791 N N . ARG B 1 97 ? 4.457 -14.266 -10.102 1 81.31 97 ARG B N 1
ATOM 2792 C CA . ARG B 1 97 ? 4.363 -15.445 -10.953 1 81.31 97 ARG B CA 1
ATOM 2793 C C . ARG B 1 97 ? 5.211 -16.594 -10.406 1 81.31 97 ARG B C 1
ATOM 2795 O O . ARG B 1 97 ? 4.984 -17.75 -10.742 1 81.31 97 ARG B O 1
ATOM 2802 N N . LYS B 1 98 ? 6.176 -16.172 -9.695 1 76.12 98 LYS B N 1
ATOM 2803 C CA . LYS B 1 98 ? 7.09 -17.188 -9.172 1 76.12 98 LYS B CA 1
ATOM 2804 C C . LYS B 1 98 ? 6.578 -17.766 -7.852 1 76.12 98 LYS B C 1
ATOM 2806 O O . LYS B 1 98 ? 7.203 -18.656 -7.27 1 76.12 98 LYS B O 1
ATOM 2811 N N . PHE B 1 99 ? 5.418 -17.312 -7.547 1 67.31 99 PHE B N 1
ATOM 2812 C CA . PHE B 1 99 ? 4.82 -17.766 -6.297 1 67.31 99 PHE B CA 1
ATOM 2813 C C . PHE B 1 99 ? 4.371 -19.219 -6.41 1 67.31 99 PHE B C 1
ATOM 2815 O O . PHE B 1 99 ? 3.824 -19.625 -7.434 1 67.31 99 PHE B O 1
ATOM 2822 N N . PRO B 1 100 ? 4.84 -19.984 -5.383 1 58.53 100 PRO B N 1
ATOM 2823 C CA . PRO B 1 100 ? 4.355 -21.375 -5.41 1 58.53 100 PRO B CA 1
ATOM 2824 C C . PRO B 1 100 ? 2.834 -21.469 -5.34 1 58.53 100 PRO B C 1
ATOM 2826 O O . PRO B 1 100 ? 2.219 -20.922 -4.426 1 58.53 100 PRO B O 1
ATOM 2829 N N . THR B 1 101 ? 2.154 -21.578 -6.449 1 53.03 101 THR B N 1
ATOM 2830 C CA . THR B 1 101 ? 0.697 -21.625 -6.516 1 53.03 101 THR B CA 1
ATOM 2831 C C . THR B 1 101 ? 0.152 -22.781 -5.676 1 53.03 101 THR B C 1
ATOM 2833 O O . THR B 1 101 ? -1.003 -22.75 -5.246 1 53.03 101 THR B O 1
ATOM 2836 N N . SER B 1 102 ? 0.883 -23.859 -5.551 1 52.41 102 SE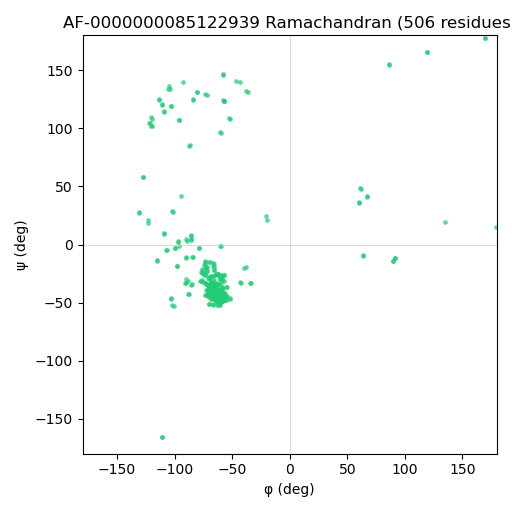R B N 1
ATOM 2837 C CA . SER B 1 102 ? 0.279 -24.969 -4.809 1 52.41 102 SER B CA 1
ATOM 2838 C C . SER B 1 102 ? 0.979 -25.188 -3.473 1 52.41 102 SER B C 1
ATOM 2840 O O . SER B 1 102 ? 2.195 -25.016 -3.369 1 52.41 102 SER B O 1
ATOM 2842 N N . TYR B 1 103 ? 0.2 -25.062 -2.318 1 50.41 103 TYR B N 1
ATOM 2843 C CA . TYR B 1 103 ? 0.657 -25.453 -0.99 1 50.41 103 TYR B CA 1
ATOM 2844 C C . TYR B 1 103 ? 1.574 -26.656 -1.063 1 50.41 103 TYR B C 1
ATOM 2846 O O . TYR B 1 103 ? 2.58 -26.734 -0.352 1 50.41 103 TYR B O 1
ATOM 2854 N N . LYS B 1 104 ? 1.264 -27.406 -1.971 1 50.94 104 LYS B N 1
ATOM 2855 C CA . LYS B 1 104 ? 2.059 -28.609 -2.152 1 50.94 104 LYS B CA 1
ATOM 2856 C C . LYS B 1 104 ? 3.475 -28.281 -2.611 1 50.94 104 LYS B C 1
ATOM 2858 O O . LYS B 1 104 ? 4.445 -28.859 -2.125 1 50.94 104 LYS B O 1
ATOM 2863 N N . ALA B 1 105 ? 3.477 -27.25 -3.467 1 55.06 105 ALA B N 1
ATOM 2864 C CA . ALA B 1 105 ? 4.797 -26.859 -3.955 1 55.06 105 ALA B CA 1
ATOM 2865 C C . ALA B 1 105 ? 5.613 -26.188 -2.852 1 55.06 105 ALA B C 1
ATOM 2867 O O . ALA B 1 105 ? 6.816 -26.422 -2.734 1 55.06 105 ALA B O 1
ATOM 2868 N N . TYR B 1 106 ? 4.836 -25.578 -1.978 1 56.94 106 TYR B N 1
ATOM 2869 C CA . TYR B 1 106 ? 5.508 -24.938 -0.849 1 56.94 106 TYR B CA 1
ATOM 2870 C C . TYR B 1 106 ? 6.086 -25.984 0.1 1 56.94 106 TYR B C 1
ATOM 2872 O O . TYR B 1 106 ? 7.23 -25.859 0.544 1 56.94 106 TYR B O 1
ATOM 2880 N N . ILE B 1 107 ? 5.227 -26.922 0.482 1 53.53 107 ILE B N 1
ATOM 2881 C CA . ILE B 1 107 ? 5.66 -27.953 1.405 1 53.53 107 ILE B CA 1
ATOM 2882 C C . ILE B 1 107 ? 6.84 -28.719 0.807 1 53.53 107 ILE B C 1
ATOM 2884 O O . ILE B 1 107 ? 7.797 -29.047 1.513 1 53.53 107 ILE B O 1
ATOM 2888 N N . LYS B 1 108 ? 6.727 -28.891 -0.448 1 56.72 108 LYS B N 1
ATOM 2889 C CA . LYS B 1 108 ? 7.809 -29.625 -1.095 1 56.72 108 LYS B CA 1
ATOM 2890 C C . LYS B 1 108 ? 9.109 -28.828 -1.066 1 56.72 108 LYS B C 1
ATOM 2892 O O . LYS B 1 108 ? 10.18 -29.375 -0.81 1 56.72 108 LYS B O 1
ATOM 2897 N N . ILE B 1 109 ? 8.898 -27.578 -1.228 1 58.5 109 ILE B N 1
ATOM 2898 C CA . ILE B 1 109 ? 10.078 -26.719 -1.251 1 58.5 109 ILE B CA 1
ATOM 2899 C C . ILE B 1 109 ? 10.672 -26.625 0.152 1 58.5 109 ILE B C 1
ATOM 2901 O O . ILE B 1 109 ? 11.891 -26.703 0.323 1 58.5 109 ILE B O 1
ATOM 2905 N N . ARG B 1 110 ? 9.844 -26.484 1.114 1 58.06 110 ARG B N 1
ATOM 2906 C CA . ARG B 1 110 ? 10.297 -26.391 2.498 1 58.06 110 ARG B CA 1
ATOM 2907 C C . ARG B 1 110 ? 11 -27.688 2.93 1 58.06 110 ARG B C 1
ATOM 2909 O O . ARG B 1 110 ? 12.031 -27.641 3.596 1 58.06 110 ARG B O 1
ATOM 2916 N N . GLU B 1 111 ? 10.391 -28.766 2.654 1 57.47 111 GLU B N 1
ATOM 2917 C CA . GLU B 1 111 ? 10.969 -30.047 3.025 1 57.47 111 GLU B CA 1
ATOM 2918 C C . GLU B 1 111 ? 12.305 -30.281 2.322 1 57.47 111 GLU B C 1
ATOM 2920 O O . GLU B 1 111 ? 13.25 -30.797 2.922 1 57.47 111 GLU B O 1
ATOM 2925 N N . HIS B 1 112 ? 12.258 -29.891 1.1 1 54.91 112 HIS B N 1
ATOM 2926 C CA . HIS B 1 112 ? 13.5 -30.031 0.36 1 54.91 112 HIS B CA 1
ATOM 2927 C C . HIS B 1 112 ? 14.578 -29.094 0.903 1 54.91 112 HIS B C 1
ATOM 2929 O O . HIS B 1 112 ? 15.75 -29.469 0.991 1 54.91 112 HIS B O 1
ATOM 2935 N N . SER B 1 113 ? 14.109 -27.969 1.274 1 58.88 113 SER B N 1
ATOM 2936 C CA . SER B 1 113 ? 15.047 -26.984 1.819 1 58.88 113 SER B CA 1
ATOM 2937 C C . SER B 1 113 ? 15.656 -27.484 3.127 1 58.88 113 SER B C 1
ATOM 2939 O O . SER B 1 113 ? 16.844 -27.281 3.383 1 58.88 113 SER B O 1
ATOM 2941 N N . LYS B 1 114 ? 14.867 -28.016 4.023 1 56.06 114 LYS B N 1
ATOM 2942 C CA . LYS B 1 114 ? 15.359 -28.578 5.281 1 56.06 114 LYS B CA 1
ATOM 2943 C C . LYS B 1 114 ? 16.359 -29.703 5.035 1 56.06 114 LYS B C 1
ATOM 2945 O O . LYS B 1 114 ? 17.281 -29.891 5.824 1 56.06 114 LYS B O 1
ATOM 2950 N N . MET B 1 115 ? 15.914 -30.375 4.074 1 53.25 115 MET B N 1
ATOM 2951 C CA . MET B 1 115 ? 16.766 -31.531 3.785 1 53.25 115 MET B CA 1
ATOM 2952 C C . MET B 1 115 ? 18.094 -31.094 3.166 1 53.25 115 MET B C 1
ATOM 2954 O O . MET B 1 115 ? 19.125 -31.734 3.354 1 53.25 115 MET B O 1
ATOM 2958 N N . MET B 1 116 ? 17.828 -30.141 2.264 1 50.53 116 MET B N 1
ATOM 2959 C CA . MET B 1 116 ? 19.078 -29.656 1.665 1 50.53 116 MET B CA 1
ATOM 2960 C C . MET B 1 116 ? 19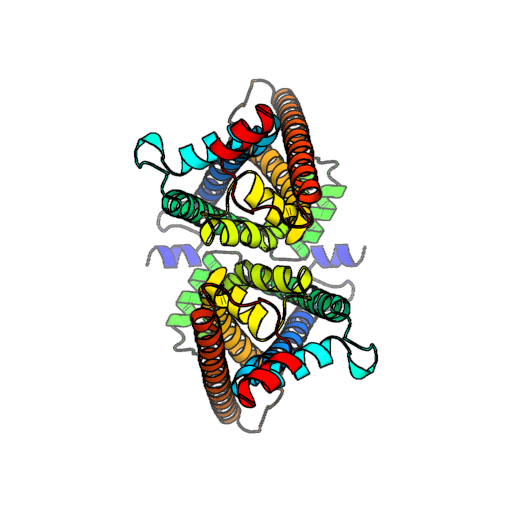.672 -28.531 2.492 1 50.53 116 MET B C 1
ATOM 2962 O O . MET B 1 116 ? 18.938 -27.672 2.99 1 50.53 116 MET B O 1
ATOM 2966 N N . LYS B 1 117 ? 20.453 -28.766 3.541 1 50.56 117 LYS B N 1
ATOM 2967 C CA . LYS B 1 117 ? 21.219 -27.719 4.199 1 50.56 117 LYS B CA 1
ATOM 2968 C C . LYS B 1 117 ? 21.406 -26.516 3.279 1 50.56 117 LYS B C 1
ATOM 2970 O O . LYS B 1 117 ? 22.453 -25.875 3.279 1 50.56 117 LYS B O 1
ATOM 2975 N N . HIS B 1 118 ? 20.5 -26.297 2.262 1 61.06 118 HIS B N 1
ATOM 2976 C CA . HIS B 1 118 ? 20.984 -25.422 1.196 1 61.06 118 HIS B CA 1
ATOM 2977 C C . HIS B 1 118 ? 20.531 -23.984 1.424 1 61.06 118 HIS B C 1
ATOM 2979 O O . HIS B 1 118 ? 19.344 -23.719 1.62 1 61.06 118 HIS B O 1
ATOM 2985 N N . SER B 1 119 ? 21.484 -23.156 1.82 1 70.5 119 SER B N 1
ATOM 2986 C CA . SER B 1 119 ? 21.516 -21.703 2.016 1 70.5 119 SER B CA 1
ATOM 2987 C C . SER B 1 119 ? 20.75 -20.984 0.917 1 70.5 119 SER B C 1
ATOM 2989 O O . SER B 1 119 ? 20.047 -20 1.186 1 70.5 119 SER B O 1
ATOM 2991 N N . ASP B 1 120 ? 20.547 -21.625 -0.168 1 78.69 120 ASP B N 1
ATOM 2992 C CA . ASP B 1 120 ? 19.938 -20.906 -1.293 1 78.69 120 ASP B CA 1
ATOM 2993 C C . ASP B 1 120 ? 18.422 -20.891 -1.19 1 78.69 120 ASP B C 1
ATOM 2995 O O . ASP B 1 120 ? 17.781 -19.906 -1.548 1 78.69 120 ASP B O 1
ATOM 2999 N N . THR B 1 121 ? 17.906 -21.953 -0.66 1 79.44 121 THR B N 1
ATOM 3000 C CA . THR B 1 121 ? 16.469 -22.031 -0.507 1 79.44 121 THR B CA 1
ATOM 3001 C C . THR B 1 121 ? 15.984 -21.047 0.559 1 79.44 121 THR B C 1
ATOM 3003 O O . THR B 1 121 ? 14.953 -20.391 0.384 1 79.44 121 THR B O 1
ATOM 3006 N N . SER B 1 122 ? 16.75 -20.969 1.542 1 85.88 122 SER B N 1
ATOM 3007 C CA . SER B 1 122 ? 16.391 -20.016 2.592 1 85.88 122 SER B CA 1
ATOM 3008 C C . SER B 1 122 ? 16.453 -18.578 2.086 1 85.88 122 SER B C 1
ATOM 3010 O O . SER B 1 122 ? 15.609 -17.75 2.42 1 85.88 122 SER B O 1
ATOM 3012 N N . LEU B 1 123 ? 17.453 -18.359 1.281 1 89.75 123 LEU B N 1
ATOM 3013 C CA . LEU B 1 123 ? 17.609 -17.016 0.724 1 89.75 123 LEU B CA 1
ATOM 3014 C C . LEU B 1 123 ? 16.422 -16.672 -0.172 1 89.75 123 LEU B C 1
ATOM 3016 O O . LEU B 1 123 ? 15.898 -15.555 -0.115 1 89.75 123 LEU B O 1
ATOM 3020 N N . TRP B 1 124 ? 16.031 -17.594 -0.879 1 88.75 124 TRP B N 1
ATOM 3021 C CA . TRP B 1 124 ? 14.883 -17.391 -1.759 1 88.75 124 TRP B CA 1
ATOM 3022 C C . TRP B 1 124 ? 13.617 -17.109 -0.953 1 88.75 124 TRP B C 1
ATOM 3024 O O . TRP B 1 124 ? 12.828 -16.25 -1.312 1 88.75 124 TRP B O 1
ATOM 3034 N N . MET B 1 125 ? 13.477 -17.828 0.076 1 88.88 125 MET B N 1
ATOM 3035 C CA . MET B 1 125 ? 12.297 -17.656 0.918 1 88.88 125 MET B CA 1
ATOM 3036 C C . MET B 1 125 ? 12.289 -16.281 1.558 1 88.88 125 MET B C 1
ATOM 3038 O O . MET B 1 125 ? 11.242 -15.617 1.614 1 88.88 125 MET B O 1
ATOM 3042 N N . PHE B 1 126 ? 13.422 -15.867 2.02 1 92.5 126 PHE B N 1
ATOM 3043 C CA . PHE B 1 126 ? 13.516 -14.539 2.627 1 92.5 126 PHE B CA 1
ATOM 3044 C C . PHE B 1 126 ? 13.266 -13.453 1.59 1 92.5 126 PHE B C 1
ATOM 3046 O O . PHE B 1 126 ? 12.664 -12.422 1.896 1 92.5 126 PHE B O 1
ATOM 3053 N N . GLN B 1 127 ? 13.727 -13.719 0.416 1 95.06 127 GLN B N 1
ATOM 3054 C CA . GLN B 1 127 ? 13.484 -12.773 -0.667 1 95.06 127 GLN B CA 1
ATOM 3055 C C . GLN B 1 127 ? 11.992 -12.68 -0.985 1 95.06 127 GLN B C 1
ATOM 3057 O O . GLN B 1 127 ? 11.453 -11.578 -1.162 1 95.06 127 GLN B O 1
ATOM 3062 N N . TRP B 1 128 ? 11.422 -13.781 -0.979 1 90.5 128 TRP B N 1
ATOM 3063 C CA . TRP B 1 128 ? 9.992 -13.852 -1.286 1 90.5 128 TRP B CA 1
ATOM 3064 C C . TRP B 1 128 ? 9.172 -13.172 -0.201 1 90.5 128 TRP B C 1
ATOM 3066 O O . TRP B 1 128 ? 8.273 -12.375 -0.501 1 90.5 128 TRP B O 1
ATOM 3076 N N . ILE B 1 129 ? 9.469 -13.422 1.002 1 93.75 129 ILE B N 1
ATOM 3077 C CA . ILE B 1 129 ? 8.719 -12.867 2.123 1 93.75 129 ILE B CA 1
ATOM 3078 C C . ILE B 1 129 ? 8.891 -11.352 2.16 1 93.75 129 ILE B C 1
ATOM 3080 O O . ILE B 1 129 ? 7.914 -10.609 2.285 1 93.75 129 ILE B O 1
ATOM 3084 N N . SER B 1 130 ? 10.086 -10.906 2.027 1 97.31 130 SER B N 1
ATOM 3085 C CA . SER B 1 130 ? 10.336 -9.469 2.037 1 97.31 130 SER B CA 1
ATOM 3086 C C . SER B 1 130 ? 9.68 -8.781 0.846 1 97.31 130 SER B C 1
ATOM 3088 O O . SER B 1 130 ? 9.148 -7.68 0.975 1 97.31 130 SER B O 1
ATOM 3090 N N . GLY B 1 131 ? 9.711 -9.477 -0.3 1 96.56 131 GLY B N 1
ATOM 3091 C CA . GLY B 1 131 ? 9.023 -8.953 -1.466 1 96.56 131 GLY B CA 1
ATOM 3092 C C . GLY B 1 131 ? 7.523 -8.82 -1.265 1 96.56 131 GLY B C 1
ATOM 3093 O O . GLY B 1 131 ? 6.922 -7.82 -1.66 1 96.56 131 GLY B O 1
ATOM 3094 N N . LEU B 1 132 ? 6.996 -9.836 -0.64 1 94 132 LEU B N 1
ATOM 3095 C CA . LEU B 1 132 ? 5.562 -9.828 -0.365 1 94 132 LEU B CA 1
ATOM 3096 C C . LEU B 1 132 ? 5.199 -8.688 0.58 1 94 132 LEU B C 1
ATOM 3098 O O . LEU B 1 132 ? 4.211 -7.98 0.355 1 94 132 LEU B O 1
ATOM 3102 N N . ILE B 1 133 ? 5.926 -8.508 1.577 1 96.56 133 ILE B N 1
ATOM 3103 C CA . ILE B 1 133 ? 5.691 -7.43 2.527 1 96.56 133 ILE B CA 1
ATOM 3104 C C . ILE B 1 133 ? 5.773 -6.082 1.808 1 96.56 133 ILE B C 1
ATOM 3106 O O . ILE B 1 133 ? 4.898 -5.23 1.972 1 96.56 133 ILE B O 1
ATOM 3110 N N . MET B 1 134 ? 6.746 -5.938 0.986 1 97.94 134 MET B N 1
ATOM 3111 C CA . MET B 1 134 ? 6.938 -4.668 0.29 1 97.94 134 MET B CA 1
ATOM 3112 C C . MET B 1 134 ? 5.824 -4.43 -0.725 1 97.94 134 MET B C 1
ATOM 3114 O O . MET B 1 134 ? 5.484 -3.283 -1.021 1 97.94 134 MET B O 1
ATOM 3118 N N . MET B 1 135 ? 5.285 -5.469 -1.22 1 95.5 135 MET B N 1
ATOM 3119 C CA . MET B 1 135 ? 4.176 -5.312 -2.154 1 95.5 135 MET B CA 1
ATOM 3120 C C . MET B 1 135 ? 3.018 -4.562 -1.506 1 95.5 135 MET B C 1
ATOM 3122 O O . MET B 1 135 ? 2.342 -3.768 -2.162 1 95.5 135 MET B O 1
ATOM 3126 N N . PHE B 1 136 ? 2.895 -4.73 -0.235 1 95.62 136 PHE B N 1
ATOM 3127 C CA . PHE B 1 136 ? 1.788 -4.105 0.477 1 95.62 136 PHE B CA 1
ATOM 3128 C C . PHE B 1 136 ? 2.184 -2.723 0.983 1 95.62 136 PHE B C 1
ATOM 3130 O O . PHE B 1 136 ? 1.361 -1.803 0.999 1 95.62 136 PHE B O 1
ATOM 3137 N N . ILE B 1 137 ? 3.426 -2.564 1.331 1 97.69 137 ILE B N 1
ATOM 3138 C CA . ILE B 1 137 ? 3.629 -1.369 2.143 1 97.69 137 ILE B CA 1
ATOM 3139 C C . ILE B 1 137 ? 4.52 -0.383 1.392 1 97.69 137 ILE B C 1
ATOM 3141 O O . ILE B 1 137 ? 4.605 0.791 1.76 1 97.69 137 ILE B O 1
ATOM 3145 N N . ALA B 1 138 ? 5.215 -0.827 0.285 1 98.38 138 ALA B N 1
ATOM 3146 C CA . ALA B 1 138 ? 6.086 0.084 -0.457 1 98.38 138 ALA B CA 1
ATOM 3147 C C . ALA B 1 138 ? 5.273 1.187 -1.132 1 98.38 138 ALA B C 1
ATOM 3149 O O . ALA B 1 138 ? 5.746 2.318 -1.264 1 98.38 138 ALA B O 1
ATOM 3150 N N . THR B 1 139 ? 4.047 0.891 -1.514 1 98 139 THR B N 1
ATOM 3151 C CA . THR B 1 139 ? 3.234 1.852 -2.252 1 98 139 THR B CA 1
ATOM 3152 C C . THR B 1 139 ? 2.775 2.984 -1.34 1 98 139 THR B C 1
ATOM 3154 O O . THR B 1 139 ? 2.408 4.062 -1.814 1 98 139 THR B O 1
ATOM 3157 N N . ILE B 1 140 ? 2.734 2.754 -0.022 1 97.88 140 ILE B N 1
ATOM 3158 C CA . ILE B 1 140 ? 2.441 3.832 0.914 1 97.88 140 ILE B CA 1
ATOM 3159 C C . ILE B 1 140 ? 3.484 4.941 0.767 1 97.88 140 ILE B C 1
ATOM 3161 O O . ILE B 1 140 ? 3.135 6.109 0.6 1 97.88 140 ILE B O 1
ATOM 3165 N N . HIS B 1 141 ? 4.711 4.539 0.756 1 98.44 141 HIS B N 1
ATOM 3166 C CA . HIS B 1 141 ? 5.832 5.457 0.583 1 98.44 141 HIS B CA 1
ATOM 3167 C C . HIS B 1 141 ? 5.816 6.09 -0.804 1 98.44 141 HIS B C 1
ATOM 3169 O O . HIS B 1 141 ? 5.918 7.312 -0.934 1 98.44 141 HIS B O 1
ATOM 3175 N N . LEU B 1 142 ? 5.602 5.301 -1.804 1 98.56 142 LEU B N 1
ATOM 3176 C CA . LEU B 1 142 ? 5.668 5.77 -3.184 1 98.56 142 LEU B CA 1
ATOM 3177 C C . LEU B 1 142 ? 4.535 6.75 -3.48 1 98.56 142 LEU B C 1
ATOM 3179 O O . LEU B 1 142 ? 4.746 7.758 -4.156 1 98.56 142 LEU B O 1
ATOM 3183 N N . TYR B 1 143 ? 3.381 6.504 -2.973 1 98.31 143 TYR B N 1
ATOM 3184 C CA . TYR B 1 143 ? 2.238 7.371 -3.236 1 98.31 143 TYR B CA 1
ATOM 3185 C C . TYR B 1 143 ? 2.445 8.75 -2.611 1 98.31 143 TYR B C 1
ATOM 3187 O O . TYR B 1 143 ? 2.184 9.766 -3.25 1 98.31 143 TYR B O 1
ATOM 3195 N N . ILE B 1 144 ? 2.902 8.742 -1.383 1 96.94 144 ILE B N 1
ATOM 3196 C CA . ILE B 1 144 ? 3.111 10 -0.68 1 96.94 144 ILE B CA 1
ATOM 3197 C C . ILE B 1 144 ? 4.203 10.805 -1.38 1 96.94 144 ILE B C 1
ATOM 3199 O O . ILE B 1 144 ? 4.066 12.016 -1.567 1 96.94 144 ILE B O 1
ATOM 3203 N N . MET B 1 145 ? 5.281 10.133 -1.814 1 97.88 145 MET B N 1
ATOM 3204 C CA . MET B 1 145 ? 6.352 10.828 -2.529 1 97.88 145 MET B CA 1
ATOM 3205 C C . MET B 1 145 ? 5.855 11.352 -3.873 1 97.88 145 MET B C 1
ATOM 3207 O O . MET B 1 145 ? 6.293 12.406 -4.332 1 97.88 145 MET B O 1
ATOM 3211 N N . PHE B 1 146 ? 4.953 10.633 -4.52 1 98.19 146 PHE B N 1
ATOM 3212 C CA . PHE B 1 146 ? 4.418 10.992 -5.828 1 98.19 146 PHE B CA 1
ATOM 3213 C C . PHE B 1 146 ? 3.486 12.188 -5.727 1 98.19 146 PHE B C 1
ATOM 3215 O O . PHE B 1 146 ? 3.529 13.094 -6.566 1 98.19 146 PHE B O 1
ATOM 3222 N N . THR B 1 147 ? 2.682 12.242 -4.66 1 96.88 147 THR B N 1
ATOM 3223 C CA . THR B 1 147 ? 1.595 13.219 -4.613 1 96.88 147 THR B CA 1
ATOM 3224 C C . THR B 1 147 ? 2.002 14.445 -3.805 1 96.88 147 THR B C 1
ATOM 3226 O O . THR B 1 147 ? 1.333 15.477 -3.855 1 96.88 147 THR B O 1
ATOM 3229 N N . GLN B 1 148 ? 3.043 14.281 -2.984 1 95.19 148 GLN B N 1
ATOM 3230 C CA . GLN B 1 148 ? 3.494 15.406 -2.168 1 95.19 148 GLN B CA 1
ATOM 3231 C C . GLN B 1 148 ? 4.992 15.641 -2.344 1 95.19 148 GLN B C 1
ATOM 3233 O O . GLN B 1 148 ? 5.734 15.719 -1.36 1 95.19 148 GLN B O 1
ATOM 3238 N N . PRO B 1 149 ? 5.387 15.883 -3.609 1 95.5 149 PRO B N 1
ATOM 3239 C CA . PRO B 1 149 ? 6.816 16.078 -3.869 1 95.5 149 PRO B CA 1
ATOM 3240 C C . PRO B 1 149 ? 7.367 17.344 -3.223 1 95.5 149 PRO B C 1
ATOM 3242 O O . PRO B 1 149 ? 8.57 17.438 -2.975 1 95.5 149 PRO B O 1
ATOM 3245 N N . GLU B 1 150 ? 6.527 18.281 -2.92 1 93.38 150 GLU B N 1
ATOM 3246 C CA . GLU B 1 150 ? 6.945 19.547 -2.307 1 93.38 150 GLU B CA 1
ATOM 3247 C C . GLU B 1 150 ? 7.312 19.344 -0.839 1 93.38 150 GLU B C 1
ATOM 3249 O O . GLU B 1 150 ? 7.93 20.219 -0.225 1 93.38 150 GLU B O 1
ATOM 3254 N N . ASN B 1 151 ? 6.91 18.203 -0.31 1 93.06 151 ASN B N 1
ATOM 3255 C CA . ASN B 1 151 ? 7.168 17.922 1.099 1 93.06 151 ASN B CA 1
ATOM 3256 C C . ASN B 1 151 ? 8.352 16.969 1.277 1 93.06 151 ASN B C 1
ATOM 3258 O O . ASN B 1 151 ? 8.352 16.156 2.193 1 93.06 151 ASN B O 1
ATOM 3262 N N . ILE B 1 152 ? 9.211 17.016 0.378 1 94.94 152 ILE B N 1
ATOM 3263 C CA . ILE B 1 152 ? 10.477 16.297 0.502 1 94.94 152 ILE B CA 1
ATOM 3264 C C . ILE B 1 152 ? 11.594 17.281 0.866 1 94.94 152 ILE B C 1
ATOM 3266 O O . ILE B 1 152 ? 11.82 18.266 0.158 1 94.94 152 ILE B O 1
ATOM 3270 N N . GLY B 1 153 ? 12.188 17.094 1.943 1 94.38 153 GLY B N 1
ATOM 3271 C CA . GLY B 1 153 ? 13.242 17.953 2.467 1 94.38 153 GLY B CA 1
ATOM 3272 C C . GLY B 1 153 ? 13.617 17.641 3.902 1 94.38 153 GLY B C 1
ATOM 3273 O O . GLY B 1 153 ? 13.039 16.734 4.512 1 94.38 153 GLY B O 1
ATOM 3274 N N . PRO B 1 154 ? 14.578 18.359 4.367 1 94.62 154 PRO B N 1
ATOM 3275 C CA . PRO B 1 154 ? 15.086 18.031 5.699 1 94.62 154 PRO B CA 1
ATOM 3276 C C . PRO B 1 154 ? 14 18.078 6.773 1 94.62 154 PRO B C 1
ATOM 3278 O O . PRO B 1 154 ? 13.859 17.125 7.547 1 94.62 154 PRO B O 1
ATOM 3281 N N . TYR B 1 155 ? 13.203 19.078 6.777 1 93.31 155 TYR B N 1
ATOM 3282 C CA . TYR B 1 155 ? 12.211 19.234 7.84 1 93.31 155 TYR B CA 1
ATOM 3283 C C . TYR B 1 155 ? 10.922 18.5 7.5 1 93.31 155 TYR B C 1
ATOM 3285 O O . TYR B 1 155 ? 10.352 17.812 8.352 1 93.31 155 TYR B O 1
ATOM 3293 N N . SER B 1 156 ? 10.523 18.625 6.254 1 93.38 156 SER B N 1
ATOM 3294 C CA . SER B 1 156 ? 9.266 18 5.859 1 93.38 156 SER B CA 1
ATOM 3295 C C . SER B 1 156 ? 9.359 16.484 5.961 1 93.38 156 SER B C 1
ATOM 3297 O O . SER B 1 156 ? 8.398 15.82 6.379 1 93.38 156 SER B O 1
ATOM 3299 N N . SER B 1 157 ? 10.477 15.969 5.602 1 96.38 157 SER B N 1
ATOM 3300 C CA . SER B 1 157 ? 10.672 14.531 5.746 1 96.38 157 SER B CA 1
ATOM 3301 C C . SER B 1 157 ? 10.695 14.125 7.215 1 96.38 157 SER B C 1
ATOM 3303 O O . SER B 1 157 ? 10.109 13.109 7.594 1 96.38 157 SER B O 1
ATOM 3305 N N . ALA B 1 158 ? 11.359 14.898 7.996 1 95.75 158 ALA B N 1
ATOM 3306 C CA . ALA B 1 158 ? 11.422 14.617 9.43 1 95.75 158 ALA B CA 1
ATOM 3307 C C . ALA B 1 158 ? 10.031 14.68 10.055 1 95.75 158 ALA B C 1
ATOM 3309 O O . ALA B 1 158 ? 9.703 13.875 10.93 1 95.75 158 ALA B O 1
ATOM 3310 N N . TYR B 1 159 ? 9.242 15.656 9.625 1 92.94 159 TYR B N 1
ATOM 3311 C CA . TYR B 1 159 ? 7.863 15.773 10.094 1 92.94 159 TYR B CA 1
ATOM 3312 C C . TYR B 1 159 ? 7.07 14.508 9.781 1 92.94 159 TYR B C 1
ATOM 3314 O O . TYR B 1 159 ? 6.379 13.969 10.648 1 92.94 159 TYR B O 1
ATOM 3322 N N . ARG B 1 160 ? 7.168 14 8.586 1 94.75 160 ARG B N 1
ATOM 3323 C CA . ARG B 1 160 ? 6.484 12.781 8.172 1 94.75 160 ARG B CA 1
ATOM 3324 C C . ARG B 1 160 ? 6.926 11.594 9.016 1 94.75 160 ARG B C 1
ATOM 3326 O O . ARG B 1 160 ? 6.098 10.781 9.43 1 94.75 160 ARG B O 1
ATOM 3333 N N . VAL B 1 161 ? 8.227 11.555 9.289 1 96.94 161 VAL B N 1
ATOM 3334 C CA . VAL B 1 161 ? 8.812 10.438 10.031 1 96.94 161 VAL B CA 1
ATOM 3335 C C . VAL B 1 161 ? 8.242 10.398 11.445 1 96.94 161 VAL B C 1
ATOM 3337 O O . VAL B 1 161 ? 7.844 9.344 11.93 1 96.94 161 VAL B O 1
ATOM 3340 N N . VAL B 1 162 ? 8.117 11.523 12.078 1 94.62 162 VAL B N 1
ATOM 3341 C CA . VAL B 1 162 ? 7.781 11.547 13.5 1 94.62 162 VAL B CA 1
ATOM 3342 C C . VAL B 1 162 ? 6.297 11.859 13.68 1 94.62 162 VAL B C 1
ATOM 3344 O O . VAL B 1 162 ? 5.547 11.055 14.234 1 94.62 162 VAL B O 1
ATOM 3347 N N . ASN B 1 163 ? 5.793 12.969 13.062 1 90.81 163 ASN B N 1
ATOM 3348 C CA . ASN B 1 163 ? 4.445 13.453 13.32 1 90.81 163 ASN B CA 1
ATOM 3349 C C . ASN B 1 163 ? 3.395 12.609 12.602 1 90.81 163 ASN B C 1
ATOM 3351 O O . ASN B 1 163 ? 2.248 12.531 13.047 1 90.81 163 ASN B O 1
ATOM 3355 N N . GLN B 1 164 ? 3.799 11.945 11.539 1 91.94 164 GLN B N 1
ATOM 3356 C CA . GLN B 1 164 ? 2.854 11.117 10.805 1 91.94 164 GLN B CA 1
ATOM 3357 C C . GLN B 1 164 ? 3.16 9.633 11 1 91.94 164 GLN B C 1
ATOM 3359 O O . GLN B 1 164 ? 2.658 8.789 10.258 1 91.94 164 GLN B O 1
ATOM 3364 N N . ASN B 1 165 ? 4.066 9.336 11.922 1 94.69 165 ASN B N 1
ATOM 3365 C CA . ASN B 1 165 ? 4.383 7.98 12.367 1 94.69 165 ASN B CA 1
ATOM 3366 C C . ASN B 1 165 ? 4.887 7.113 11.219 1 94.69 165 ASN B C 1
ATOM 3368 O O . ASN B 1 165 ? 4.582 5.922 11.156 1 94.69 165 ASN B O 1
ATOM 3372 N N . MET B 1 166 ? 5.617 7.707 10.328 1 97.44 166 MET B N 1
ATOM 3373 C CA . MET B 1 166 ? 6.121 6.949 9.188 1 97.44 166 MET B CA 1
ATOM 3374 C C . MET B 1 166 ? 7.406 6.215 9.547 1 97.44 166 MET B C 1
ATOM 3376 O O . MET B 1 166 ? 7.855 5.34 8.805 1 97.44 166 MET B O 1
ATOM 3380 N N . TRP B 1 167 ? 8.008 6.547 10.75 1 97.38 167 TRP B N 1
ATOM 3381 C CA . TRP B 1 167 ? 9.234 5.871 11.18 1 97.38 167 TRP B CA 1
ATOM 3382 C C . TRP B 1 167 ? 9.039 4.359 11.195 1 97.38 167 TRP B C 1
ATOM 3384 O O . TRP B 1 167 ? 9.961 3.609 10.859 1 97.38 167 TRP B O 1
ATOM 3394 N N . LEU B 1 168 ? 7.879 3.904 11.562 1 96 168 LEU B N 1
ATOM 3395 C CA . LEU B 1 168 ? 7.598 2.475 11.617 1 96 168 LEU B CA 1
ATOM 3396 C C . LEU B 1 168 ? 7.605 1.866 10.219 1 96 168 LEU B C 1
ATOM 3398 O O . LEU B 1 168 ? 8.242 0.835 9.992 1 96 168 LEU B O 1
ATOM 3402 N N . LEU B 1 169 ? 6.867 2.48 9.32 1 98.06 169 LEU B N 1
ATOM 3403 C CA . LEU B 1 169 ? 6.824 2.033 7.938 1 98.06 169 LEU B CA 1
ATOM 3404 C C . LEU B 1 169 ? 8.227 1.977 7.34 1 98.06 169 LEU B C 1
ATOM 3406 O O . LEU B 1 169 ? 8.602 0.985 6.707 1 98.06 169 LEU B O 1
ATOM 3410 N N . TYR B 1 170 ? 9.031 3.016 7.59 1 98.62 170 TYR B N 1
ATOM 3411 C CA . TYR B 1 170 ? 10.352 3.146 6.988 1 98.62 170 TYR B CA 1
ATOM 3412 C C . TYR B 1 170 ? 11.32 2.113 7.555 1 98.62 170 TYR B C 1
ATOM 3414 O O . TYR B 1 170 ? 12.195 1.612 6.844 1 98.62 170 TYR B O 1
ATOM 3422 N N . MET B 1 171 ? 11.188 1.801 8.82 1 98.25 171 MET B N 1
ATOM 3423 C CA . MET B 1 171 ? 12.039 0.771 9.414 1 98.25 171 MET B CA 1
ATOM 3424 C C . MET B 1 171 ? 11.781 -0.586 8.766 1 98.25 171 MET B C 1
ATOM 3426 O O . MET B 1 171 ? 12.719 -1.287 8.391 1 98.25 171 MET B O 1
ATOM 3430 N N . VAL B 1 172 ? 10.531 -0.941 8.609 1 98.25 172 VAL B N 1
ATOM 3431 C CA . VAL B 1 172 ? 10.18 -2.219 7.996 1 98.25 172 VAL B CA 1
ATOM 3432 C C . VAL B 1 172 ? 10.625 -2.236 6.539 1 98.25 172 VAL B C 1
ATOM 3434 O O . VAL B 1 172 ? 11.203 -3.223 6.074 1 98.25 172 VAL B O 1
ATOM 3437 N N . LEU B 1 173 ? 10.367 -1.126 5.828 1 98.69 173 LEU B N 1
ATOM 3438 C CA . LEU B 1 173 ? 10.781 -1.04 4.434 1 98.69 173 LEU B CA 1
ATOM 3439 C C . LEU B 1 173 ? 12.297 -1.171 4.305 1 98.69 173 LEU B C 1
ATOM 3441 O O . LEU B 1 173 ? 12.789 -1.848 3.398 1 98.69 173 LEU B O 1
ATOM 3445 N N . LEU B 1 174 ? 13.031 -0.527 5.223 1 98.56 174 LEU B N 1
ATOM 3446 C CA . LEU B 1 174 ? 14.492 -0.566 5.203 1 98.56 174 LEU B CA 1
ATOM 3447 C C . LEU B 1 174 ? 15 -1.999 5.324 1 98.56 174 LEU B C 1
ATOM 3449 O O . LEU B 1 174 ? 15.812 -2.443 4.516 1 98.56 174 LEU B O 1
ATOM 3453 N N . ILE B 1 175 ? 14.445 -2.732 6.25 1 98.19 175 ILE B N 1
ATOM 3454 C CA . ILE B 1 175 ? 14.883 -4.105 6.48 1 98.19 175 ILE B CA 1
ATOM 3455 C C . ILE B 1 175 ? 14.492 -4.98 5.289 1 98.19 175 ILE B C 1
ATOM 3457 O O . ILE B 1 175 ? 15.32 -5.719 4.758 1 98.19 175 ILE B O 1
ATOM 3461 N N . CYS B 1 176 ? 13.336 -4.852 4.801 1 98.44 176 CYS B N 1
ATOM 3462 C CA . CYS B 1 176 ? 12.82 -5.699 3.729 1 98.44 176 CYS B CA 1
ATOM 3463 C C . CYS B 1 176 ? 13.547 -5.414 2.418 1 98.44 176 CYS B C 1
ATOM 3465 O O . CYS B 1 176 ? 13.906 -6.34 1.689 1 98.44 176 CYS B O 1
ATOM 3467 N N . VAL B 1 177 ? 13.742 -4.129 2.102 1 98.38 177 VAL B N 1
ATOM 3468 C CA . VAL B 1 177 ? 14.32 -3.795 0.805 1 98.38 177 VAL B CA 1
ATOM 3469 C C . VAL B 1 177 ? 15.797 -4.203 0.779 1 98.38 177 VAL B C 1
ATOM 3471 O O . VAL B 1 177 ? 16.297 -4.656 -0.249 1 98.38 177 VAL B O 1
ATOM 3474 N N . GLU B 1 178 ? 16.484 -4.008 1.89 1 97.75 178 GLU B N 1
ATOM 3475 C CA . GLU B 1 178 ? 17.906 -4.379 1.94 1 97.75 178 GLU B CA 1
ATOM 3476 C C . GLU B 1 178 ? 18.078 -5.891 1.808 1 97.75 178 GLU B C 1
ATOM 3478 O O . GLU B 1 178 ? 18.953 -6.355 1.072 1 97.75 178 GLU B O 1
ATOM 3483 N N . LEU B 1 179 ? 17.266 -6.613 2.549 1 96.44 179 LEU B N 1
ATOM 3484 C CA . LEU B 1 179 ? 17.312 -8.062 2.439 1 96.44 179 LEU B CA 1
ATOM 3485 C C . LEU B 1 179 ? 16.906 -8.523 1.04 1 96.44 179 LEU B C 1
ATOM 3487 O O . LEU B 1 179 ? 17.625 -9.297 0.406 1 96.44 179 LEU B O 1
ATOM 3491 N N . HIS B 1 180 ? 15.891 -8.07 0.547 1 98.25 180 HIS B N 1
ATOM 3492 C CA . HIS B 1 180 ? 15.367 -8.438 -0.763 1 98.25 180 HIS B CA 1
ATOM 3493 C C . HIS B 1 180 ? 16.359 -8.094 -1.87 1 98.25 180 HIS B C 1
ATOM 3495 O O . HIS B 1 180 ? 16.672 -8.938 -2.717 1 98.25 180 HIS B O 1
ATOM 3501 N N . GLY B 1 181 ? 16.781 -6.871 -1.843 1 97.81 181 GLY B N 1
ATOM 3502 C CA . GLY B 1 181 ? 17.656 -6.395 -2.902 1 97.81 181 GLY B CA 1
ATOM 3503 C C . GLY B 1 181 ? 18.984 -7.109 -2.941 1 97.81 181 GLY B C 1
ATOM 3504 O O . GLY B 1 181 ? 19.469 -7.488 -4.012 1 97.81 181 GLY B O 1
ATOM 3505 N N . SER B 1 182 ? 19.609 -7.27 -1.818 1 97.5 182 SER B N 1
ATOM 3506 C CA . SER B 1 182 ? 20.906 -7.922 -1.772 1 97.5 182 SER B CA 1
ATOM 3507 C C . SER B 1 182 ? 20.812 -9.391 -2.174 1 97.5 182 SER B C 1
ATOM 3509 O O . SER B 1 182 ? 21.656 -9.891 -2.922 1 97.5 182 SER B O 1
ATOM 3511 N N . ILE B 1 183 ? 19.812 -10.062 -1.631 1 96.56 183 ILE B N 1
ATOM 3512 C CA . ILE B 1 183 ? 19.594 -11.453 -2.014 1 96.56 183 ILE B CA 1
ATOM 3513 C C . ILE B 1 183 ? 19.297 -11.531 -3.508 1 96.56 183 ILE B C 1
ATOM 3515 O O . ILE B 1 183 ? 19.812 -12.406 -4.207 1 96.56 183 ILE B O 1
ATOM 3519 N N . GLY B 1 184 ? 18.484 -10.625 -3.973 1 96.94 184 GLY B N 1
ATOM 3520 C CA . GLY B 1 184 ? 18.156 -10.602 -5.387 1 96.94 184 GLY B CA 1
ATOM 3521 C C . GLY B 1 184 ? 19.359 -10.414 -6.289 1 96.94 184 GLY B C 1
ATOM 3522 O O . GLY B 1 184 ? 19.5 -11.102 -7.301 1 96.94 184 GLY B O 1
ATOM 3523 N N . LEU B 1 185 ? 20.172 -9.531 -5.957 1 97 185 LEU B N 1
ATOM 3524 C CA . LEU B 1 185 ? 21.375 -9.281 -6.742 1 97 185 LEU B CA 1
ATOM 3525 C C . LEU B 1 185 ? 22.297 -10.508 -6.734 1 97 185 LEU B C 1
ATOM 3527 O O . LEU B 1 185 ? 22.844 -10.883 -7.77 1 97 185 LEU B O 1
ATOM 3531 N N . TYR B 1 186 ? 22.469 -11.109 -5.602 1 95.81 186 TYR B N 1
ATOM 3532 C CA . TYR B 1 186 ? 23.281 -12.32 -5.477 1 95.81 186 TYR B CA 1
ATOM 3533 C C . TYR B 1 186 ? 22.734 -13.43 -6.371 1 95.81 186 TYR B C 1
ATOM 3535 O O . TYR B 1 186 ? 23.484 -14.023 -7.152 1 95.81 186 TYR B O 1
ATOM 3543 N N . ARG B 1 187 ? 21.453 -13.625 -6.258 1 94.25 187 ARG B N 1
ATOM 3544 C CA . ARG B 1 187 ? 20.844 -14.711 -7.004 1 94.25 187 ARG B CA 1
ATOM 3545 C C . ARG B 1 187 ? 20.875 -14.43 -8.508 1 94.25 187 ARG B C 1
ATOM 3547 O O . ARG B 1 187 ? 21.047 -15.352 -9.312 1 94.25 187 ARG B O 1
ATOM 3554 N N . ALA B 1 188 ? 20.672 -13.203 -8.859 1 94.62 188 ALA B N 1
ATOM 3555 C CA . ALA B 1 188 ? 20.75 -12.828 -10.273 1 94.62 188 ALA B CA 1
ATOM 3556 C C . ALA B 1 188 ? 22.156 -13.062 -10.812 1 94.62 188 ALA B C 1
ATOM 3558 O O . ALA B 1 188 ? 22.328 -13.617 -11.906 1 94.62 188 ALA B O 1
ATOM 3559 N N . ALA B 1 189 ? 23.141 -12.703 -10.07 1 94.38 189 ALA B N 1
ATOM 3560 C CA . ALA B 1 189 ? 24.516 -12.883 -10.484 1 94.38 189 ALA B CA 1
ATOM 3561 C C . ALA B 1 189 ? 24.859 -14.359 -10.664 1 94.38 189 ALA B C 1
ATOM 3563 O O . ALA B 1 189 ? 25.531 -14.742 -11.625 1 94.38 189 ALA B O 1
ATOM 3564 N N . MET B 1 190 ? 24.375 -15.148 -9.758 1 91.56 190 MET B N 1
ATOM 3565 C CA . MET B 1 190 ? 24.641 -16.578 -9.82 1 91.56 190 MET B CA 1
ATOM 3566 C C . MET B 1 190 ? 23.891 -17.219 -10.992 1 91.56 190 MET B C 1
ATOM 3568 O O . MET B 1 190 ? 24.453 -18.047 -11.719 1 91.56 190 MET B O 1
ATOM 3572 N N . LYS B 1 191 ? 22.719 -16.797 -11.203 1 90.19 191 LYS B N 1
ATOM 3573 C CA . LYS B 1 191 ? 21.859 -17.359 -12.25 1 90.19 191 LYS B CA 1
ATOM 3574 C C . LYS B 1 191 ? 22.406 -17.047 -13.641 1 90.19 191 LYS B C 1
ATOM 3576 O O . LYS B 1 191 ? 22.422 -17.906 -14.516 1 90.19 191 LYS B O 1
ATOM 3581 N N . TRP B 1 192 ? 22.828 -15.828 -13.734 1 92.94 192 TRP B N 1
ATOM 3582 C CA . TRP B 1 192 ? 23.203 -15.383 -15.078 1 92.94 192 TRP B CA 1
ATOM 3583 C C . TRP B 1 192 ? 24.703 -15.438 -15.266 1 92.94 192 TRP B C 1
ATOM 3585 O O . TRP B 1 192 ? 25.219 -15.086 -16.328 1 92.94 192 TRP B O 1
ATOM 3595 N N . GLY B 1 193 ? 25.438 -15.805 -14.203 1 92.25 193 GLY B N 1
ATOM 3596 C CA . GLY B 1 193 ? 26.875 -16 -14.297 1 92.25 193 GLY B CA 1
ATOM 3597 C C . GLY B 1 193 ? 27.625 -14.719 -14.555 1 92.25 193 GLY B C 1
ATOM 3598 O O . GLY B 1 193 ? 28.562 -14.695 -15.367 1 92.25 193 GLY B O 1
ATOM 3599 N N . TRP B 1 194 ? 27.219 -13.68 -13.898 1 91 194 TRP B N 1
ATOM 3600 C CA . TRP B 1 194 ? 27.812 -12.375 -14.133 1 91 194 TRP B CA 1
ATOM 3601 C C . TRP B 1 194 ? 29.281 -12.352 -13.711 1 91 194 TRP B C 1
ATOM 3603 O O . TRP B 1 194 ? 30.094 -11.633 -14.289 1 91 194 TRP B O 1
ATOM 3613 N N . PHE B 1 195 ? 29.703 -13.211 -12.734 1 89.69 195 PHE B N 1
ATOM 3614 C CA . PHE B 1 195 ? 31.047 -13.195 -12.188 1 89.69 195 PHE B CA 1
ATOM 3615 C C . PHE B 1 195 ? 31.656 -14.594 -12.164 1 89.69 195 PHE B C 1
ATOM 3617 O O . PHE B 1 195 ? 32.438 -14.93 -11.273 1 89.69 195 PHE B O 1
ATOM 3624 N N . ASP B 1 196 ? 31.219 -15.352 -13.023 1 86.88 196 ASP B N 1
ATOM 3625 C CA . ASP B 1 196 ? 31.688 -16.734 -13.086 1 86.88 196 ASP B CA 1
ATOM 3626 C C . ASP B 1 196 ? 33.219 -16.781 -13.242 1 86.88 196 ASP B C 1
ATOM 3628 O O . ASP B 1 196 ? 33.781 -16.062 -14.07 1 86.88 196 ASP B O 1
ATOM 3632 N N . GLY B 1 197 ? 33.812 -17.469 -12.312 1 82.94 197 GLY B N 1
ATOM 3633 C CA . GLY B 1 197 ? 35.25 -17.75 -12.398 1 82.94 197 GLY B CA 1
ATOM 3634 C C . GLY B 1 197 ? 35.531 -19.219 -12.648 1 82.94 197 GLY B C 1
ATOM 3635 O O . GLY B 1 197 ? 34.688 -19.953 -13.133 1 82.94 197 GLY B O 1
ATOM 3636 N N . LYS B 1 198 ? 36.844 -19.531 -12.414 1 86.88 198 LYS B N 1
ATOM 3637 C CA . LYS B 1 198 ? 37.312 -20.891 -12.688 1 86.88 198 LYS B CA 1
ATOM 3638 C C . LYS B 1 198 ? 36.781 -21.875 -11.648 1 86.88 198 LYS B C 1
ATOM 3640 O O . LYS B 1 198 ? 36.594 -23.047 -11.938 1 86.88 198 LYS B O 1
ATOM 3645 N N . ASN B 1 199 ? 36.5 -21.359 -10.484 1 89.75 199 ASN B N 1
ATOM 3646 C CA . ASN B 1 199 ? 36.062 -22.172 -9.359 1 89.75 199 ASN B CA 1
ATOM 3647 C C . ASN B 1 199 ? 34.688 -21.703 -8.852 1 89.75 199 ASN B C 1
ATOM 3649 O O . ASN B 1 199 ? 34.594 -20.703 -8.141 1 89.75 199 ASN B O 1
ATOM 3653 N N . PRO B 1 200 ? 33.688 -22.438 -9.172 1 85.94 200 PRO B N 1
ATOM 3654 C CA . PRO B 1 200 ? 32.344 -22.047 -8.773 1 85.94 200 PRO B CA 1
ATOM 3655 C C . PRO B 1 200 ? 32.188 -21.906 -7.262 1 85.94 200 PRO B C 1
ATOM 3657 O O . PRO B 1 200 ? 31.453 -21.031 -6.785 1 85.94 200 PRO B O 1
ATOM 3660 N N . LYS B 1 201 ? 32.75 -22.719 -6.512 1 87.94 201 LYS B N 1
ATOM 3661 C CA . LYS B 1 201 ? 32.656 -22.672 -5.055 1 87.94 201 LYS B CA 1
ATOM 3662 C C . LYS B 1 201 ? 33.281 -21.375 -4.512 1 87.94 201 LYS B C 1
ATOM 3664 O O . LYS B 1 201 ? 32.719 -20.766 -3.605 1 87.94 201 LYS B O 1
ATOM 3669 N N . GLU B 1 202 ? 34.344 -21.047 -5.031 1 90.38 202 GLU B N 1
ATOM 3670 C CA . GLU B 1 202 ? 35 -19.812 -4.613 1 90.38 202 GLU B CA 1
ATOM 3671 C C . GLU B 1 202 ? 34.188 -18.578 -5.02 1 90.38 202 GLU B C 1
ATOM 3673 O O . GLU B 1 202 ? 34.125 -17.609 -4.27 1 90.38 202 GLU B O 1
ATOM 3678 N N . THR B 1 203 ? 33.656 -18.578 -6.148 1 90.25 203 THR B N 1
ATOM 3679 C CA . THR B 1 203 ? 32.812 -17.484 -6.625 1 90.25 203 THR B CA 1
ATOM 3680 C C . THR B 1 203 ? 31.609 -17.281 -5.703 1 90.25 203 THR B C 1
ATOM 3682 O O . THR B 1 203 ? 31.281 -16.156 -5.34 1 90.25 203 THR B O 1
ATOM 3685 N N . ARG B 1 204 ? 30.953 -18.375 -5.355 1 90.75 204 ARG B N 1
ATOM 3686 C CA . ARG B 1 204 ? 29.797 -18.297 -4.469 1 90.75 204 ARG B CA 1
ATOM 3687 C C . ARG B 1 204 ? 30.188 -17.703 -3.119 1 90.75 204 ARG B C 1
ATOM 3689 O O . ARG B 1 204 ? 29.453 -16.859 -2.582 1 90.75 204 ARG B O 1
ATOM 3696 N N . LYS B 1 205 ? 31.25 -18.109 -2.58 1 91.69 205 LYS B N 1
ATOM 3697 C CA . LYS B 1 205 ? 31.719 -17.594 -1.3 1 91.69 205 LYS B CA 1
ATOM 3698 C C . LYS B 1 205 ? 31.969 -16.078 -1.372 1 91.69 205 LYS B C 1
ATOM 3700 O O . LYS B 1 205 ? 31.578 -15.344 -0.467 1 91.69 205 LYS B O 1
ATOM 3705 N N . THR B 1 206 ? 32.594 -15.719 -2.418 1 93.12 206 THR B N 1
ATOM 3706 C CA . THR B 1 206 ? 32.906 -14.305 -2.615 1 93.12 206 THR B CA 1
ATOM 3707 C C . THR B 1 206 ? 31.625 -13.484 -2.764 1 93.12 206 THR B C 1
ATOM 3709 O O . THR B 1 206 ? 31.5 -12.406 -2.186 1 93.12 206 THR B O 1
ATOM 3712 N N . MET B 1 207 ? 30.703 -14.008 -3.518 1 93.44 207 MET B N 1
ATOM 3713 C CA . MET B 1 207 ? 29.453 -13.312 -3.744 1 93.44 207 MET B CA 1
ATOM 3714 C C . MET B 1 207 ? 28.641 -13.227 -2.457 1 93.44 207 MET B C 1
ATOM 3716 O O . MET B 1 207 ? 27.984 -12.211 -2.193 1 93.44 207 MET B O 1
ATOM 3720 N N . MET B 1 208 ? 28.656 -14.25 -1.688 1 93.94 208 MET B N 1
ATOM 3721 C CA . MET B 1 208 ? 27.969 -14.234 -0.403 1 93.94 208 MET B CA 1
ATOM 3722 C C . MET B 1 208 ? 28.578 -13.203 0.538 1 93.94 208 MET B C 1
ATOM 3724 O O . MET B 1 208 ? 27.859 -12.516 1.261 1 93.94 208 MET B O 1
ATOM 3728 N N . LYS B 1 209 ? 29.844 -13.125 0.524 1 95.38 209 LYS B N 1
ATOM 3729 C CA . LYS B 1 209 ? 30.531 -12.109 1.32 1 95.38 209 LYS B CA 1
ATOM 3730 C C . LYS B 1 209 ? 30.156 -10.703 0.862 1 95.38 209 LYS B C 1
ATOM 3732 O O . LYS B 1 209 ? 29.891 -9.828 1.687 1 95.38 209 LYS B O 1
ATOM 3737 N N . ALA B 1 210 ? 30.203 -10.5 -0.431 1 95.5 210 ALA B N 1
ATOM 3738 C CA . ALA B 1 210 ? 29.812 -9.203 -0.993 1 95.5 210 ALA B CA 1
ATOM 3739 C C . ALA B 1 210 ? 28.375 -8.844 -0.598 1 95.5 210 ALA B C 1
ATOM 3741 O O . ALA B 1 210 ? 28.109 -7.699 -0.222 1 95.5 210 ALA B O 1
ATOM 3742 N N . LYS B 1 211 ? 27.531 -9.789 -0.771 1 95.94 211 LYS B N 1
ATOM 3743 C CA . LYS B 1 211 ? 26.141 -9.57 -0.375 1 95.94 211 LYS B CA 1
ATOM 3744 C C . LYS B 1 211 ? 26.047 -9.148 1.087 1 95.94 211 LYS B C 1
ATOM 3746 O O . LYS B 1 211 ? 25.312 -8.211 1.42 1 95.94 211 LYS B O 1
ATOM 3751 N N . LYS B 1 212 ? 26.703 -9.82 1.989 1 96.5 212 LYS B N 1
ATOM 3752 C CA . LYS B 1 212 ? 26.656 -9.523 3.418 1 96.5 212 LYS B CA 1
ATOM 3753 C C . LYS B 1 212 ? 27.203 -8.125 3.701 1 96.5 212 LYS B C 1
ATOM 3755 O O . LYS B 1 212 ? 26.625 -7.383 4.504 1 96.5 212 LYS B O 1
ATOM 3760 N N . ILE B 1 213 ? 28.266 -7.797 3.094 1 97.06 213 ILE B N 1
ATOM 3761 C CA . ILE B 1 213 ? 28.875 -6.484 3.277 1 97.06 213 ILE B CA 1
ATOM 3762 C C . ILE B 1 213 ? 27.906 -5.398 2.801 1 97.06 213 ILE B C 1
ATOM 3764 O O . ILE B 1 213 ? 27.703 -4.395 3.488 1 97.06 213 ILE B O 1
ATOM 3768 N N . LEU B 1 214 ? 27.359 -5.609 1.648 1 96.5 214 LEU B N 1
ATOM 3769 C CA . LEU B 1 214 ? 26.406 -4.66 1.096 1 96.5 214 LEU B CA 1
ATOM 3770 C C . LEU B 1 214 ? 25.219 -4.48 2.035 1 96.5 214 LEU B C 1
ATOM 3772 O O . LEU B 1 214 ? 24.812 -3.354 2.32 1 96.5 214 LEU B O 1
ATOM 3776 N N . SER B 1 215 ? 24.719 -5.566 2.535 1 97.25 215 SER B N 1
ATOM 3777 C CA . SER B 1 215 ? 23.578 -5.531 3.434 1 97.25 215 SER B CA 1
ATOM 3778 C C . SER B 1 215 ? 23.906 -4.785 4.723 1 97.25 215 SER B C 1
ATOM 3780 O O . SER B 1 215 ? 23.141 -3.92 5.152 1 97.25 215 SER B O 1
ATOM 3782 N N . ILE B 1 216 ? 25.016 -5.117 5.293 1 97.75 216 ILE B N 1
ATOM 3783 C CA . ILE B 1 216 ? 25.406 -4.492 6.551 1 97.75 216 ILE B CA 1
ATOM 3784 C C . ILE B 1 216 ? 25.625 -2.996 6.336 1 97.75 216 ILE B C 1
ATOM 3786 O O . ILE B 1 216 ? 25.188 -2.176 7.148 1 97.75 216 ILE B O 1
ATOM 3790 N N . PHE B 1 217 ? 26.25 -2.656 5.312 1 98.19 217 PHE B N 1
ATOM 3791 C CA . PHE B 1 217 ? 26.562 -1.258 5.027 1 98.19 217 PHE B CA 1
ATOM 3792 C C . PHE B 1 217 ? 25.266 -0.453 4.855 1 98.19 217 PHE B C 1
ATOM 3794 O O . PHE B 1 217 ? 25.062 0.545 5.547 1 98.19 217 PHE B O 1
ATOM 3801 N N . PHE B 1 218 ? 24.375 -0.901 4.039 1 98.38 218 PHE B N 1
ATOM 3802 C CA . PHE B 1 218 ? 23.203 -0.103 3.725 1 98.38 218 PHE B CA 1
ATOM 3803 C C . PHE B 1 218 ? 22.188 -0.169 4.859 1 98.38 218 PHE B C 1
ATOM 3805 O O . PHE B 1 218 ? 21.453 0.795 5.105 1 98.38 218 PHE B O 1
ATOM 3812 N N . LEU B 1 219 ? 22.156 -1.276 5.531 1 98.5 219 LEU B N 1
ATOM 3813 C CA . LEU B 1 219 ? 21.281 -1.325 6.703 1 98.5 219 LEU B CA 1
ATOM 3814 C C . LEU B 1 219 ? 21.75 -0.338 7.77 1 98.5 219 LEU B C 1
ATOM 3816 O O . LEU B 1 219 ? 20.938 0.385 8.352 1 98.5 219 LEU B O 1
ATOM 3820 N N . THR B 1 220 ? 23.062 -0.302 7.984 1 98.62 220 THR B N 1
ATOM 3821 C CA . THR B 1 220 ? 23.625 0.631 8.953 1 98.62 220 THR B CA 1
ATOM 3822 C C . THR B 1 220 ? 23.391 2.074 8.516 1 98.62 220 THR B C 1
ATOM 3824 O O . THR B 1 220 ? 22.922 2.9 9.297 1 98.62 220 THR B O 1
ATOM 3827 N N . LEU B 1 221 ? 23.688 2.346 7.285 1 98.62 221 LEU B N 1
ATOM 3828 C CA . LEU B 1 221 ? 23.484 3.688 6.746 1 98.62 221 LEU B CA 1
ATOM 3829 C C . LEU B 1 221 ? 22.031 4.113 6.887 1 98.62 221 LEU B C 1
ATOM 3831 O O . LEU B 1 221 ? 21.734 5.234 7.312 1 98.62 221 LEU B O 1
ATOM 3835 N N . GLY B 1 222 ? 21.125 3.184 6.543 1 98.69 222 GLY B N 1
ATOM 3836 C CA . GLY B 1 222 ? 19.703 3.48 6.617 1 98.69 222 GLY B CA 1
ATOM 3837 C C . GLY B 1 222 ? 19.203 3.725 8.031 1 98.69 222 GLY B C 1
ATOM 3838 O O . GLY B 1 222 ? 18.438 4.656 8.281 1 98.69 222 GLY B O 1
ATOM 3839 N N . VAL B 1 223 ? 19.672 2.898 8.961 1 98.69 223 VAL B N 1
ATOM 3840 C CA . VAL B 1 223 ? 19.234 3.018 10.352 1 98.69 223 VAL B CA 1
ATOM 3841 C C . VAL B 1 223 ? 19.75 4.332 10.938 1 98.69 223 VAL B C 1
ATOM 3843 O O . VAL B 1 223 ? 18.984 5.07 11.57 1 98.69 223 VAL B O 1
ATOM 3846 N N . VAL B 1 224 ? 20.984 4.648 10.703 1 98.69 224 VAL B N 1
ATOM 3847 C CA . VAL B 1 224 ? 21.562 5.887 11.219 1 98.69 224 VAL B CA 1
ATOM 3848 C C . VAL B 1 224 ? 20.844 7.086 10.602 1 98.69 224 VAL B C 1
ATOM 3850 O O . VAL B 1 224 ? 20.562 8.07 11.289 1 98.69 224 VAL B O 1
ATOM 3853 N N . THR B 1 225 ? 20.547 7.016 9.336 1 98.75 225 THR B N 1
ATOM 3854 C CA . THR B 1 225 ? 19.844 8.086 8.641 1 98.75 225 THR B CA 1
ATOM 3855 C C . THR B 1 225 ? 18.438 8.266 9.203 1 98.75 225 THR B C 1
ATOM 3857 O O . THR B 1 225 ? 18 9.391 9.469 1 98.75 225 THR B O 1
ATOM 3860 N N . LEU B 1 226 ? 17.719 7.152 9.391 1 98.69 226 LEU B N 1
ATOM 3861 C CA . LEU B 1 226 ? 16.375 7.219 9.953 1 98.69 226 LEU B CA 1
ATOM 3862 C C . LEU B 1 226 ? 16.391 7.84 11.344 1 98.69 226 LEU B C 1
ATOM 3864 O O . LEU B 1 226 ? 15.547 8.664 11.672 1 98.69 226 LEU B O 1
ATOM 3868 N N . PHE B 1 227 ? 17.406 7.488 12.125 1 98.5 227 PHE B N 1
ATOM 3869 C CA . PHE B 1 227 ? 17.516 8.055 13.461 1 98.5 227 PHE B CA 1
ATOM 3870 C C . PHE B 1 227 ? 17.812 9.547 13.398 1 98.5 227 PHE B C 1
ATOM 3872 O O . PHE B 1 227 ? 17.344 10.312 14.258 1 98.5 227 PHE B O 1
ATOM 3879 N N . ALA B 1 228 ? 18.562 9.969 12.453 1 98.44 228 ALA B N 1
ATOM 3880 C CA . ALA B 1 228 ? 18.797 11.398 12.266 1 98.44 228 ALA B CA 1
ATOM 3881 C C . ALA B 1 228 ? 17.5 12.141 11.984 1 98.44 228 ALA B C 1
ATOM 3883 O O . ALA B 1 228 ? 17.234 13.203 12.555 1 98.44 228 ALA B O 1
ATOM 3884 N N . TYR B 1 229 ? 16.703 11.586 11.148 1 97.81 229 TYR B N 1
ATOM 3885 C CA . TYR B 1 229 ? 15.414 12.211 10.836 1 97.81 229 TYR B CA 1
ATOM 3886 C C . TYR B 1 229 ? 14.5 12.203 12.055 1 97.81 229 TYR B C 1
ATOM 3888 O O . TYR B 1 229 ? 13.75 13.156 12.273 1 97.81 229 TYR B O 1
ATOM 3896 N N . ILE B 1 230 ? 14.516 11.109 12.805 1 97.56 230 ILE B N 1
ATOM 3897 C CA . ILE B 1 230 ? 13.711 11.047 14.023 1 97.56 230 ILE B CA 1
ATOM 3898 C C . ILE B 1 230 ? 14.148 12.141 14.984 1 97.56 230 ILE B C 1
ATOM 3900 O O . ILE B 1 230 ? 13.312 12.836 15.57 1 97.56 230 ILE B O 1
ATOM 3904 N N . LYS B 1 231 ? 15.43 12.312 15.141 1 96.88 231 LYS B N 1
ATOM 3905 C CA . LYS B 1 231 ? 15.953 13.352 16.031 1 96.88 231 LYS B CA 1
ATOM 3906 C C . LYS B 1 231 ? 15.508 14.742 15.578 1 96.88 231 LYS B C 1
ATOM 3908 O O . LYS B 1 231 ? 15.023 15.531 16.391 1 96.88 231 LYS B O 1
ATOM 3913 N N . ILE B 1 232 ? 15.633 15.016 14.32 1 94.5 232 ILE B N 1
ATOM 3914 C CA . ILE B 1 232 ? 15.242 16.312 13.781 1 94.5 232 ILE B CA 1
ATOM 3915 C C . ILE B 1 232 ? 13.742 16.531 13.992 1 94.5 232 ILE B C 1
ATOM 3917 O O . ILE B 1 232 ? 13.312 17.609 14.391 1 94.5 232 ILE B O 1
ATOM 3921 N N . GLY B 1 233 ? 13 15.453 13.688 1 94.19 233 GLY B N 1
ATOM 3922 C CA . GLY B 1 233 ? 11.562 15.539 13.875 1 94.19 233 GLY B CA 1
ATOM 3923 C C . GLY B 1 233 ? 11.156 15.773 15.32 1 94.19 233 GLY B C 1
ATOM 3924 O O . GLY B 1 233 ? 10.258 16.562 15.602 1 94.19 233 GLY B O 1
ATOM 3925 N N . MET B 1 234 ? 11.836 15.117 16.281 1 93.56 234 MET B N 1
ATOM 3926 C CA . MET B 1 234 ? 11.531 15.258 17.703 1 93.56 234 MET B CA 1
ATOM 3927 C C . MET B 1 234 ? 11.906 16.641 18.203 1 93.56 234 MET B C 1
ATOM 3929 O O . MET B 1 234 ? 11.203 17.219 19.031 1 93.56 234 MET B O 1
ATOM 3933 N N . ASP B 1 235 ? 12.945 17.172 17.672 1 91.06 235 ASP B N 1
ATOM 3934 C CA . ASP B 1 235 ? 13.398 18.5 18.047 1 91.06 235 ASP B CA 1
ATOM 3935 C C . ASP B 1 235 ? 12.43 19.578 17.562 1 91.06 235 ASP B C 1
ATOM 3937 O O . ASP B 1 235 ? 12.414 20.688 18.078 1 91.06 235 ASP B O 1
ATOM 3941 N N . ARG B 1 236 ? 11.547 19.188 16.641 1 85.81 236 ARG B N 1
ATOM 3942 C CA . ARG B 1 236 ? 10.68 20.172 15.992 1 85.81 236 ARG B CA 1
ATOM 3943 C C . ARG B 1 236 ? 9.211 19.812 16.172 1 85.81 236 ARG B C 1
ATOM 3945 O O . ARG B 1 236 ? 8.352 20.281 15.422 1 85.81 236 ARG B O 1
ATOM 3952 N N . ILE B 1 237 ? 8.922 19.031 17.141 1 77.56 237 ILE B N 1
ATOM 3953 C CA . ILE B 1 237 ? 7.598 18.438 17.297 1 77.56 237 ILE B CA 1
ATOM 3954 C C . ILE B 1 237 ? 6.574 19.547 17.562 1 77.56 237 ILE B C 1
ATOM 3956 O O . ILE B 1 237 ? 5.438 19.469 17.078 1 77.56 237 ILE B O 1
ATOM 3960 N N . ASP B 1 238 ? 6.895 20.609 18.438 1 66.31 238 ASP B N 1
ATOM 3961 C CA . ASP B 1 238 ? 5.996 21.656 18.922 1 66.31 238 ASP B CA 1
ATOM 3962 C C . ASP B 1 238 ? 6.086 22.906 18.047 1 66.31 238 ASP B C 1
ATOM 3964 O O . ASP B 1 238 ? 5.715 24 18.484 1 66.31 238 ASP B O 1
ATOM 3968 N N . HIS B 1 239 ? 6.156 23.062 16.766 1 63.69 239 HIS B N 1
ATOM 3969 C CA . HIS B 1 239 ? 5.789 24.328 16.125 1 63.69 239 HIS B CA 1
ATOM 3970 C C . HIS B 1 239 ? 6.828 24.734 15.086 1 63.69 239 HIS B C 1
ATOM 3972 O O . HIS B 1 239 ? 6.812 25.875 14.602 1 63.69 239 HIS B O 1
ATOM 3978 N N . ALA B 1 240 ? 7.531 23.891 14.688 1 59.34 240 ALA B N 1
ATOM 3979 C CA . ALA B 1 240 ? 8.516 24.406 13.734 1 59.34 240 ALA B CA 1
ATOM 3980 C C . ALA B 1 240 ? 8 24.281 12.305 1 59.34 240 ALA B C 1
ATOM 3982 O O . ALA B 1 240 ? 7.164 23.438 12 1 59.34 240 ALA B O 1
ATOM 3983 N N . PRO B 1 241 ? 8.305 25.344 11.562 1 57.81 241 PRO B N 1
ATOM 3984 C CA . PRO B 1 241 ? 7.918 25.281 10.156 1 57.81 241 PRO B CA 1
ATOM 3985 C C . PRO B 1 241 ? 8.305 23.938 9.508 1 57.81 241 PRO B C 1
ATOM 3987 O O . PRO B 1 241 ? 9.375 23.406 9.789 1 57.81 241 PRO B O 1
ATOM 3990 N N . MET B 1 242 ? 7.449 23.5 8.727 1 70.94 242 MET B N 1
ATOM 3991 C CA . MET B 1 242 ? 7.629 22.203 8.055 1 70.94 242 MET B CA 1
ATOM 3992 C C . MET B 1 242 ? 8.625 22.328 6.91 1 70.94 242 MET B C 1
ATOM 3994 O O . MET B 1 242 ? 9.266 21.344 6.539 1 70.94 242 MET B O 1
ATOM 3998 N N . LYS B 1 243 ? 8.805 23.531 6.445 1 74.5 243 LYS B N 1
ATOM 3999 C CA . LYS B 1 243 ? 9.672 23.703 5.285 1 74.5 243 LYS B CA 1
ATOM 4000 C C . LYS B 1 243 ? 11.016 24.312 5.691 1 74.5 243 LYS B C 1
ATOM 4002 O O . LYS B 1 243 ? 11.062 25.25 6.48 1 74.5 243 LYS B O 1
ATOM 4007 N N . TYR B 1 244 ? 12.023 23.766 5.215 1 75.5 244 TYR B N 1
ATOM 4008 C CA . TYR B 1 244 ? 13.383 24.234 5.465 1 75.5 244 TYR B CA 1
ATOM 4009 C C . TYR B 1 244 ? 13.727 25.422 4.57 1 75.5 244 TYR B C 1
ATOM 4011 O O . TYR B 1 244 ? 13.375 25.438 3.389 1 75.5 244 TYR B O 1
ATOM 4019 N N . ASN B 1 245 ? 14.266 26.469 5.156 1 69.38 245 ASN B N 1
ATOM 4020 C CA . ASN B 1 245 ? 14.82 27.625 4.453 1 69.38 245 ASN B CA 1
ATOM 4021 C C . ASN B 1 245 ? 16.297 27.828 4.785 1 69.38 245 ASN B C 1
ATOM 4023 O O . ASN B 1 245 ? 16.641 28.172 5.918 1 69.38 245 ASN B O 1
ATOM 4027 N N . PRO B 1 246 ? 17.109 27.578 3.861 1 66.94 246 PRO B N 1
ATOM 4028 C CA . PRO B 1 246 ? 18.547 27.688 4.141 1 66.94 246 PRO B CA 1
ATOM 4029 C C . PRO B 1 246 ? 18.953 29.062 4.645 1 66.94 246 PRO B C 1
ATOM 4031 O O . PRO B 1 246 ? 19.969 29.219 5.312 1 66.94 246 PRO B O 1
ATOM 4034 N N . ASN B 1 247 ? 18.141 30.031 4.23 1 63.53 247 ASN B N 1
ATOM 4035 C CA . ASN B 1 247 ? 18.469 31.406 4.633 1 63.53 247 ASN B CA 1
ATOM 4036 C C . ASN B 1 247 ? 18.125 31.656 6.098 1 63.53 247 ASN B C 1
ATOM 4038 O O . ASN B 1 247 ? 18.625 32.594 6.711 1 63.53 247 ASN B O 1
ATOM 4042 N N . ASP B 1 248 ? 17.172 30.844 6.582 1 54.81 248 ASP B N 1
ATOM 4043 C CA . ASP B 1 248 ? 16.828 31 7.992 1 54.81 248 ASP B CA 1
ATOM 4044 C C . ASP B 1 248 ? 17.922 30.438 8.898 1 54.81 248 ASP B C 1
ATOM 4046 O O . ASP B 1 248 ? 18.188 30.984 9.969 1 54.81 248 ASP B O 1
ATOM 4050 N N . SER B 1 249 ? 18.453 29.297 8.594 1 47.69 249 SER B N 1
ATOM 4051 C CA . SER B 1 249 ? 19.516 28.656 9.383 1 47.69 249 SER B CA 1
ATOM 4052 C C . SER B 1 249 ? 20.75 29.531 9.453 1 47.69 249 SER B C 1
ATOM 4054 O O . SER B 1 249 ? 21.469 29.516 10.453 1 47.69 249 SER B O 1
ATOM 4056 N N . ILE B 1 250 ? 21.031 30.234 8.445 1 46.44 250 ILE B N 1
ATOM 4057 C CA . ILE B 1 250 ? 22.141 31.188 8.469 1 46.44 250 ILE B CA 1
ATOM 4058 C C . ILE B 1 250 ? 21.875 32.25 9.516 1 46.44 250 ILE B C 1
ATOM 4060 O O . ILE B 1 250 ? 22.781 32.656 10.242 1 46.44 250 ILE B O 1
ATOM 4064 N N . GLN B 1 251 ? 20.656 32.531 9.641 1 42.91 251 GLN B N 1
ATOM 4065 C CA . GLN B 1 251 ? 20.359 33.594 10.625 1 42.91 251 GLN B CA 1
ATOM 4066 C C . GLN B 1 251 ? 20.531 33.062 12.047 1 42.91 251 GLN B C 1
ATOM 4068 O O . GLN B 1 251 ? 20.984 33.781 12.93 1 42.91 251 GLN B O 1
ATOM 4073 N N . LEU B 1 252 ? 20.219 31.797 12.172 1 45.47 252 LEU B N 1
ATOM 4074 C CA . LEU B 1 252 ? 20.328 31.281 13.531 1 45.47 252 LEU B CA 1
ATOM 4075 C C . LEU B 1 252 ? 21.797 31.047 13.914 1 45.47 252 LEU B C 1
ATOM 4077 O O . LEU B 1 252 ? 22.141 31.062 15.094 1 45.47 252 LEU B O 1
ATOM 4081 N N . MET B 1 253 ? 22.641 30.734 13.023 1 43.84 253 MET B N 1
ATOM 4082 C CA . MET B 1 253 ? 24.062 30.578 13.336 1 43.84 253 MET B CA 1
ATOM 4083 C C . MET B 1 253 ? 24.703 31.953 13.578 1 43.84 253 MET B C 1
ATOM 4085 O O . MET B 1 253 ? 25.766 32.031 14.195 1 43.84 253 MET B O 1
ATOM 4089 N N . LYS B 1 254 ? 24.141 33.094 13.109 1 43.62 254 LYS B N 1
ATOM 4090 C CA . LYS B 1 254 ? 24.75 34.406 13.289 1 43.62 254 LYS B CA 1
ATOM 4091 C C . LYS B 1 254 ? 24.281 35.062 14.594 1 43.62 254 LYS B C 1
ATOM 4093 O O . LYS B 1 254 ? 24.797 36.125 14.992 1 43.62 254 LYS B O 1
ATOM 4098 N N . LYS B 1 255 ? 23.328 34.531 15.203 1 37.03 255 LYS B N 1
ATOM 4099 C CA . LYS B 1 255 ? 23.078 35.125 16.516 1 37.03 255 LYS B CA 1
ATOM 4100 C C . LYS B 1 255 ? 23.797 34.344 17.609 1 37.03 255 LYS B C 1
ATOM 4102 O O . LYS B 1 255 ? 23.844 33.094 17.562 1 37.03 255 LYS B O 1
#

Solvent-accessible surface area (backbone atoms only — not comparable to full-atom values): 26416 Å² total; per-residue (Å²): 108,66,67,55,47,21,44,73,63,54,30,34,93,86,67,47,69,56,63,60,66,59,52,51,48,48,49,33,50,51,40,46,50,51,50,41,52,49,49,54,53,48,51,57,56,65,36,30,45,80,74,32,58,64,49,22,39,52,53,48,33,53,60,17,36,28,90,79,37,82,88,30,38,39,65,50,40,18,52,53,42,49,53,52,49,51,46,48,51,53,29,49,57,52,51,54,50,69,47,68,62,41,71,38,51,43,52,50,47,50,53,46,33,67,67,36,86,44,68,62,50,54,47,50,49,51,28,49,51,26,47,54,52,40,52,34,52,46,43,38,56,48,49,49,46,37,66,40,35,80,51,56,38,55,36,27,40,8,38,42,29,47,80,58,53,35,49,63,59,50,52,54,47,51,54,28,48,44,51,23,40,35,48,46,51,47,52,48,35,64,72,69,46,73,66,70,58,95,44,65,70,60,40,51,53,51,48,52,49,50,35,51,51,52,35,52,49,52,50,50,50,48,52,54,36,52,51,50,32,41,50,54,15,63,77,39,70,87,74,51,72,52,68,75,50,74,73,54,56,54,52,58,72,71,101,108,66,66,56,47,21,42,74,64,55,30,35,93,87,69,48,69,56,63,57,66,58,53,51,49,49,50,32,50,51,40,46,50,52,51,40,52,49,48,53,52,48,52,56,55,64,36,29,46,80,74,32,57,63,49,22,38,51,53,47,32,51,59,17,36,28,90,79,36,82,88,30,38,40,66,50,41,18,52,54,42,49,54,51,48,52,47,48,52,53,30,49,58,51,50,53,49,68,47,69,64,42,70,36,51,43,52,49,47,51,53,46,32,68,67,37,84,43,67,63,52,56,46,50,50,50,28,49,53,26,46,54,52,40,52,35,53,47,42,38,56,48,48,50,46,37,66,40,34,79,50,57,37,54,35,27,41,8,37,42,30,47,80,58,51,36,48,61,58,50,53,54,48,50,55,27,48,42,51,22,40,36,47,46,51,47,51,49,34,62,73,69,47,74,67,71,59,96,45,65,70,60,40,51,52,52,47,51,51,50,34,52,50,51,36,54,50,51,50,50,50,47,52,54,35,52,50,50,34,41,52,55,15,61,76,38,68,88,73,53,72,50,67,74,51,74,72,55,56,54,52,58,72,73,100

Foldseek 3Di:
DQVVCCVVVCAGPVRDRPCVVVVLVVLLLVLLVVLLVVVVVVLVLLLLCVVPQVSNQVSLQVQQVCVPPPPGHLLSQLVVLVVNVVSLVSNLVSLCVVDPPDPVVVVVLVVVCVVPVDPLSVLVVLLSVLSVVCVPQVVVVSVCCNVCSVQDGLQSLLQCVAVVVCVVSLLSNQLSCLSNSLSSVLVSCLVVVVPDDPDPVVVNVVSVVVSVVSSVVSSVSSVVSSVSSPVSSVVCVPDDDSDDDPVVVVVVVVD/DQVVCCVVVCAGPVRDRPCVVVVLVVLLLVLLVVLLVVVVVVLVLLLLCVVPQVSNQVSLQVQQVCVPPPPGHLLSQLVVLVVNVVSLVSNLVSLCVVDPPDPVVVVVLVVVCVVVVDPLSVLVVLLSVLSVVCVPQVVVVSVCCNVPSVQDGLQSLLQCVAVVVCVVSLLSNQLSCLSNSLSSVLVSCLVVVVPDDPDPVVVNVVSVVVSVVSSVVSSVSSVVSSVSSPVSSVVCVPDDDSDDDPVVVVVVVVD

Radius of gyration: 26.25 Å; Cα contacts (8 Å, |Δi|>4): 506; chains: 2; bounding box: 74×78×63 Å

Sequence (510 aa):
MNEVIEAYTGQNPDGNKSRMPAKLDKALTASGVVLAIFMMAHMFFVSTILFGENAMYTITKMFELDFIFDGGLPIIVSIFVGIITVIFVVHALLGIRKFPTSYKAYIKIREHSKMMKHSDTSLWMFQWISGLIMMFIATIHLYIMFTQPENIGPYSSAYRVVNQNMWLLYMVLLICVELHGSIGLYRAAMKWGWFDGKNPKETRKTMMKAKKILSIFFLTLGVVTLFAYIKIGMDRIDHAPMKYNPNDSIQLMKKMNEVIEAYTGQNPDGNKSRMPAKLDKALTASGVVLAIFMMAHMFFVSTILFGENAMYTITKMFELDFIFDGGLPIIVSIFVGIITVIFVVHALLGIRKFPTSYKAYIKIREHSKMMKHSDTSLWMFQWISGLIMMFIATIHLYIMFTQPENIGPYSSAYRVVNQNMWLLYMVLLICVELHGSIGLYRAAMKWGWFDGKNPKETRKTMMKAKKILSIFFLTLGVVTLFAYIKIGMDRIDHAPMKYNPNDSIQLMKK

Organism: Arcobacter nitrofigilis (strain ATCC 33309 / DSM 7299 / CCUG 15893 / LMG 7604 / NCTC 12251 / CI) (NCBI:txid572480)